Protein 6WM6 (pdb70)

Structure (mmCIF, N/CA/C/O backbone):
data_6WM6
#
_entry.id   6WM6
#
_cell.length_a   87.805
_cell.length_b   87.805
_cell.length_c   164.484
_cell.angle_alpha   90.000
_cell.angle_beta   90.000
_cell.angle_gamma   90.000
#
_symmetry.space_group_name_H-M   'P 43 21 2'
#
loop_
_entity.id
_entity.type
_entity.pdbx_description
1 polymer 'Extracellular solute-binding protein, family 5'
2 non-polymer 'SULFATE ION'
3 non-polymer 1,2-ETHANEDIOL
4 water water
#
loop_
_atom_site.group_PDB
_atom_site.id
_atom_site.type_symbol
_atom_site.label_atom_id
_atom_site.label_alt_id
_atom_site.label_comp_id
_atom_site.label_asym_id
_atom_site.label_entity_id
_atom_site.label_seq_id
_atom_site.pdbx_PDB_ins_code
_atom_site.Cartn_x
_atom_site.Cartn_y
_atom_site.Cartn_z
_atom_site.occupancy
_atom_site.B_iso_or_equiv
_atom_site.auth_seq_id
_atom_site.auth_comp_id
_atom_site.auth_asym_id
_atom_site.auth_atom_id
_atom_site.pdbx_PDB_model_num
ATOM 1 N N . VAL A 1 31 ? 30.01700 22.45800 84.71000 1.000 41.46813 31 VAL A N 1
ATOM 2 C CA . VAL A 1 31 ? 31.37400 22.91500 84.99600 1.000 36.62544 31 VAL A CA 1
ATOM 3 C C . VAL A 1 31 ? 32.21600 22.85200 83.72800 1.000 27.75333 31 VAL A C 1
ATOM 4 O O . VAL A 1 31 ? 32.34700 21.77400 83.12800 1.000 28.41920 31 VAL A O 1
ATOM 16 N N . THR A 1 32 ? 32.80900 23.97300 83.33500 1.000 26.50844 32 THR A N 1
ATOM 17 C CA . THR A 1 32 ? 33.56400 24.04000 82.09700 1.000 21.12885 32 THR A CA 1
ATOM 18 C C . THR A 1 32 ? 34.95800 24.59300 82.32900 1.000 22.78694 32 THR A C 1
ATOM 19 O O . THR A 1 32 ? 35.19100 25.40200 83.23400 1.000 23.55019 32 THR A O 1
ATOM 30 N N . GLY A 1 33 ? 35.88000 24.15700 81.49900 1.000 19.35758 33 GLY A N 1
ATOM 31 C CA . GLY A 1 33 ? 37.22800 24.65700 81.46700 1.000 18.09164 33 GLY A CA 1
ATOM 32 C C . GLY A 1 33 ? 37.46900 25.81900 80.55900 1.000 18.30483 33 GLY A C 1
ATOM 33 O O . GLY A 1 33 ? 38.58700 26.30000 80.46900 1.000 18.19955 33 GLY A O 1
ATOM 37 N N . GLU A 1 34 ? 36.43800 26.29200 79.84700 1.000 19.04965 34 GLU A N 1
ATOM 38 C CA . GLU A 1 34 ? 36.58000 27.43300 78.97600 1.000 20.15505 34 GLU A CA 1
ATOM 39 C C . GLU A 1 34 ? 36.34100 28.72300 79.73500 1.000 17.75739 34 GLU A C 1
ATOM 40 O O . GLU A 1 34 ? 35.47000 28.77400 80.61000 1.000 21.72892 34 GLU A O 1
ATOM 52 N N . LEU A 1 35 ? 37.17000 29.70600 79.48200 1.000 17.87056 35 LEU A N 1
ATOM 53 C CA . LEU A 1 35 ? 37.01300 31.07200 79.95800 1.000 16.48882 35 LEU A CA 1
ATOM 54 C C . LEU A 1 35 ? 36.44400 31.90400 78.82300 1.000 16.17826 35 LEU A C 1
ATOM 55 O O . LEU A 1 35 ? 36.43700 31.47300 77.67200 1.000 16.03087 35 LEU A O 1
ATOM 71 N N . ILE A 1 36 ? 36.01200 33.12700 79.13100 1.000 15.79400 36 ILE A N 1
ATOM 72 C CA . ILE A 1 36 ? 35.43600 33.96300 78.06900 1.000 15.68346 36 ILE A CA 1
ATOM 73 C C . ILE A 1 36 ? 36.43000 34.20100 76.95200 1.000 15.67293 36 ILE A C 1
ATOM 74 O O . ILE A 1 36 ? 36.04600 34.35300 75.79900 1.000 15.57292 36 ILE A O 1
ATOM 90 N N . THR A 1 37 ? 37.72100 34.18400 77.25800 1.000 15.21498 37 THR A N 1
ATOM 91 C CA . THR A 1 37 ? 38.76300 34.40600 76.27500 1.000 15.39658 37 THR A CA 1
ATOM 92 C C . THR A 1 37 ? 39.20600 33.13400 75.55700 1.000 15.33868 37 THR A C 1
ATOM 93 O O . THR A 1 37 ? 39.95800 33.24600 74.55900 1.000 16.21510 37 THR A O 1
ATOM 104 N N . THR A 1 38 ? 38.77100 31.94900 75.98700 1.000 14.94916 38 THR A N 1
ATOM 105 C CA . THR A 1 38 ? 39.20700 30.68900 75.39100 1.000 15.58871 38 THR A CA 1
ATOM 106 C C . THR A 1 38 ? 38.05300 29.81100 74.90400 1.000 16.75464 38 THR A C 1
ATOM 107 O O . THR A 1 38 ? 38.31400 28.68300 74.44400 1.000 18.45484 38 THR A O 1
ATOM 118 N N . VAL A 1 39 ? 36.80700 30.29400 74.94300 1.000 16.19931 39 VAL A N 1
ATOM 119 C CA . VAL A 1 39 ? 35.67300 29.50800 74.43800 1.000 17.60474 39 VAL A CA 1
ATOM 120 C C . VAL A 1 39 ? 35.98400 29.06800 73.00100 1.000 15.67820 39 VAL A C 1
ATOM 121 O O . VAL A 1 39 ? 36.48800 29.83800 72.18900 1.000 15.45448 39 VAL A O 1
ATOM 134 N N . ASN A 1 40 ? 35.67200 27.81900 72.69000 1.000 16.18352 40 ASN A N 1
ATOM 135 C CA . ASN A 1 40 ? 35.77000 27.30600 71.33100 1.000 16.83623 40 ASN A CA 1
ATOM 136 C C . ASN A 1 40 ? 37.17000 27.44000 70.74500 1.000 16.67305 40 ASN A C 1
ATOM 137 O O . ASN A 1 40 ? 37.35200 27.86300 69.60300 1.000 18.57065 40 ASN A O 1
ATOM 148 N N . SER A 1 41 ? 38.17200 27.02800 71.50000 1.000 17.96531 41 SER A N 1
ATOM 149 C CA . SER A 1 41 ? 39.53300 27.02800 71.01600 1.000 19.15230 41 SER A CA 1
ATOM 150 C C . SER A 1 41 ? 39.85700 25.70100 70.32600 1.000 20.13136 41 SER A C 1
ATOM 151 O O . SER A 1 41 ? 39.32200 24.65000 70.66500 1.000 23.04750 41 SER A O 1
ATOM 159 N N . GLY A 1 42 ? 40.75000 25.77700 69.34700 1.000 20.51035 42 GLY A N 1
ATOM 160 C CA . GLY A 1 42 ? 41.20900 24.57100 68.67100 1.000 22.70799 42 GLY A CA 1
ATOM 161 C C . GLY A 1 42 ? 42.23700 24.92600 67.62500 1.000 21.25255 42 GLY A C 1
ATOM 162 O O . GLY A 1 42 ? 42.56600 26.08500 67.39200 1.000 24.28975 42 GLY A O 1
ATOM 166 N N . THR A 1 43 ? 42.77600 23.88000 66.99200 1.000 23.03434 43 THR A N 1
ATOM 167 C CA . THR A 1 43 ? 43.71400 24.06500 65.88800 1.000 25.68466 43 THR A CA 1
ATOM 168 C C . THR A 1 43 ? 43.02600 23.59700 64.61400 1.000 23.60546 43 THR A C 1
ATOM 169 O O . THR A 1 43 ? 42.85700 22.38600 64.39900 1.000 25.63202 43 THR A O 1
ATOM 180 N N . PRO A 1 44 ? 42.58700 24.50300 63.75300 1.000 23.62389 44 PRO A N 1
ATOM 181 C CA . PRO A 1 44 ? 41.84800 24.08600 62.55800 1.000 21.96579 44 PRO A CA 1
ATOM 182 C C . PRO A 1 44 ? 42.77400 23.54500 61.47600 1.000 23.49229 44 PRO A C 1
ATOM 183 O O . PRO A 1 44 ? 43.99200 23.71900 61.52200 1.000 25.70571 44 PRO A O 1
ATOM 194 N N . GLY A 1 45 ? 42.15900 22.87900 60.51300 1.000 23.20805 45 GLY A N 1
ATOM 195 C CA . GLY A 1 45 ? 42.84400 22.50900 59.29200 1.000 23.43176 45 GLY A CA 1
ATOM 196 C C . GLY A 1 45 ? 43.03300 23.70200 58.39300 1.000 24.13974 45 GLY A C 1
ATOM 197 O O . GLY A 1 45 ? 42.58200 24.81300 58.67500 1.000 23.56862 45 GLY A O 1
ATOM 201 N N . LYS A 1 46 ? 43.69900 23.46200 57.26600 1.000 28.58764 46 LYS A N 1
ATOM 202 C CA . LYS A 1 46 ? 43.98400 24.50200 56.28800 1.000 26.46896 46 LYS A CA 1
ATOM 203 C C . LYS A 1 46 ? 43.00100 24.38100 55.13200 1.000 26.74268 46 LYS A C 1
ATOM 204 O O . LYS A 1 46 ? 42.83100 23.29100 54.56300 1.000 28.95874 46 LYS A O 1
ATOM 223 N N . GLY A 1 47 ? 42.35200 25.48700 54.79500 1.000 22.29215 47 GLY A N 1
ATOM 224 C CA . GLY A 1 47 ? 41.47600 25.57300 53.64800 1.000 22.63166 47 GLY A CA 1
ATOM 225 C C . GLY A 1 47 ? 40.01300 25.68900 54.04000 1.000 20.69459 47 GLY A C 1
ATOM 226 O O . GLY A 1 47 ? 39.64500 25.70700 55.21500 1.000 23.82128 47 GLY A O 1
ATOM 230 N N . GLY A 1 48 ? 39.18100 25.78200 53.02300 1.000 23.65547 48 GLY A N 1
ATOM 231 C CA . GLY A 1 48 ? 37.75900 25.90600 53.23200 1.000 22.51059 48 GLY A CA 1
ATOM 232 C C . GLY A 1 48 ? 37.28200 27.34100 53.24400 1.000 20.08925 48 GLY A C 1
ATOM 233 O O . GLY A 1 48 ? 38.02300 28.27900 52.95900 1.000 21.03936 48 GLY A O 1
ATOM 237 N N . GLU A 1 49 ? 36.00500 27.50800 53.56800 1.000 20.53667 49 GLU A N 1
ATOM 238 C CA . GLU A 1 49 ? 35.38300 28.82800 53.55600 1.000 21.00778 49 GLU A CA 1
ATOM 239 C C . GLU A 1 49 ? 34.41800 28.95600 54.71900 1.000 19.61814 49 GLU A C 1
ATOM 240 O O . GLU A 1 49 ? 33.83700 27.96400 55.17000 1.000 21.77893 49 GLU A O 1
ATOM 252 N N . VAL A 1 50 ? 34.25300 30.18000 55.20600 1.000 18.34430 50 VAL A N 1
ATOM 253 C CA . VAL A 1 50 ? 33.26400 30.53100 56.22200 1.000 18.61276 50 VAL A CA 1
ATOM 254 C C . VAL A 1 50 ? 32.51100 31.75700 55.72200 1.000 18.99438 50 VAL A C 1
ATOM 255 O O . VAL A 1 50 ? 33.12700 32.70600 55.21000 1.000 19.23389 50 VAL A O 1
ATOM 268 N N . THR A 1 51 ? 31.18900 31.74200 55.88300 1.000 18.74698 51 THR A N 1
ATOM 269 C CA . THR A 1 51 ? 30.33600 32.87300 55.54900 1.000 17.48104 51 THR A CA 1
ATOM 270 C C . THR A 1 51 ? 29.64500 33.38300 56.80300 1.000 17.42577 51 THR A C 1
ATOM 271 O O . THR A 1 51 ? 28.98500 32.61600 57.51000 1.000 18.62855 51 THR A O 1
ATOM 282 N N . PHE A 1 52 ? 29.78300 34.68100 57.05200 1.000 17.20206 52 PHE A N 1
ATOM 283 C CA . PHE A 1 52 ? 29.27400 35.37000 58.24300 1.000 16.99941 52 PHE A CA 1
ATOM 284 C C . PHE A 1 52 ? 28.23600 36.38400 57.78400 1.000 17.79950 52 PHE A C 1
ATOM 285 O O . PHE A 1 52 ? 28.52500 37.24400 56.94700 1.000 18.98386 52 PHE A O 1
ATOM 302 N N . ALA A 1 53 ? 27.03500 36.30100 58.33600 1.000 18.48643 53 ALA A N 1
ATOM 303 C CA . ALA A 1 53 ? 25.96700 37.20900 57.95100 1.000 18.74698 53 ALA A CA 1
ATOM 304 C C . ALA A 1 53 ? 26.13600 38.55800 58.63000 1.000 18.95754 53 ALA A C 1
ATOM 305 O O . ALA A 1 53 ? 26.43100 38.62300 59.82700 1.000 20.30243 53 ALA A O 1
ATOM 312 N N . VAL A 1 54 ? 25.92000 39.64200 57.86700 1.000 20.82618 54 VAL A N 1
ATOM 313 C CA . VAL A 1 54 ? 25.90400 40.99600 58.42600 1.000 22.35531 54 VAL A CA 1
ATOM 314 C C . VAL A 1 54 ? 24.61600 41.68400 58.01700 1.000 21.97895 54 VAL A C 1
ATOM 315 O O . VAL A 1 54 ? 24.02300 41.34600 56.99100 1.000 23.56335 54 VAL A O 1
ATOM 328 N N . THR A 1 55 ? 24.19100 42.65500 58.84000 1.000 24.67401 55 THR A N 1
ATOM 329 C CA . THR A 1 55 ? 22.84300 43.21000 58.77400 1.000 28.57448 55 THR A CA 1
ATOM 330 C C . THR A 1 55 ? 22.74500 44.52300 58.00000 1.000 35.98326 55 THR A C 1
ATOM 331 O O . THR A 1 55 ? 21.63200 45.02400 57.81600 1.000 33.96723 55 THR A O 1
ATOM 342 N N . ARG A 1 56 ? 23.86100 45.09400 57.55000 1.000 28.14285 56 ARG A N 1
ATOM 343 C CA . ARG A 1 56 ? 23.84100 46.32100 56.76800 1.000 25.78204 56 ARG A CA 1
ATOM 344 C C . ARG A 1 56 ? 24.63400 46.12500 55.47900 1.000 26.92954 56 ARG A C 1
ATOM 345 O O . ARG A 1 56 ? 25.60600 45.35600 55.44000 1.000 25.65571 56 ARG A O 1
ATOM 366 N N . ASP A 1 57 ? 24.23200 46.83700 54.42400 1.000 28.66396 57 ASP A N 1
ATOM 367 C CA . ASP A 1 57 ? 25.08000 46.95400 53.24900 1.000 25.35830 57 ASP A CA 1
ATOM 368 C C . ASP A 1 57 ? 26.30100 47.80900 53.59200 1.000 26.72162 57 ASP A C 1
ATOM 369 O O . ASP A 1 57 ? 26.31200 48.54000 54.58600 1.000 30.18783 57 ASP A O 1
ATOM 378 N N . ILE A 1 58 ? 27.35000 47.68300 52.78300 1.000 27.32696 58 ILE A N 1
ATOM 379 C CA . ILE A 1 58 ? 28.57300 48.45900 52.96700 1.000 24.49767 58 ILE A CA 1
ATOM 380 C C . ILE A 1 58 ? 28.57400 49.57900 51.92800 1.000 24.70033 58 ILE A C 1
ATOM 381 O O . ILE A 1 58 ? 28.76100 49.32900 50.73000 1.000 25.89784 58 ILE A O 1
ATOM 397 N N . THR A 1 59 ? 28.39200 50.81800 52.38000 1.000 25.98733 59 THR A N 1
ATOM 398 C CA . THR A 1 59 ? 28.53700 51.98900 51.52400 1.000 27.15589 59 THR A CA 1
ATOM 399 C C . THR A 1 59 ? 29.70000 52.87400 51.93400 1.000 25.72677 59 THR A C 1
ATOM 400 O O . THR A 1 59 ? 30.03100 53.81400 51.20700 1.000 29.40879 59 THR A O 1
ATOM 411 N N . ASN A 1 60 ? 30.33100 52.58200 53.06100 1.000 22.77642 60 ASN A N 1
ATOM 412 C CA . ASN A 1 60 ? 31.47500 53.32600 53.57600 1.000 23.99498 60 ASN A CA 1
ATOM 413 C C . ASN A 1 60 ? 32.38600 52.28900 54.21700 1.000 20.54720 60 ASN A C 1
ATOM 414 O O . ASN A 1 60 ? 31.93500 51.50100 55.04500 1.000 21.56574 60 ASN A O 1
ATOM 425 N N . TRP A 1 61 ? 33.65100 52.27400 53.80400 1.000 19.78132 61 TRP A N 1
ATOM 426 C CA . TRP A 1 61 ? 34.60700 51.26400 54.18900 1.000 18.39168 61 TRP A CA 1
ATOM 427 C C . TRP A 1 61 ? 35.55200 51.74900 55.27600 1.000 18.75751 61 TRP A C 1
ATOM 428 O O . TRP A 1 61 ? 36.47700 51.01600 55.63800 1.000 20.19716 61 TRP A O 1
ATOM 449 N N . ASN A 1 62 ? 35.31400 52.94200 55.81500 1.000 20.08136 62 ASN A N 1
ATOM 450 C CA . ASN A 1 62 ? 36.21000 53.59300 56.76500 1.000 16.90729 62 ASN A CA 1
ATOM 451 C C . ASN A 1 62 ? 35.49600 53.68100 58.10800 1.000 18.19429 62 ASN A C 1
ATOM 452 O O . ASN A 1 62 ? 34.72400 54.61200 58.36300 1.000 17.73371 62 ASN A O 1
ATOM 463 N N . VAL A 1 63 ? 35.77500 52.72000 58.98400 1.000 17.35734 63 VAL A N 1
ATOM 464 C CA . VAL A 1 63 ? 35.04700 52.62100 60.25100 1.000 17.42841 63 VAL A CA 1
ATOM 465 C C . VAL A 1 63 ? 35.27800 53.82900 61.13800 1.000 17.46788 63 VAL A C 1
ATOM 466 O O . VAL A 1 63 ? 34.48600 54.09000 62.05400 1.000 19.08387 63 VAL A O 1
ATOM 479 N N . THR A 1 64 ? 36.38100 54.55300 60.93700 1.000 17.13363 64 THR A N 1
ATOM 480 C CA . THR A 1 64 ? 36.70600 55.71600 61.74700 1.000 17.26260 64 THR A CA 1
ATOM 481 C C . THR A 1 64 ? 35.93800 56.95700 61.32400 1.000 17.52052 64 THR A C 1
ATOM 482 O O . THR A 1 64 ? 35.97300 57.97500 62.03400 1.000 18.77857 64 THR A O 1
ATOM 493 N N . SER A 1 65 ? 35.28400 56.93100 60.16800 1.000 17.78108 65 SER A N 1
ATOM 494 C CA . SER A 1 65 ? 34.53800 58.09300 59.69900 1.000 17.95742 65 SER A CA 1
ATOM 495 C C . SER A 1 65 ? 33.17400 58.15300 60.36200 1.000 18.78120 65 SER A C 1
ATOM 496 O O . SER A 1 65 ? 32.69100 57.16900 60.92700 1.000 19.22599 65 SER A O 1
ATOM 504 N N . ALA A 1 66 ? 32.54200 59.32500 60.27000 1.000 20.88145 66 ALA A N 1
ATOM 505 C CA . ALA A 1 66 ? 31.21900 59.48100 60.87000 1.000 22.41848 66 ALA A CA 1
ATOM 506 C C . ALA A 1 66 ? 30.22500 58.48800 60.28200 1.000 21.76840 66 ALA A C 1
ATOM 507 O O . ALA A 1 66 ? 29.45300 57.85900 61.01900 1.000 23.81601 66 ALA A O 1
ATOM 514 N N . LEU A 1 67 ? 30.24000 58.31400 58.95600 1.000 22.14739 67 LEU A N 1
ATOM 515 C CA . LEU A 1 67 ? 29.25500 57.45100 58.31400 1.000 23.16330 67 LEU A CA 1
ATOM 516 C C . LEU A 1 67 ? 29.64700 55.98500 58.33400 1.000 22.54744 67 LEU A C 1
ATOM 517 O O . LEU A 1 67 ? 28.77200 55.12200 58.22900 1.000 26.04523 67 LEU A O 1
ATOM 533 N N . GLY A 1 68 ? 30.93000 55.67300 58.48400 1.000 19.02070 68 GLY A N 1
ATOM 534 C CA . GLY A 1 68 ? 31.37800 54.29800 58.54700 1.000 18.68119 68 GLY A CA 1
ATOM 535 C C . GLY A 1 68 ? 31.37700 53.66900 59.91700 1.000 19.74710 68 GLY A C 1
ATOM 536 O O . GLY A 1 68 ? 31.61100 52.46900 60.03600 1.000 20.53667 68 GLY A O 1
ATOM 540 N N . ASN A 1 69 ? 31.08500 54.44300 60.96000 1.000 20.11820 69 ASN A N 1
ATOM 541 C CA . ASN A 1 69 ? 31.20700 53.96700 62.33600 1.000 20.46561 69 ASN A CA 1
ATOM 542 C C . ASN A 1 69 ? 29.98100 53.14900 62.71200 1.000 21.22886 69 ASN A C 1
ATOM 543 O O . ASN A 1 69 ? 28.99200 53.66300 63.23400 1.000 23.24752 69 ASN A O 1
ATOM 554 N N . ASN A 1 70 ? 30.04800 51.85000 62.46600 1.000 19.05755 70 ASN A N 1
ATOM 555 C CA . ASN A 1 70 ? 29.02900 50.92500 62.95000 1.000 18.51275 70 ASN A CA 1
ATOM 556 C C . ASN A 1 70 ? 29.65100 49.52900 63.01000 1.000 20.47351 70 ASN A C 1
ATOM 557 O O . ASN A 1 70 ? 30.73500 49.27500 62.46000 1.000 18.93911 70 ASN A O 1
ATOM 568 N N . ALA A 1 71 ? 28.95800 48.61800 63.69300 1.000 20.73406 71 ALA A N 1
ATOM 569 C CA . ALA A 1 71 ? 29.53200 47.30100 63.94300 1.000 19.32074 71 ALA A CA 1
ATOM 570 C C . ALA A 1 71 ? 29.70100 46.48000 62.66400 1.000 21.21570 71 ALA A C 1
ATOM 571 O O . ALA A 1 71 ? 30.57300 45.60300 62.61100 1.000 21.06042 71 ALA A O 1
ATOM 578 N N . VAL A 1 72 ? 28.90000 46.71700 61.63300 1.000 19.27600 72 VAL A N 1
ATOM 579 C CA . VAL A 1 72 ? 29.06100 45.98000 60.38500 1.000 19.88923 72 VAL A CA 1
ATOM 580 C C . VAL A 1 72 ? 30.36900 46.36100 59.69300 1.000 18.77067 72 VAL A C 1
ATOM 581 O O . VAL A 1 72 ? 31.16600 45.49500 59.29100 1.000 18.72330 72 VAL A O 1
ATOM 594 N N . VAL A 1 73 ? 30.60500 47.66500 59.51000 1.000 18.52854 73 VAL A N 1
ATOM 595 C CA . VAL A 1 73 ? 31.85000 48.09100 58.87700 1.000 19.02597 73 VAL A CA 1
ATOM 596 C C . VAL A 1 73 ? 33.03600 47.63500 59.71500 1.000 18.38905 73 VAL A C 1
ATOM 597 O O . VAL A 1 73 ? 34.08100 47.23600 59.18600 1.000 17.92847 73 VAL A O 1
ATOM 610 N N . ARG A 1 74 ? 32.91100 47.70800 61.03000 1.000 17.64159 74 ARG A N 1
ATOM 611 C CA . ARG A 1 74 ? 33.99700 47.28100 61.90400 1.000 17.03625 74 ARG A CA 1
ATOM 612 C C . ARG A 1 74 ? 34.27900 45.79900 61.70400 1.000 17.34945 74 ARG A C 1
ATOM 613 O O . ARG A 1 74 ? 35.43900 45.38900 61.56800 1.000 18.43905 74 ARG A O 1
ATOM 634 N N . THR A 1 75 ? 33.23100 44.97400 61.69000 1.000 17.41261 75 THR A N 1
ATOM 635 C CA . THR A 1 75 ? 33.39200 43.53100 61.51200 1.000 16.87571 75 THR A CA 1
ATOM 636 C C . THR A 1 75 ? 34.03500 43.19500 60.17200 1.000 17.95215 75 THR A C 1
ATOM 637 O O . THR A 1 75 ? 34.95600 42.37400 60.09900 1.000 18.11270 75 THR A O 1
ATOM 648 N N . VAL A 1 76 ? 33.56200 43.81500 59.09900 1.000 17.56263 76 VAL A N 1
ATOM 649 C CA . VAL A 1 76 ? 34.03000 43.46300 57.76000 1.000 17.97058 76 VAL A CA 1
ATOM 650 C C . VAL A 1 76 ? 35.45200 43.93300 57.50600 1.000 18.02321 76 VAL A C 1
ATOM 651 O O . VAL A 1 76 ? 36.17200 43.33800 56.70400 1.000 19.00228 76 VAL A O 1
ATOM 664 N N . THR A 1 77 ? 35.88900 45.01600 58.14100 1.000 16.64410 77 THR A N 1
ATOM 665 C CA . THR A 1 77 ? 37.22800 45.55600 57.89200 1.000 17.47578 77 THR A CA 1
ATOM 666 C C . THR A 1 77 ? 38.24500 45.17800 58.95900 1.000 17.11784 77 THR A C 1
ATOM 667 O O . THR A 1 77 ? 39.44700 45.34600 58.71300 1.000 17.44946 77 THR A O 1
ATOM 678 N N . LEU A 1 78 ? 37.82700 44.64100 60.10300 1.000 17.22312 78 LEU A N 1
ATOM 679 C CA . LEU A 1 78 ? 38.80400 44.11600 61.06200 1.000 16.49671 78 LEU A CA 1
ATOM 680 C C . LEU A 1 78 ? 39.80500 43.14700 60.44300 1.000 16.18615 78 LEU A C 1
ATOM 681 O O . LEU A 1 78 ? 40.98600 43.18100 60.85000 1.000 17.94426 78 LEU A O 1
ATOM 697 N N . PRO A 1 79 ? 39.43600 42.29600 59.48000 1.000 16.19142 79 PRO A N 1
ATOM 698 C CA . PRO A 1 79 ? 40.42500 41.37800 58.88300 1.000 17.02573 79 PRO A CA 1
ATOM 699 C C . PRO A 1 79 ? 41.46000 42.04100 58.00700 1.000 16.41249 79 PRO A C 1
ATOM 700 O O . PRO A 1 79 ? 42.43800 41.37100 57.66000 1.000 17.97321 79 PRO A O 1
ATOM 711 N N . ILE A 1 80 ? 41.28300 43.30900 57.63200 1.000 16.82833 80 ILE A N 1
ATOM 712 C CA . ILE A 1 80 ? 42.21700 43.98900 56.74800 1.000 16.14667 80 ILE A CA 1
ATOM 713 C C . ILE A 1 80 ? 42.93900 45.15900 57.40300 1.000 16.99414 80 ILE A C 1
ATOM 714 O O . ILE A 1 80 ? 43.96900 45.61400 56.87500 1.000 18.03637 80 ILE A O 1
ATOM 730 N N . VAL A 1 81 ? 42.46000 45.68700 58.51500 1.000 18.21534 81 VAL A N 1
ATOM 731 C CA . VAL A 1 81 ? 43.00200 46.90400 59.12100 1.000 18.96806 81 VAL A CA 1
ATOM 732 C C . VAL A 1 81 ? 43.84500 46.50700 60.33000 1.000 19.74447 81 VAL A C 1
ATOM 733 O O . VAL A 1 81 ? 43.33700 45.80500 61.21800 1.000 21.13148 81 VAL A O 1
ATOM 746 N N . PRO A 1 82 ? 45.10700 46.92700 60.41500 1.000 16.94677 82 PRO A N 1
ATOM 747 C CA . PRO A 1 82 ? 45.90500 46.60900 61.60700 1.000 18.30746 82 PRO A CA 1
ATOM 748 C C . PRO A 1 82 ? 45.59800 47.57400 62.74000 1.000 20.14452 82 PRO A C 1
ATOM 749 O O . PRO A 1 82 ? 45.23900 48.73400 62.51700 1.000 20.07083 82 PRO A O 1
ATOM 760 N N . SER A 1 83 ? 45.73100 47.06900 63.97100 1.000 18.26798 83 SER A N 1
ATOM 761 C CA . SER A 1 83 ? 45.36600 47.78800 65.18600 1.000 17.28628 83 SER A CA 1
ATOM 762 C C . SER A 1 83 ? 46.53800 47.75200 66.15700 1.000 17.13363 83 SER A C 1
ATOM 763 O O . SER A 1 83 ? 47.16500 46.70900 66.33800 1.000 17.78634 83 SER A O 1
ATOM 771 N N . ALA A 1 84 ? 46.80400 48.87000 66.85800 1.000 16.49145 84 ALA A N 1
ATOM 772 C CA . ALA A 1 84 ? 47.84600 48.85300 67.87900 1.000 16.20194 84 ALA A CA 1
ATOM 773 C C . ALA A 1 84 ? 47.46100 47.95600 69.05100 1.000 16.65200 84 ALA A C 1
ATOM 774 O O . ALA A 1 84 ? 48.28100 47.14400 69.50900 1.000 16.69147 84 ALA A O 1
ATOM 781 N N . PHE A 1 85 ? 46.23000 48.11000 69.56800 1.000 14.64649 85 PHE A N 1
ATOM 782 C CA . PHE A 1 85 ? 45.67100 47.27600 70.60900 1.000 15.19393 85 PHE A CA 1
ATOM 783 C C . PHE A 1 85 ? 44.30500 46.80700 70.15600 1.000 14.89915 85 PHE A C 1
ATOM 784 O O . PHE A 1 85 ? 43.66800 47.42800 69.30500 1.000 16.84939 85 PHE A O 1
ATOM 801 N N . MET A 1 86 ? 43.84100 45.69300 70.73300 1.000 15.71504 86 MET A N 1
ATOM 802 C CA . MET A 1 86 ? 42.54300 45.12000 70.39700 1.000 15.06233 86 MET A CA 1
ATOM 803 C C . MET A 1 86 ? 41.79700 44.73400 71.65600 1.000 15.55186 86 MET A C 1
ATOM 804 O O . MET A 1 86 ? 42.37300 44.17300 72.60000 1.000 16.27037 86 MET A O 1
ATOM 818 N N . VAL A 1 87 ? 40.50600 45.05000 71.67100 1.000 14.28066 87 VAL A N 1
ATOM 819 C CA . VAL A 1 87 ? 39.64800 44.69600 72.79900 1.000 15.75452 87 VAL A CA 1
ATOM 820 C C . VAL A 1 87 ? 39.34000 43.21000 72.77500 1.000 14.28856 87 VAL A C 1
ATOM 821 O O . VAL A 1 87 ? 38.94700 42.66700 71.72800 1.000 16.08351 87 VAL A O 1
ATOM 834 N N . GLN A 1 88 ? 39.52800 42.56300 73.90600 1.000 14.44910 88 GLN A N 1
ATOM 835 C CA . GLN A 1 88 ? 39.39700 41.12600 74.08500 1.000 14.38857 88 GLN A CA 1
ATOM 836 C C . GLN A 1 88 ? 38.08200 40.78800 74.77200 1.000 14.62544 88 GLN A C 1
ATOM 837 O O . GLN A 1 88 ? 37.40800 41.66200 75.33300 1.000 14.65965 88 GLN A O 1
ATOM 851 N N . PRO A 1 89 ? 37.71300 39.50600 74.81400 1.000 14.22539 89 PRO A N 1
ATOM 852 C CA . PRO A 1 89 ? 36.38800 39.16600 75.35800 1.000 13.59374 89 PRO A CA 1
ATOM 853 C C . PRO A 1 89 ? 36.21300 39.49700 76.81700 1.000 15.22288 89 PRO A C 1
ATOM 854 O O . PRO A 1 89 ? 35.05800 39.68800 77.24200 1.000 16.41776 89 PRO A O 1
ATOM 865 N N . ASP A 1 90 ? 37.29800 39.54600 77.59700 1.000 15.45712 90 ASP A N 1
ATOM 866 C CA . ASP A 1 90 ? 37.22400 39.95900 78.99800 1.000 15.74926 90 ASP A CA 1
ATOM 867 C C . ASP A 1 90 ? 37.25700 41.47600 79.16300 1.000 16.37302 90 ASP A C 1
ATOM 868 O O . ASP A 1 90 ? 37.35700 41.95400 80.29700 1.000 17.89162 90 ASP A O 1
ATOM 877 N N . PHE A 1 91 ? 37.13800 42.22900 78.07300 1.000 15.85980 91 PHE A N 1
ATOM 878 C CA . PHE A 1 91 ? 37.04800 43.69500 78.03900 1.000 16.13615 91 PHE A CA 1
ATOM 879 C C . PHE A 1 91 ? 38.38100 44.36600 78.35800 1.000 18.55749 91 PHE A C 1
ATOM 880 O O . PHE A 1 91 ? 38.41400 45.55800 78.68400 1.000 21.26044 91 PHE A O 1
ATOM 897 N N . THR A 1 92 ? 39.49000 43.65000 78.23500 1.000 16.35459 92 THR A N 1
ATOM 898 C CA . THR A 1 92 ? 40.82200 44.21900 78.35300 1.000 16.38091 92 THR A CA 1
ATOM 899 C C . THR A 1 92 ? 41.35400 44.56200 76.96600 1.000 16.67568 92 THR A C 1
ATOM 900 O O . THR A 1 92 ? 40.86100 44.08200 75.94100 1.000 17.13100 92 THR A O 1
ATOM 911 N N . LEU A 1 93 ? 42.36300 45.42200 76.94100 1.000 16.85728 93 LEU A N 1
ATOM 912 C CA . LEU A 1 93 ? 43.08700 45.75500 75.72400 1.000 16.95466 93 LEU A CA 1
ATOM 913 C C . LEU A 1 93 ? 44.36300 44.93900 75.65900 1.000 19.61551 93 LEU A C 1
ATOM 914 O O . LEU A 1 93 ? 45.13200 44.90100 76.62600 1.000 23.32385 93 LEU A O 1
ATOM 930 N N . LYS A 1 94 ? 44.58200 44.27400 74.54100 1.000 16.02297 94 LYS A N 1
ATOM 931 C CA . LYS A 1 94 ? 45.78100 43.46700 74.31400 1.000 16.44144 94 LYS A CA 1
ATOM 932 C C . LYS A 1 94 ? 46.58800 44.09800 73.19500 1.000 15.89138 94 LYS A C 1
ATOM 933 O O . LYS A 1 94 ? 46.08000 44.30300 72.07800 1.000 16.76517 94 LYS A O 1
ATOM 952 N N . MET A 1 95 ? 47.85200 44.38100 73.46700 1.000 16.04929 95 MET A N 1
ATOM 953 C CA . MET A 1 95 ? 48.73300 44.89800 72.43200 1.000 15.72031 95 MET A CA 1
ATOM 954 C C . MET A 1 95 ? 48.86500 43.87400 71.31600 1.000 15.62556 95 MET A C 1
ATOM 955 O O . MET A 1 95 ? 49.02900 42.67500 71.57100 1.000 16.37302 95 MET A O 1
ATOM 969 N N . ASN A 1 96 ? 48.82200 44.35500 70.07900 1.000 15.60713 96 ASN A N 1
ATOM 970 C CA . ASN A 1 96 ? 48.93900 43.52000 68.88900 1.000 15.93086 96 ASN A CA 1
ATOM 971 C C . ASN A 1 96 ? 50.40600 43.21400 68.64700 1.000 15.82032 96 ASN A C 1
ATOM 972 O O . ASN A 1 96 ? 51.14800 44.04300 68.10500 1.000 16.76780 96 ASN A O 1
ATOM 983 N N . THR A 1 97 ? 50.83600 42.01100 69.01100 1.000 16.67305 97 THR A N 1
ATOM 984 C CA . THR A 1 97 ? 52.22800 41.60600 68.85900 1.000 16.84412 97 THR A CA 1
ATOM 985 C C . THR A 1 97 ? 52.57200 41.16900 67.44800 1.000 18.54696 97 THR A C 1
ATOM 986 O O . THR A 1 97 ? 53.74500 40.90200 67.17000 1.000 19.42601 97 THR A O 1
ATOM 997 N N . ASP A 1 98 ? 51.58600 41.04500 66.56700 1.000 16.44671 98 ASP A N 1
ATOM 998 C CA . ASP A 1 98 ? 51.89800 40.86900 65.14500 1.000 16.76780 98 ASP A CA 1
ATOM 999 C C . ASP A 1 98 ? 52.40500 42.17100 64.54100 1.000 17.33103 98 ASP A C 1
ATOM 1000 O O . ASP A 1 98 ? 53.33800 42.16800 63.73000 1.000 18.54696 98 ASP A O 1
ATOM 1009 N N . LEU A 1 99 ? 51.82300 43.29300 64.94900 1.000 16.57567 99 LEU A N 1
ATOM 1010 C CA . LEU A 1 99 ? 52.20400 44.60800 64.47000 1.000 16.64673 99 LEU A CA 1
ATOM 1011 C C . LEU A 1 99 ? 53.34900 45.21700 65.26000 1.000 17.41788 99 LEU A C 1
ATOM 1012 O O . LEU A 1 99 ? 54.25700 45.82600 64.67000 1.000 17.82319 99 LEU A O 1
ATOM 1028 N N . LEU A 1 100 ? 53.33300 45.07200 66.57600 1.000 16.67305 100 LEU A N 1
ATOM 1029 C CA . LEU A 1 100 ? 54.21500 45.81500 67.45700 1.000 17.17574 100 LEU A CA 1
ATOM 1030 C C . LEU A 1 100 ? 55.15000 44.91200 68.23600 1.000 17.18364 100 LEU A C 1
ATOM 1031 O O . LEU A 1 100 ? 54.74100 43.87400 68.78500 1.000 18.24956 100 LEU A O 1
ATOM 1047 N N . GLU A 1 101 ? 56.41500 45.32600 68.32300 1.000 16.64936 101 GLU A N 1
ATOM 1048 C CA A GLU A 1 101 ? 57.31200 44.75700 69.32400 0.550 16.62568 101 GLU A CA 1
ATOM 1049 C CA B GLU A 1 101 ? 57.31200 44.75600 69.32400 0.450 16.68358 101 GLU A CA 1
ATOM 1050 C C . GLU A 1 101 ? 56.95100 45.25700 70.71700 1.000 17.11258 101 GLU A C 1
ATOM 1051 O O . GLU A 1 101 ? 56.94800 44.48300 71.68600 1.000 19.03649 101 GLU A O 1
ATOM 1072 N N . SER A 1 102 ? 56.63100 46.54400 70.84100 1.000 16.93098 102 SER A N 1
ATOM 1073 C CA . SER A 1 102 ? 56.34000 47.14000 72.13000 1.000 16.85728 102 SER A CA 1
ATOM 1074 C C . SER A 1 102 ? 55.58500 48.44600 71.95500 1.000 17.82845 102 SER A C 1
ATOM 1075 O O . SER A 1 102 ? 55.61400 49.08700 70.89700 1.000 17.48104 102 SER A O 1
ATOM 1083 N N . ALA A 1 103 ? 54.90900 48.83200 73.02900 1.000 16.73095 103 ALA A N 1
ATOM 1084 C CA . ALA A 1 103 ? 54.26000 50.12900 73.16200 1.000 18.59170 103 ALA A CA 1
ATOM 1085 C C . ALA A 1 103 ? 54.40900 50.47900 74.63300 1.000 20.12083 103 ALA A C 1
ATOM 1086 O O . ALA A 1 103 ? 54.02800 49.67600 75.50100 1.000 22.16055 103 ALA A O 1
ATOM 1093 N N . GLU A 1 104 ? 55.00900 51.61700 74.93200 1.000 18.35746 104 GLU A N 1
ATOM 1094 C CA . GLU A 1 104 ? 55.42200 51.92800 76.29700 1.000 19.63393 104 GLU A CA 1
ATOM 1095 C C . GLU A 1 104 ? 55.18600 53.40100 76.59400 1.000 19.94713 104 GLU A C 1
ATOM 1096 O O . GLU A 1 104 ? 55.52000 54.27200 75.77500 1.000 19.26284 104 GLU A O 1
ATOM 1108 N N . LEU A 1 105 ? 54.60500 53.66500 77.75800 1.000 18.28903 105 LEU A N 1
ATOM 1109 C CA . LEU A 1 105 ? 54.52800 55.00900 78.33100 1.000 18.97859 105 LEU A CA 1
ATOM 1110 C C . LEU A 1 105 ? 55.88800 55.29500 78.94400 1.000 18.75751 105 LEU A C 1
ATOM 1111 O O . LEU A 1 105 ? 56.21500 54.81900 80.03500 1.000 20.48930 105 LEU A O 1
ATOM 1127 N N . THR A 1 106 ? 56.71900 56.03400 78.22100 1.000 19.19967 106 THR A N 1
ATOM 1128 C CA . THR A 1 106 ? 58.11300 56.19200 78.62800 1.000 19.61025 106 THR A CA 1
ATOM 1129 C C . THR A 1 106 ? 58.34700 57.38700 79.54100 1.000 19.84712 106 THR A C 1
ATOM 1130 O O . THR A 1 106 ? 59.38900 57.44400 80.21500 1.000 22.63692 106 THR A O 1
ATOM 1141 N N . SER A 1 107 ? 57.42800 58.35300 79.58100 1.000 20.44719 107 SER A N 1
ATOM 1142 C CA . SER A 1 107 ? 57.57700 59.49800 80.46600 1.000 21.62628 107 SER A CA 1
ATOM 1143 C C . SER A 1 107 ? 56.20100 60.09600 80.71000 1.000 24.83456 107 SER A C 1
ATOM 1144 O O . SER A 1 107 ? 55.26500 59.89200 79.93400 1.000 23.13172 107 SER A O 1
ATOM 1152 N N . THR A 1 108 ? 56.09900 60.85500 81.81300 1.000 30.62999 108 THR A N 1
ATOM 1153 C CA . THR A 1 108 ? 54.89000 61.60800 82.13000 1.000 29.82989 108 THR A CA 1
ATOM 1154 C C . THR A 1 108 ? 55.14400 63.10700 82.26900 1.000 32.34072 108 THR A C 1
ATOM 1155 O O . THR A 1 108 ? 54.23500 63.84200 82.67400 1.000 43.72366 108 THR A O 1
ATOM 1166 N N . ASP A 1 109 ? 56.33500 63.58400 81.95900 1.000 32.65128 109 ASP A N 1
ATOM 1167 C CA . ASP A 1 109 ? 56.64800 65.01100 82.05200 1.000 45.69758 109 ASP A CA 1
ATOM 1168 C C . ASP A 1 109 ? 57.42300 65.43400 80.82100 1.000 48.85323 109 ASP A C 1
ATOM 1169 O O . ASP A 1 109 ? 58.64200 65.64400 80.87700 1.000 49.64543 109 ASP A O 1
ATOM 1173 N N . PRO A 1 110 ? 56.74400 65.58100 79.66900 1.000 33.18029 110 PRO A N 1
ATOM 1174 C CA . PRO A 1 110 ? 55.33000 65.36300 79.33900 1.000 29.35878 110 PRO A CA 1
ATOM 1175 C C . PRO A 1 110 ? 55.01500 63.90900 79.01300 1.000 22.45006 110 PRO A C 1
ATOM 1176 O O . PRO A 1 110 ? 55.93600 63.10500 78.79000 1.000 24.78192 110 PRO A O 1
ATOM 1187 N N . GLN A 1 111 ? 53.73100 63.57300 78.98800 1.000 21.62891 111 GLN A N 1
ATOM 1188 C CA . GLN A 1 111 ? 53.34200 62.21400 78.65300 1.000 21.14990 111 GLN A CA 1
ATOM 1189 C C . GLN A 1 111 ? 53.86000 61.84000 77.26400 1.000 20.39455 111 GLN A C 1
ATOM 1190 O O . GLN A 1 111 ? 53.63200 62.55300 76.27800 1.000 19.99713 111 GLN A O 1
ATOM 1204 N N . THR A 1 112 ? 54.56900 60.71900 77.18900 1.000 18.48116 112 THR A N 1
ATOM 1205 C CA . THR A 1 112 ? 55.23500 60.27300 75.97600 1.000 18.43116 112 THR A CA 1
ATOM 1206 C C . THR A 1 112 ? 54.99600 58.78300 75.83600 1.000 18.94438 112 THR A C 1
ATOM 1207 O O . THR A 1 112 ? 55.16300 58.03500 76.80900 1.000 20.09451 112 THR A O 1
ATOM 1218 N N . VAL A 1 113 ? 54.59100 58.36500 74.64600 1.000 18.35220 113 VAL A N 1
ATOM 1219 C CA . VAL A 1 113 ? 54.39000 56.96100 74.31400 1.000 18.17850 113 VAL A CA 1
ATOM 1220 C C . VAL A 1 113 ? 55.28200 56.62900 73.12800 1.000 18.81278 113 VAL A C 1
ATOM 1221 O O . VAL A 1 113 ? 55.31400 57.37900 72.14300 1.000 19.36285 113 VAL A O 1
ATOM 1234 N N . VAL A 1 114 ? 56.00600 55.51400 73.21700 1.000 17.86793 114 VAL A N 1
ATOM 1235 C CA . VAL A 1 114 ? 56.86600 55.03200 72.13600 1.000 17.98637 114 VAL A CA 1
ATOM 1236 C C . VAL A 1 114 ? 56.32600 53.70400 71.64000 1.000 18.11533 114 VAL A C 1
ATOM 1237 O O . VAL A 1 114 ? 56.09800 52.77700 72.44000 1.000 18.53906 114 VAL A O 1
ATOM 1250 N N . TYR A 1 115 ? 56.11400 53.61500 70.33100 1.000 18.52591 115 TYR A N 1
ATOM 1251 C CA . TYR A 1 115 ? 55.70800 52.39200 69.65400 1.000 18.12059 115 TYR A CA 1
ATOM 1252 C C . TYR A 1 115 ? 56.90500 51.87800 68.86600 1.000 19.12071 115 TYR A C 1
ATOM 1253 O O . TYR A 1 115 ? 57.53600 52.63700 68.12000 1.000 18.26008 115 TYR A O 1
ATOM 1271 N N . ARG A 1 116 ? 57.22300 50.60500 69.00500 1.000 17.27312 116 ARG A N 1
ATOM 1272 C CA A ARG A 1 116 ? 58.23300 49.94800 68.17900 0.530 18.14954 116 ARG A CA 1
ATOM 1273 C CA B ARG A 1 116 ? 58.23200 49.94400 68.17900 0.470 18.31799 116 ARG A CA 1
ATOM 1274 C C . ARG A 1 116 ? 57.49400 48.93500 67.31400 1.000 17.57316 116 ARG A C 1
ATOM 1275 O O . ARG A 1 116 ? 56.94500 47.94900 67.83000 1.000 18.52854 116 ARG A O 1
ATOM 1315 N N . ILE A 1 117 ? 57.42300 49.22200 66.01200 1.000 17.68107 117 ILE A N 1
ATOM 1316 C CA . ILE A 1 117 ? 56.72700 48.39300 65.04000 1.000 17.60737 117 ILE A CA 1
ATOM 1317 C C . ILE A 1 117 ? 57.63600 47.24800 64.63900 1.000 18.27061 117 ILE A C 1
ATOM 1318 O O . ILE A 1 117 ? 58.84100 47.44000 64.40900 1.000 18.86279 117 ILE A O 1
ATOM 1334 N N . ARG A 1 118 ? 57.07000 46.03500 64.51900 1.000 17.97584 118 ARG A N 1
ATOM 1335 C CA . ARG A 1 118 ? 57.87900 44.91000 64.05200 1.000 17.94689 118 ARG A CA 1
ATOM 1336 C C . ARG A 1 118 ? 58.44500 45.18400 62.66800 1.000 18.95754 118 ARG A C 1
ATOM 1337 O O . ARG A 1 118 ? 57.75500 45.69800 61.78500 1.000 19.07071 118 ARG A O 1
ATOM 1358 N N . GLU A 1 119 ? 59.69900 44.78300 62.46700 1.000 20.20505 119 GLU A N 1
ATOM 1359 C CA A GLU A 1 119 ? 60.32900 44.97200 61.16700 0.560 20.99989 119 GLU A CA 1
ATOM 1360 C CA B GLU A 1 119 ? 60.33400 44.96400 61.16600 0.440 21.96316 119 GLU A CA 1
ATOM 1361 C C . GLU A 1 119 ? 59.52400 44.30200 60.06400 1.000 23.67915 119 GLU A C 1
ATOM 1362 O O . GLU A 1 119 ? 59.36100 44.87500 58.98000 1.000 26.51371 119 GLU A O 1
ATOM 1383 N N . ASP A 1 120 ? 58.97300 43.11700 60.33300 1.000 20.98673 120 ASP A N 1
ATOM 1384 C CA . ASP A 1 120 ? 58.25800 42.34900 59.31600 1.000 22.35005 120 ASP A CA 1
ATOM 1385 C C . ASP A 1 120 ? 56.82000 42.79600 59.08600 1.000 19.23652 120 ASP A C 1
ATOM 1386 O O . ASP A 1 120 ? 56.16000 42.25800 58.18800 1.000 21.36046 120 ASP A O 1
ATOM 1395 N N . ALA A 1 121 ? 56.31000 43.77600 59.81900 1.000 18.48906 121 ALA A N 1
ATOM 1396 C CA . ALA A 1 121 ? 54.96300 44.27400 59.55500 1.000 17.28628 121 ALA A CA 1
ATOM 1397 C C . ALA A 1 121 ? 54.96000 45.07900 58.24900 1.000 18.51801 121 ALA A C 1
ATOM 1398 O O . ALA A 1 121 ? 55.65900 46.09600 58.11800 1.000 18.83121 121 ALA A O 1
ATOM 1405 N N . VAL A 1 122 ? 54.17300 44.60300 57.28900 1.000 18.14954 122 VAL A N 1
ATOM 1406 C CA . VAL A 1 122 ? 54.09400 45.17100 55.95400 1.000 16.95993 122 VAL A CA 1
ATOM 1407 C C . VAL A 1 122 ? 52.64500 45.21900 55.49400 1.000 17.61790 122 VAL A C 1
ATOM 1408 O O . VAL A 1 122 ? 51.80100 44.42700 55.93300 1.000 17.70212 122 VAL A O 1
ATOM 1421 N N . TRP A 1 123 ? 52.36500 46.15400 54.58200 1.000 17.43104 123 TRP A N 1
ATOM 1422 C CA . TRP A 1 123 ? 51.10700 46.15600 53.83900 1.000 17.97321 123 TRP A CA 1
ATOM 1423 C C . TRP A 1 123 ? 51.15300 45.07000 52.77300 1.000 18.67592 123 TRP A C 1
ATOM 1424 O O . TRP A 1 123 ? 52.20700 44.50400 52.46600 1.000 18.23113 123 TRP A O 1
ATOM 1445 N N . SER A 1 124 ? 49.99500 44.80000 52.16200 1.000 18.40484 124 SER A N 1
ATOM 1446 C CA . SER A 1 124 ? 49.86000 43.68400 51.22900 1.000 18.64697 124 SER A CA 1
ATOM 1447 C C . SER A 1 124 ? 50.64400 43.87200 49.94900 1.000 21.79472 124 SER A C 1
ATOM 1448 O O . SER A 1 124 ? 50.79800 42.90200 49.20000 1.000 22.34742 124 SER A O 1
ATOM 1456 N N . ASP A 1 125 ? 51.11400 45.07100 49.67100 1.000 18.99175 125 ASP A N 1
ATOM 1457 C CA . ASP A 1 125 ? 51.97900 45.33100 48.51900 1.000 20.71038 125 ASP A CA 1
ATOM 1458 C C . ASP A 1 125 ? 53.46200 45.28000 48.88900 1.000 21.29992 125 ASP A C 1
ATOM 1459 O O . ASP A 1 125 ? 54.31600 45.60300 48.04300 1.000 23.49229 125 ASP A O 1
ATOM 1468 N N . GLY A 1 126 ? 53.78600 44.85100 50.11000 1.000 20.16031 126 GLY A N 1
ATOM 1469 C CA . GLY A 1 126 ? 55.15100 44.73900 50.56700 1.000 20.59457 126 GLY A CA 1
ATOM 1470 C C . GLY A 1 126 ? 55.73600 45.99100 51.18100 1.000 21.17622 126 GLY A C 1
ATOM 1471 O O . GLY A 1 126 ? 56.85200 45.93900 51.72200 1.000 22.08159 126 GLY A O 1
ATOM 1475 N N . VAL A 1 127 ? 55.04200 47.11100 51.10400 1.000 19.32600 127 VAL A N 1
ATOM 1476 C CA . VAL A 1 127 ? 55.54500 48.34900 51.69900 1.000 21.21307 127 VAL A CA 1
ATOM 1477 C C . VAL A 1 127 ? 55.47300 48.22700 53.22000 1.000 18.28640 127 VAL A C 1
ATOM 1478 O O . VAL A 1 127 ? 54.40500 47.89200 53.76700 1.000 18.65750 127 VAL A O 1
ATOM 1491 N N . PRO A 1 128 ? 56.56700 48.44700 53.94900 1.000 18.71540 128 PRO A N 1
ATOM 1492 C CA . PRO A 1 128 ? 56.51100 48.30100 55.41200 1.000 17.99426 128 PRO A CA 1
ATOM 1493 C C . PRO A 1 128 ? 55.45300 49.19900 56.03600 1.000 19.57340 128 PRO A C 1
ATOM 1494 O O . PRO A 1 128 ? 55.18600 50.31400 55.56800 1.000 19.69973 128 PRO A O 1
ATOM 1505 N N . ILE A 1 129 ? 54.85500 48.70400 57.12500 1.000 17.44156 129 ILE A N 1
ATOM 1506 C CA . ILE A 1 129 ? 54.04100 49.55600 57.99400 1.000 18.76278 129 ILE A CA 1
ATOM 1507 C C . ILE A 1 129 ? 55.00400 50.37500 58.84600 1.000 17.82056 129 ILE A C 1
ATOM 1508 O O . ILE A 1 129 ? 55.92600 49.81900 59.46900 1.000 19.18388 129 ILE A O 1
ATOM 1524 N N . THR A 1 130 ? 54.80400 51.69700 58.87600 1.000 18.82594 130 THR A N 1
ATOM 1525 C CA . THR A 1 130 ? 55.77600 52.58000 59.49500 1.000 19.13650 130 THR A CA 1
ATOM 1526 C C . THR A 1 130 ? 55.06800 53.72900 60.21700 1.000 19.58130 130 THR A C 1
ATOM 1527 O O . THR A 1 130 ? 53.84400 53.85200 60.21200 1.000 18.61013 130 THR A O 1
ATOM 1538 N N . GLY A 1 131 ? 55.87500 54.61300 60.80000 1.000 20.34718 131 GLY A N 1
ATOM 1539 C CA . GLY A 1 131 ? 55.36100 55.84600 61.35900 1.000 21.01831 131 GLY A CA 1
ATOM 1540 C C . GLY A 1 131 ? 54.57800 56.70200 60.38100 1.000 19.68920 131 GLY A C 1
ATOM 1541 O O . GLY A 1 131 ? 53.73200 57.48900 60.81700 1.000 20.73406 131 GLY A O 1
ATOM 1545 N N . ASP A 1 132 ? 54.81100 56.55200 59.07100 1.000 19.85238 132 ASP A N 1
ATOM 1546 C CA . ASP A 1 132 ? 53.99400 57.28500 58.10600 1.000 20.22085 132 ASP A CA 1
ATOM 1547 C C . ASP A 1 132 ? 52.51500 56.97500 58.32400 1.000 19.93923 132 ASP A C 1
ATOM 1548 O O . ASP A 1 132 ? 51.63900 57.83800 58.18800 1.000 20.49983 132 ASP A O 1
ATOM 1557 N N . ASP A 1 133 ? 52.21500 55.72200 58.65300 1.000 19.09703 133 ASP A N 1
ATOM 1558 C CA . ASP A 1 133 ? 50.83700 55.31300 58.85000 1.000 18.47853 133 ASP A CA 1
ATOM 1559 C C . ASP A 1 133 ? 50.27500 55.84800 60.16600 1.000 19.62867 133 ASP A C 1
ATOM 1560 O O . ASP A 1 133 ? 49.11100 56.26500 60.21900 1.000 19.16809 133 ASP A O 1
ATOM 1569 N N . PHE A 1 134 ? 51.08000 55.85200 61.23500 1.000 18.05216 134 PHE A N 1
ATOM 1570 C CA . PHE A 1 134 ? 50.64200 56.47700 62.48000 1.000 20.12083 134 PHE A CA 1
ATOM 1571 C C . PHE A 1 134 ? 50.39100 57.96700 62.26000 1.000 18.69171 134 PHE A C 1
ATOM 1572 O O . PHE A 1 134 ? 49.37900 58.50000 62.71500 1.000 18.07585 134 PHE A O 1
ATOM 1589 N N . ILE A 1 135 ? 51.30400 58.65300 61.56700 1.000 18.01532 135 ILE A N 1
ATOM 1590 C CA . ILE A 1 135 ? 51.18600 60.09400 61.37600 1.000 18.66540 135 ILE A CA 1
ATOM 1591 C C . ILE A 1 135 ? 49.96400 60.43500 60.53700 1.000 17.85477 135 ILE A C 1
ATOM 1592 O O . ILE A 1 135 ? 49.21600 61.37000 60.86900 1.000 20.32875 135 ILE A O 1
ATOM 1608 N N . TYR A 1 136 ? 49.72300 59.68900 59.45200 1.000 19.05228 136 TYR A N 1
ATOM 1609 C CA . TYR A 1 136 ? 48.53000 59.94300 58.64900 1.000 19.37074 136 TYR A CA 1
ATOM 1610 C C . TYR A 1 136 ? 47.27200 59.81500 59.49900 1.000 19.85764 136 TYR A C 1
ATOM 1611 O O . TYR A 1 136 ? 46.40800 60.70300 59.49700 1.000 19.94450 136 TYR A O 1
ATOM 1629 N N . PHE A 1 137 ? 47.14500 58.72200 60.24500 1.000 19.25231 137 PHE A N 1
ATOM 1630 C CA . PHE A 1 137 ? 45.91900 58.54100 61.00800 1.000 17.29681 137 PHE A CA 1
ATOM 1631 C C . PHE A 1 137 ? 45.73700 59.63900 62.04400 1.000 17.86267 137 PHE A C 1
ATOM 1632 O O . PHE A 1 137 ? 44.64100 60.20200 62.18900 1.000 18.87332 137 PHE A O 1
ATOM 1649 N N . TRP A 1 138 ? 46.80200 59.94300 62.79600 1.000 18.02848 138 TRP A N 1
ATOM 1650 C CA . TRP A 1 138 ? 46.74300 61.03700 63.76500 1.000 17.92583 138 TRP A CA 1
ATOM 1651 C C . TRP A 1 138 ? 46.30000 62.34800 63.12700 1.000 19.73658 138 TRP A C 1
ATOM 1652 O O . TRP A 1 138 ? 45.43700 63.04900 63.67400 1.000 20.21558 138 TRP A O 1
ATOM 1673 N N . LYS A 1 139 ? 46.84200 62.67200 61.95100 1.000 18.95490 139 LYS A N 1
ATOM 1674 C CA . LYS A 1 139 ? 46.45100 63.91500 61.28500 1.000 21.42362 139 LYS A CA 1
ATOM 1675 C C . LYS A 1 139 ? 44.97800 63.91000 60.89400 1.000 21.65260 139 LYS A C 1
ATOM 1676 O O . LYS A 1 139 ? 44.32600 64.95400 60.96000 1.000 23.59230 139 LYS A O 1
ATOM 1695 N N . THR A 1 140 ? 44.41900 62.75300 60.52400 1.000 19.37864 140 THR A N 1
ATOM 1696 C CA . THR A 1 140 ? 42.99300 62.72500 60.21000 1.000 19.42075 140 THR A CA 1
ATOM 1697 C C . THR A 1 140 ? 42.13100 62.86800 61.45900 1.000 20.78670 140 THR A C 1
ATOM 1698 O O . THR A 1 140 ? 40.97900 63.29900 61.36100 1.000 22.01053 140 THR A O 1
ATOM 1709 N N . GLN A 1 141 ? 42.64600 62.47400 62.63100 1.000 19.09703 141 GLN A N 1
ATOM 1710 C CA . GLN A 1 141 ? 41.83900 62.38300 63.84200 1.000 20.02609 141 GLN A CA 1
ATOM 1711 C C . GLN A 1 141 ? 42.05300 63.52100 64.82700 1.000 21.21044 141 GLN A C 1
ATOM 1712 O O . GLN A 1 141 ? 41.29600 63.59900 65.80300 1.000 22.52112 141 GLN A O 1
ATOM 1726 N N . ASN A 1 142 ? 43.05800 64.36100 64.63600 1.000 20.41297 142 ASN A N 1
ATOM 1727 C CA . ASN A 1 142 ? 43.47800 65.28500 65.70200 1.000 21.77103 142 ASN A CA 1
ATOM 1728 C C . ASN A 1 142 ? 42.76900 66.63300 65.68200 1.000 25.31356 142 ASN A C 1
ATOM 1729 O O . ASN A 1 142 ? 43.10100 67.48600 66.51100 1.000 25.58728 142 ASN A O 1
ATOM 1740 N N . ARG A 1 143 ? 41.82400 66.84700 64.76200 1.000 25.27935 143 ARG A N 1
ATOM 1741 C CA . ARG A 1 143 ? 40.99600 68.04800 64.68900 1.000 27.74806 143 ARG A CA 1
ATOM 1742 C C . ARG A 1 143 ? 41.74200 69.26900 64.16500 1.000 31.95909 143 ARG A C 1
ATOM 1743 O O . ARG A 1 143 ? 41.12500 70.31900 63.94300 1.000 39.15733 143 ARG A O 1
ATOM 1764 N N . ARG A 1 144 ? 43.05400 69.16500 63.96000 1.000 26.53213 144 ARG A N 1
ATOM 1765 C CA . ARG A 1 144 ? 43.85900 70.32400 63.57600 1.000 30.59577 144 ARG A CA 1
ATOM 1766 C C . ARG A 1 144 ? 44.40700 70.23300 62.16100 1.000 30.80106 144 ARG A C 1
ATOM 1767 O O . ARG A 1 144 ? 44.20900 71.15700 61.36400 1.000 34.09093 144 ARG A O 1
ATOM 1788 N N . ASP A 1 145 ? 45.08600 69.14100 61.81500 1.000 28.93768 145 ASP A N 1
ATOM 1789 C CA . ASP A 1 145 ? 45.75100 69.04700 60.52000 1.000 31.67222 145 ASP A CA 1
ATOM 1790 C C . ASP A 1 145 ? 44.80200 68.76000 59.36000 1.000 39.88110 145 ASP A C 1
ATOM 1791 O O . ASP A 1 145 ? 45.18800 68.97800 58.20600 1.000 50.04021 145 ASP A O 1
ATOM 1800 N N . CYS A 1 146 ? 43.58200 68.30100 59.62400 1.000 31.64327 146 CYS A N 1
ATOM 1801 C CA . CYS A 1 146 ? 42.60000 67.99900 58.57600 1.000 42.35508 146 CYS A CA 1
ATOM 1802 C C . CYS A 1 146 ? 41.21400 68.36100 59.08700 1.000 29.95359 146 CYS A C 1
ATOM 1803 O O . CYS A 1 146 ? 40.38800 67.48600 59.36700 1.000 31.44851 146 CYS A O 1
ATOM 1810 N N . PRO A 1 147 ? 40.91100 69.65500 59.20200 1.000 30.97477 147 PRO A N 1
ATOM 1811 C CA . PRO A 1 147 ? 39.59800 70.04100 59.75100 1.000 35.10684 147 PRO A CA 1
ATOM 1812 C C . PRO A 1 147 ? 38.42500 69.55800 58.91200 1.000 35.59637 147 PRO A C 1
ATOM 1813 O O . PRO A 1 147 ? 37.29700 69.51300 59.41500 1.000 38.22300 147 PRO A O 1
ATOM 1824 N N . GLU A 1 148 ? 38.65500 69.19400 57.64900 1.000 29.10612 148 GLU A N 1
ATOM 1825 C CA . GLU A 1 148 ? 37.59400 68.72800 56.77400 1.000 31.03004 148 GLU A CA 1
ATOM 1826 C C . GLU A 1 148 ? 37.39200 67.21400 56.82400 1.000 28.49815 148 GLU A C 1
ATOM 1827 O O . GLU A 1 148 ? 36.44400 66.71000 56.20800 1.000 27.01903 148 GLU A O 1
ATOM 1839 N N . CYS A 1 149 ? 38.23500 66.48000 57.54300 1.000 25.97943 149 CYS A N 1
ATOM 1840 C CA . CYS A 1 149 ? 38.03500 65.04400 57.67800 1.000 25.05827 149 CYS A CA 1
ATOM 1841 C C . CYS A 1 149 ? 36.77000 64.78900 58.48800 1.000 24.69770 149 CYS A C 1
ATOM 1842 O O . CYS A 1 149 ? 36.62400 65.30700 59.60300 1.000 27.37960 149 CYS A O 1
ATOM 1849 N N . LEU A 1 150 ? 35.86700 63.97100 57.94500 1.000 24.54505 150 LEU A N 1
ATOM 1850 C CA . LEU A 1 150 ? 34.55800 63.74600 58.54800 1.000 25.33725 150 LEU A CA 1
ATOM 1851 C C . LEU A 1 150 ? 34.64900 62.53400 59.46300 1.000 23.04750 150 LEU A C 1
ATOM 1852 O O . LEU A 1 150 ? 34.21600 61.43100 59.13800 1.000 22.50796 150 LEU A O 1
ATOM 1868 N N . ILE A 1 151 ? 35.21500 62.76400 60.65700 1.000 23.44492 151 ILE A N 1
ATOM 1869 C CA . ILE A 1 151 ? 35.53100 61.68400 61.58400 1.000 22.33426 151 ILE A CA 1
ATOM 1870 C C . ILE A 1 151 ? 34.36100 61.42600 62.51900 1.000 22.03159 151 ILE A C 1
ATOM 1871 O O . ILE A 1 151 ? 33.49500 62.28900 62.73500 1.000 25.62939 151 ILE A O 1
ATOM 1887 N N . ASN A 1 152 ? 34.36500 60.24700 63.12800 1.000 22.14213 152 ASN A N 1
ATOM 1888 C CA . ASN A 1 152 ? 33.41300 59.95500 64.19300 1.000 25.03721 152 ASN A CA 1
ATOM 1889 C C . ASN A 1 152 ? 33.76100 60.71900 65.47200 1.000 22.72904 152 ASN A C 1
ATOM 1890 O O . ASN A 1 152 ? 32.94400 61.48400 65.99600 1.000 24.76613 152 ASN A O 1
ATOM 1901 N N . ALA A 1 153 ? 34.96200 60.48600 66.02000 1.000 21.98421 153 ALA A N 1
ATOM 1902 C CA . ALA A 1 153 ? 35.39700 61.22900 67.20000 1.000 20.81829 153 ALA A CA 1
ATOM 1903 C C . ALA A 1 153 ? 36.90600 61.09500 67.33800 1.000 19.16546 153 ALA A C 1
ATOM 1904 O O . ALA A 1 153 ? 37.48500 60.11600 66.87900 1.000 19.63920 153 ALA A O 1
ATOM 1911 N N . SER A 1 154 ? 37.51600 62.06300 68.01600 1.000 19.67078 154 SER A N 1
ATOM 1912 C CA . SER A 1 154 ? 38.97300 62.08300 68.13800 1.000 20.55246 154 SER A CA 1
ATOM 1913 C C . SER A 1 154 ? 39.46400 61.04700 69.14000 1.000 19.74184 154 SER A C 1
ATOM 1914 O O . SER A 1 154 ? 40.52900 60.44400 68.94500 1.000 19.22336 154 SER A O 1
ATOM 1922 N N A TYR A 1 155 ? 38.69800 60.76000 70.19200 0.470 21.63680 155 TYR A N 1
ATOM 1923 N N B TYR A 1 155 ? 38.72600 60.90000 70.24800 0.530 20.54457 155 TYR A N 1
ATOM 1924 C CA A TYR A 1 155 ? 39.06100 59.72200 71.16600 0.470 17.33629 155 TYR A CA 1
ATOM 1925 C CA B TYR A 1 155 ? 38.99900 59.90300 71.28300 0.530 22.22372 155 TYR A CA 1
ATOM 1926 C C A TYR A 1 155 ? 40.41900 59.99100 71.83600 0.470 19.78132 155 TYR A C 1
ATOM 1927 C C B TYR A 1 155 ? 40.42300 60.01600 71.79500 0.530 19.21809 155 TYR A C 1
ATOM 1928 O O A TYR A 1 155 ? 41.04200 59.06000 72.35900 0.470 19.98924 155 TYR A O 1
ATOM 1929 O O B TYR A 1 155 ? 41.07000 59.02300 72.14500 0.530 21.85262 155 TYR A O 1
ATOM 1964 N N . GLY A 1 156 ? 40.90400 61.24100 71.85600 1.000 19.87344 156 GLY A N 1
ATOM 1965 C CA . GLY A 1 156 ? 42.18100 61.54600 72.44100 1.000 19.19704 156 GLY A CA 1
ATOM 1966 C C . GLY A 1 156 ? 43.30500 61.76400 71.46200 1.000 18.70487 156 GLY A C 1
ATOM 1967 O O . GLY A 1 156 ? 44.37800 62.17400 71.88900 1.000 19.47339 156 GLY A O 1
ATOM 1971 N N . HIS A 1 157 ? 43.11500 61.48700 70.16200 1.000 18.74435 157 HIS A N 1
ATOM 1972 C CA . HIS A 1 157 ? 44.20000 61.72900 69.22100 1.000 17.61001 157 HIS A CA 1
ATOM 1973 C C . HIS A 1 157 ? 44.59500 63.20100 69.22800 1.000 19.82869 157 HIS A C 1
ATOM 1974 O O . HIS A 1 157 ? 45.76300 63.53700 68.99700 1.000 20.09978 157 HIS A O 1
ATOM 1988 N N . ASP A 1 158 ? 43.64300 64.09400 69.52100 1.000 18.65750 158 ASP A N 1
ATOM 1989 C CA . ASP A 1 158 ? 43.95100 65.51500 69.60100 1.000 21.03936 158 ASP A CA 1
ATOM 1990 C C . ASP A 1 158 ? 44.85500 65.86400 70.78500 1.000 21.49205 158 ASP A C 1
ATOM 1991 O O . ASP A 1 158 ? 45.43400 66.96500 70.79700 1.000 22.34742 158 ASP A O 1
ATOM 2000 N N . PHE A 1 159 ? 44.98300 64.98900 71.77700 1.000 19.96292 159 PHE A N 1
ATOM 2001 C CA A PHE A 1 159 ? 45.88500 65.22300 72.90100 0.570 19.63130 159 PHE A CA 1
ATOM 2002 C CA B PHE A 1 159 ? 45.88600 65.23100 72.89600 0.430 20.76302 159 PHE A CA 1
ATOM 2003 C C . PHE A 1 159 ? 47.34100 64.95900 72.52900 1.000 21.06568 159 PHE A C 1
ATOM 2004 O O . PHE A 1 159 ? 48.23700 65.34600 73.28100 1.000 20.86829 159 PHE A O 1
ATOM 2036 N N . ILE A 1 160 ? 47.59500 64.28000 71.41100 1.000 19.35232 160 ILE A N 1
ATOM 2037 C CA . ILE A 1 160 ? 48.95600 64.12500 70.90200 1.000 20.38402 160 ILE A CA 1
ATOM 2038 C C . ILE A 1 160 ? 49.31900 65.40500 70.15400 1.000 20.52088 160 ILE A C 1
ATOM 2039 O O . ILE A 1 160 ? 48.65600 65.79000 69.18100 1.000 21.53416 160 ILE A O 1
ATOM 2055 N N . GLU A 1 161 ? 50.35500 66.08300 70.62100 1.000 19.46812 161 GLU A N 1
ATOM 2056 C CA A GLU A 1 161 ? 50.79500 67.34700 70.03900 0.470 21.49731 161 GLU A CA 1
ATOM 2057 C CA B GLU A 1 161 ? 50.79700 67.34500 70.04000 0.530 21.14464 161 GLU A CA 1
ATOM 2058 C C . GLU A 1 161 ? 51.90200 67.17500 69.01200 1.000 24.02920 161 GLU A C 1
ATOM 2059 O O . GLU A 1 161 ? 51.93500 67.92600 68.01900 1.000 24.06078 161 GLU A O 1
ATOM 2081 N N . THR A 1 162 ? 52.78800 66.21000 69.20500 1.000 21.89999 162 THR A N 1
ATOM 2082 C CA A THR A 1 162 ? 53.84100 65.89100 68.25400 0.480 23.36070 162 THR A CA 1
ATOM 2083 C CA B THR A 1 162 ? 53.83400 65.89000 68.23800 0.520 23.03697 162 THR A CA 1
ATOM 2084 C C . THR A 1 162 ? 53.91100 64.37900 68.08200 1.000 21.48415 162 THR A C 1
ATOM 2085 O O . THR A 1 162 ? 53.75100 63.62500 69.04500 1.000 21.13674 162 THR A O 1
ATOM 2104 N N . LEU A 1 163 ? 54.14700 63.93800 66.85700 1.000 21.26044 163 LEU A N 1
ATOM 2105 C CA . LEU A 1 163 ? 54.21300 62.52100 66.53200 1.000 19.54708 163 LEU A CA 1
ATOM 2106 C C . LEU A 1 163 ? 55.33700 62.36200 65.52700 1.000 20.83934 163 LEU A C 1
ATOM 2107 O O . LEU A 1 163 ? 55.21900 62.82900 64.38500 1.000 23.65547 163 LEU A O 1
ATOM 2123 N N . GLU A 1 164 ? 56.42400 61.72600 65.93700 1.000 21.42889 164 GLU A N 1
ATOM 2124 C CA . GLU A 1 164 ? 57.64500 61.67300 65.14000 1.000 21.16570 164 GLU A CA 1
ATOM 2125 C C . GLU A 1 164 ? 58.10000 60.23200 65.00100 1.000 22.84484 164 GLU A C 1
ATOM 2126 O O . GLU A 1 164 ? 57.71100 59.35900 65.78200 1.000 23.12909 164 GLU A O 1
ATOM 2138 N N . GLN A 1 165 ? 58.90000 59.96800 63.97900 1.000 22.06054 165 GLN A N 1
ATOM 2139 C CA . GLN A 1 165 ? 59.44900 58.64500 63.73400 1.000 21.09463 165 GLN A CA 1
ATOM 2140 C C . GLN A 1 165 ? 60.94200 58.73900 63.48800 1.000 22.67114 165 GLN A C 1
ATOM 2141 O O . GLN A 1 165 ? 61.46900 59.78400 63.08200 1.000 25.02668 165 GLN A O 1
ATOM 2155 N N . ASP A 1 166 ? 61.63100 57.63700 63.76100 1.000 22.80537 166 ASP A N 1
ATOM 2156 C CA . ASP A 1 166 ? 63.06700 57.54700 63.54000 1.000 24.66875 166 ASP A CA 1
ATOM 2157 C C . ASP A 1 166 ? 63.35400 57.29900 62.06000 1.000 23.94498 166 ASP A C 1
ATOM 2158 O O . ASP A 1 166 ? 62.44800 57.18000 61.23600 1.000 23.73179 166 ASP A O 1
ATOM 2167 N N . GLU A 1 167 ? 64.64400 57.17100 61.72100 1.000 25.88731 167 GLU A N 1
ATOM 2168 C CA . GLU A 1 167 ? 65.01800 57.01600 60.32400 1.000 28.09547 167 GLU A CA 1
ATOM 2169 C C . GLU A 1 167 ? 64.56700 55.68700 59.73800 1.000 26.02417 167 GLU A C 1
ATOM 2170 O O . GLU A 1 167 ? 64.33900 55.59300 58.52500 1.000 31.09583 167 GLU A O 1
ATOM 2182 N N . THR A 1 168 ? 64.42600 54.64800 60.56500 1.000 23.27648 168 THR A N 1
ATOM 2183 C CA . THR A 1 168 ? 63.97500 53.36300 60.03800 1.000 23.40544 168 THR A CA 1
ATOM 2184 C C . THR A 1 168 ? 62.48000 53.34300 59.77400 1.000 24.53978 168 THR A C 1
ATOM 2185 O O . THR A 1 168 ? 62.00400 52.44900 59.07000 1.000 23.71600 168 THR A O 1
ATOM 2196 N N . GLY A 1 169 ? 61.73100 54.28700 60.35400 1.000 22.07370 169 GLY A N 1
ATOM 2197 C CA . GLY A 1 169 ? 60.29000 54.27600 60.27700 1.000 21.04463 169 GLY A CA 1
ATOM 2198 C C . GLY A 1 169 ? 59.61500 53.36400 61.27500 1.000 20.32612 169 GLY A C 1
ATOM 2199 O O . GLY A 1 169 ? 58.37700 53.33800 61.32100 1.000 22.02896 169 GLY A O 1
ATOM 2203 N N . LYS A 1 170 ? 60.37600 52.62100 62.07500 1.000 18.42326 170 LYS A N 1
ATOM 2204 C CA . LYS A 1 170 ? 59.77500 51.61600 62.95200 1.000 20.19979 170 LYS A CA 1
ATOM 2205 C C . LYS A 1 170 ? 59.66900 52.04000 64.40600 1.000 18.42853 170 LYS A C 1
ATOM 2206 O O . LYS A 1 170 ? 59.06700 51.30100 65.18900 1.000 21.66049 170 LYS A O 1
ATOM 2225 N N . VAL A 1 171 ? 60.17600 53.20900 64.78700 1.000 18.61802 171 VAL A N 1
ATOM 2226 C CA . VAL A 1 171 ? 60.05700 53.72100 66.14600 1.000 20.17874 171 VAL A CA 1
ATOM 2227 C C . VAL A 1 171 ? 59.28700 55.03300 66.08800 1.000 20.05504 171 VAL A C 1
ATOM 2228 O O . VAL A 1 171 ? 59.75000 56.00700 65.47400 1.000 21.36309 171 VAL A O 1
ATOM 2241 N N . VAL A 1 172 ? 58.11800 55.06700 66.71900 1.000 18.81015 172 VAL A N 1
ATOM 2242 C CA . VAL A 1 172 ? 57.18500 56.18900 66.65700 1.000 19.67078 172 VAL A CA 1
ATOM 2243 C C . VAL A 1 172 ? 57.03400 56.74700 68.06100 1.000 19.09703 172 VAL A C 1
ATOM 2244 O O . VAL A 1 172 ? 56.71200 56.00600 68.99300 1.000 19.48392 172 VAL A O 1
ATOM 2257 N N . THR A 1 173 ? 57.25000 58.05000 68.21500 1.000 19.46286 173 THR A N 1
ATOM 2258 C CA . THR A 1 173 ? 57.17700 58.72000 69.51100 1.000 19.20230 173 THR A CA 1
ATOM 2259 C C . THR A 1 173 ? 56.05100 59.74400 69.50400 1.000 19.44444 173 THR A C 1
ATOM 2260 O O . THR A 1 173 ? 56.07500 60.69500 68.70900 1.000 19.70763 173 THR A O 1
ATOM 2271 N N . ALA A 1 174 ? 55.06800 59.53600 70.38500 1.000 19.18914 174 ALA A N 1
ATOM 2272 C CA . ALA A 1 174 ? 53.93500 60.43900 70.56700 1.000 19.28915 174 ALA A CA 1
ATOM 2273 C C . ALA A 1 174 ? 54.14400 61.25500 71.83400 1.000 20.08662 174 ALA A C 1
ATOM 2274 O O . ALA A 1 174 ? 54.30500 60.68400 72.92000 1.000 20.47351 174 ALA A O 1
ATOM 2281 N N . THR A 1 175 ? 54.13500 62.57100 71.70000 1.000 19.55498 175 THR A N 1
ATOM 2282 C CA . THR A 1 175 ? 54.23600 63.47400 72.84300 1.000 20.94462 175 THR A CA 1
ATOM 2283 C C . THR A 1 175 ? 52.89800 64.18900 73.03200 1.000 19.91818 175 THR A C 1
ATOM 2284 O O . THR A 1 175 ? 52.37500 64.77600 72.07900 1.000 21.62365 175 THR A O 1
ATOM 2295 N N . PHE A 1 176 ? 52.35300 64.11900 74.24400 1.000 19.33916 176 PHE A N 1
ATOM 2296 C CA . PHE A 1 176 ? 51.03600 64.64500 74.56500 1.000 19.84185 176 PHE A CA 1
ATOM 2297 C C . PHE A 1 176 ? 51.12900 66.04200 75.16600 1.000 22.61324 176 PHE A C 1
ATOM 2298 O O . PHE A 1 176 ? 52.05800 66.35900 75.91200 1.000 25.04511 176 PHE A O 1
ATOM 2315 N N . SER A 1 177 ? 50.14000 66.87100 74.85300 1.000 20.92356 177 SER A N 1
ATOM 2316 C CA . SER A 1 177 ? 50.08000 68.21200 75.44400 1.000 22.06580 177 SER A CA 1
ATOM 2317 C C . SER A 1 177 ? 49.54800 68.21800 76.87000 1.000 22.47901 177 SER A C 1
ATOM 2318 O O . SER A 1 177 ? 49.76200 69.20600 77.60100 1.000 24.72928 177 SER A O 1
ATOM 2326 N N . GLU A 1 178 ? 48.85100 67.16900 77.27500 1.000 21.89736 178 GLU A N 1
ATOM 2327 C CA . GLU A 1 178 ? 48.35600 67.01900 78.63500 1.000 22.51323 178 GLU A CA 1
ATOM 2328 C C . GLU A 1 178 ? 48.10200 65.54300 78.88600 1.000 21.30782 178 GLU A C 1
ATOM 2329 O O . GLU A 1 178 ? 48.02200 64.76300 77.93200 1.000 22.21845 178 GLU A O 1
ATOM 2341 N N . PRO A 1 179 ? 47.97800 65.13800 80.14900 1.000 21.53153 179 PRO A N 1
ATOM 2342 C CA . PRO A 1 179 ? 47.83200 63.70600 80.44900 1.000 19.30495 179 PRO A CA 1
ATOM 2343 C C . PRO A 1 179 ? 46.56100 63.12800 79.84100 1.000 22.01580 179 PRO A C 1
ATOM 2344 O O . PRO A 1 179 ? 45.51900 63.77700 79.77100 1.000 22.48954 179 PRO A O 1
ATOM 2355 N N . PHE A 1 180 ? 46.64100 61.86300 79.44000 1.000 19.41285 180 PHE A N 1
ATOM 2356 C CA . PHE A 1 180 ? 45.48400 61.18200 78.85300 1.000 18.89437 180 PHE A CA 1
ATOM 2357 C C . PHE A 1 180 ? 45.54600 59.70100 79.18500 1.000 18.78120 180 PHE A C 1
ATOM 2358 O O . PHE A 1 180 ? 46.44900 58.97300 78.74000 1.000 19.00754 180 PHE A O 1
ATOM 2375 N N . LEU A 1 181 ? 44.55000 59.24600 79.93400 1.000 17.92057 181 LEU A N 1
ATOM 2376 C CA . LEU A 1 181 ? 44.46100 57.85500 80.36300 1.000 17.94426 181 LEU A CA 1
ATOM 2377 C C . LEU A 1 181 ? 44.37300 56.88300 79.20000 1.000 17.38103 181 LEU A C 1
ATOM 2378 O O . LEU A 1 181 ? 45.03600 55.83900 79.19800 1.000 18.48116 181 LEU A O 1
ATOM 2394 N N . GLY A 1 182 ? 43.55400 57.19500 78.20100 1.000 16.63621 182 GLY A N 1
ATOM 2395 C CA . GLY A 1 182 ? 43.14300 56.20200 77.22400 1.000 18.95754 182 GLY A CA 1
ATOM 2396 C C . GLY A 1 182 ? 44.06200 56.04900 76.02900 1.000 16.64936 182 GLY A C 1
ATOM 2397 O O . GLY A 1 182 ? 43.60800 55.76500 74.90700 1.000 17.52579 182 GLY A O 1
ATOM 2401 N N . TRP A 1 183 ? 45.37100 56.18600 76.22400 1.000 16.95466 183 TRP A N 1
ATOM 2402 C CA . TRP A 1 183 ? 46.27800 56.15600 75.08400 1.000 17.16258 183 TRP A CA 1
ATOM 2403 C C . TRP A 1 183 ? 46.31100 54.80000 74.38600 1.000 16.75201 183 TRP A C 1
ATOM 2404 O O . TRP A 1 183 ? 46.57900 54.74600 73.17900 1.000 17.20733 183 TRP A O 1
ATOM 2425 N N . GLN A 1 184 ? 46.03800 53.69500 75.09500 1.000 16.24668 184 GLN A N 1
ATOM 2426 C CA . GLN A 1 184 ? 45.99400 52.39700 74.43400 1.000 16.55988 184 GLN A CA 1
ATOM 2427 C C . GLN A 1 184 ? 44.79900 52.24300 73.49900 1.000 15.83085 184 GLN A C 1
ATOM 2428 O O . GLN A 1 184 ? 44.76200 51.28600 72.71600 1.000 17.16258 184 GLN A O 1
ATOM 2442 N N . GLY A 1 185 ? 43.84800 53.15700 73.54700 1.000 15.62029 185 GLY A N 1
ATOM 2443 C CA . GLY A 1 185 ? 42.75100 53.20600 72.58900 1.000 17.28365 185 GLY A CA 1
ATOM 2444 C C . GLY A 1 185 ? 43.07500 53.89800 71.29500 1.000 16.94940 185 GLY A C 1
ATOM 2445 O O . GLY A 1 185 ? 42.25100 53.86400 70.36800 1.000 17.91267 185 GLY A O 1
ATOM 2449 N N . LEU A 1 186 ? 44.25000 54.51700 71.19800 1.000 16.04140 186 LEU A N 1
ATOM 2450 C CA . LEU A 1 186 ? 44.65100 55.27200 70.01500 1.000 17.26786 186 LEU A CA 1
ATOM 2451 C C . LEU A 1 186 ? 45.29800 54.37100 68.96700 1.000 16.97309 186 LEU A C 1
ATOM 2452 O O . LEU A 1 186 ? 45.82900 53.31200 69.26900 1.000 16.79938 186 LEU A O 1
ATOM 2468 N N . PHE A 1 187 ? 45.21300 54.78000 67.70200 1.000 16.29406 187 PHE A N 1
ATOM 2469 C CA . PHE A 1 187 ? 45.78300 53.99500 66.61200 1.000 15.46238 187 PHE A CA 1
ATOM 2470 C C . PHE A 1 187 ? 45.19700 52.58400 66.56500 1.000 17.10731 187 PHE A C 1
ATOM 2471 O O . PHE A 1 187 ? 45.89100 51.61700 66.24000 1.000 16.80465 187 PHE A O 1
ATOM 2488 N N . MET A 1 188 ? 43.90000 52.45100 66.85600 1.000 16.35459 188 MET A N 1
ATOM 2489 C CA . MET A 1 188 ? 43.25500 51.15000 66.79900 1.000 17.06784 188 MET A CA 1
ATOM 2490 C C . MET A 1 188 ? 42.92400 50.74900 65.37200 1.000 17.27839 188 MET A C 1
ATOM 2491 O O . MET A 1 188 ? 42.59300 49.57800 65.12600 1.000 17.62580 188 MET A O 1
ATOM 2505 N N . PHE A 1 189 ? 42.96000 51.69200 64.43400 1.000 16.70200 189 PHE A N 1
ATOM 2506 C CA . PHE A 1 189 ? 42.66300 51.42200 63.03700 1.000 16.93887 189 PHE A CA 1
ATOM 2507 C C . PHE A 1 189 ? 43.66000 52.21200 62.21000 1.000 20.56562 189 PHE A C 1
ATOM 2508 O O . PHE A 1 189 ? 43.61000 53.44800 62.19900 1.000 25.49253 189 PHE A O 1
ATOM 2525 N N . LEU A 1 190 ? 44.57800 51.52800 61.54000 1.000 17.23101 190 LEU A N 1
ATOM 2526 C CA . LEU A 1 190 ? 45.59100 52.16300 60.71200 1.000 17.48894 190 LEU A CA 1
ATOM 2527 C C . LEU A 1 190 ? 45.30800 51.90600 59.23600 1.000 17.04152 190 LEU A C 1
ATOM 2528 O O . LEU A 1 190 ? 44.88100 50.81400 58.85700 1.000 18.31799 190 LEU A O 1
ATOM 2544 N N . TYR A 1 191 ? 45.57400 52.91800 58.40700 1.000 17.85740 191 TYR A N 1
ATOM 2545 C CA . TYR A 1 191 ? 45.31900 52.91500 56.97500 1.000 17.71265 191 TYR A CA 1
ATOM 2546 C C . TYR A 1 191 ? 46.61700 53.17100 56.22300 1.000 18.48116 191 TYR A C 1
ATOM 2547 O O . TYR A 1 191 ? 47.54100 53.81300 56.74100 1.000 18.55222 191 TYR A O 1
ATOM 2565 N N . PRO A 1 192 ? 46.73100 52.68200 54.97800 1.000 17.52842 192 PRO A N 1
ATOM 2566 C CA . PRO A 1 192 ? 48.01600 52.79500 54.26600 1.000 18.88121 192 PRO A CA 1
ATOM 2567 C C . PRO A 1 192 ? 48.28300 54.20000 53.73000 1.000 20.03661 192 PRO A C 1
ATOM 2568 O O . PRO A 1 192 ? 47.75200 54.61000 52.67700 1.000 20.04451 192 PRO A O 1
ATOM 2579 N N . ALA A 1 193 ? 49.16100 54.92100 54.42700 1.000 18.34694 193 ALA A N 1
ATOM 2580 C CA . ALA A 1 193 ? 49.45200 56.30800 54.07400 1.000 20.28401 193 ALA A CA 1
ATOM 2581 C C . ALA A 1 193 ? 50.02600 56.42300 52.67500 1.000 20.96041 193 ALA A C 1
ATOM 2582 O O . ALA A 1 193 ? 49.71900 57.37400 51.95600 1.000 22.03948 193 ALA A O 1
ATOM 2589 N N . HIS A 1 194 ? 50.86000 55.46300 52.25800 1.000 19.90502 194 HIS A N 1
ATOM 2590 C CA . HIS A 1 194 ? 51.48600 55.55700 50.94600 1.000 21.87894 194 HIS A CA 1
ATOM 2591 C C . HIS A 1 194 ? 50.48100 55.40900 49.82500 1.000 21.48152 194 HIS A C 1
ATOM 2592 O O . HIS A 1 194 ? 50.74700 55.88400 48.71000 1.000 24.71086 194 HIS A O 1
ATOM 2606 N N . LEU A 1 195 ? 49.35200 54.75800 50.06000 1.000 20.72091 195 LEU A N 1
ATOM 2607 C CA . LEU A 1 195 ? 48.28300 54.69900 49.07700 1.000 21.46310 195 LEU A CA 1
ATOM 2608 C C . LEU A 1 195 ? 47.37700 55.91800 49.17600 1.000 22.82642 195 LEU A C 1
ATOM 2609 O O . LEU A 1 195 ? 47.01500 56.50500 48.14800 1.000 24.36082 195 LEU A O 1
ATOM 2625 N N . ALA A 1 196 ? 47.02100 56.34400 50.38800 1.000 23.44492 196 ALA A N 1
ATOM 2626 C CA . ALA A 1 196 ? 46.17300 57.52000 50.52600 1.000 25.34778 196 ALA A CA 1
ATOM 2627 C C . ALA A 1 196 ? 46.79300 58.73300 49.84600 1.000 26.70847 196 ALA A C 1
ATOM 2628 O O . ALA A 1 196 ? 46.08300 59.55800 49.25700 1.000 26.75058 196 ALA A O 1
ATOM 2635 N N . GLU A 1 197 ? 48.11900 58.86100 49.90900 1.000 24.87667 197 GLU A N 1
ATOM 2636 C CA . GLU A 1 197 ? 48.75200 60.06300 49.36100 1.000 27.58489 197 GLU A CA 1
ATOM 2637 C C . GLU A 1 197 ? 48.65300 60.14000 47.84900 1.000 30.39312 197 GLU A C 1
ATOM 2638 O O . GLU A 1 197 ? 48.90000 61.22500 47.29000 1.000 31.96173 197 GLU A O 1
ATOM 2650 N N . LYS A 1 198 ? 48.31000 59.04300 47.16900 1.000 26.91375 198 LYS A N 1
ATOM 2651 C CA . LYS A 1 198 ? 48.11100 59.06300 45.72600 1.000 27.94546 198 LYS A CA 1
ATOM 2652 C C . LYS A 1 198 ? 46.72900 59.56300 45.33600 1.000 35.76481 198 LYS A C 1
ATOM 2653 O O . LYS A 1 198 ? 46.44200 59.66600 44.13600 1.000 35.56216 198 LYS A O 1
ATOM 2672 N N . HIS A 1 199 ? 45.87900 59.88500 46.30300 1.000 28.36656 199 HIS A N 1
ATOM 2673 C CA . HIS A 1 199 ? 44.47400 60.16300 46.05500 1.000 28.84556 199 HIS A CA 1
ATOM 2674 C C . HIS A 1 199 ? 44.05800 61.48700 46.66700 1.000 33.38032 199 HIS A C 1
ATOM 2675 O O . HIS A 1 199 ? 42.98500 61.60300 47.27600 1.000 34.01724 199 HIS A O 1
ATOM 2689 N N . GLY A 1 200 ? 44.89700 62.50000 46.51400 1.000 32.43020 200 GLY A N 1
ATOM 2690 C CA . GLY A 1 200 ? 44.57400 63.84900 46.91800 1.000 31.96173 200 GLY A CA 1
ATOM 2691 C C . GLY A 1 200 ? 45.21200 64.23100 48.23800 1.000 27.92966 200 GLY A C 1
ATOM 2692 O O . GLY A 1 200 ? 46.06900 63.53200 48.79100 1.000 33.45401 200 GLY A O 1
ATOM 2696 N N . ASP A 1 201 ? 44.76400 65.37200 48.75300 1.000 30.94055 201 ASP A N 1
ATOM 2697 C CA . ASP A 1 201 ? 45.20200 65.80700 50.06900 1.000 30.99319 201 ASP A CA 1
ATOM 2698 C C . ASP A 1 201 ? 44.53300 64.93900 51.13700 1.000 28.98242 201 ASP A C 1
ATOM 2699 O O . ASP A 1 201 ? 43.72700 64.05200 50.84100 1.000 28.26128 201 ASP A O 1
ATOM 2708 N N . ILE A 1 202 ? 44.86800 65.20100 52.39800 1.000 29.60881 202 ILE A N 1
ATOM 2709 C CA . ILE A 1 202 ? 44.47600 64.27900 53.46600 1.000 26.55318 202 ILE A CA 1
ATOM 2710 C C . ILE A 1 202 ? 42.96100 64.16600 53.55500 1.000 26.76637 202 ILE A C 1
ATOM 2711 O O . ILE A 1 202 ? 42.42100 63.06800 53.69600 1.000 26.18735 202 ILE A O 1
ATOM 2727 N N . ALA A 1 203 ? 42.24400 65.28000 53.45900 1.000 28.72186 203 ALA A N 1
ATOM 2728 C CA . ALA A 1 203 ? 40.78900 65.20300 53.57200 1.000 27.62700 203 ALA A CA 1
ATOM 2729 C C . ALA A 1 203 ? 40.19300 64.41400 52.42200 1.000 24.25554 203 ALA A C 1
ATOM 2730 O O . ALA A 1 203 ? 39.29900 63.58300 52.61900 1.000 25.81099 203 ALA A O 1
ATOM 2737 N N . GLU A 1 204 ? 40.66700 64.67000 51.20300 1.000 25.12143 204 GLU A N 1
ATOM 2738 C CA . GLU A 1 204 ? 40.17100 63.94200 50.04300 1.000 26.35842 204 GLU A CA 1
ATOM 2739 C C . GLU A 1 204 ? 40.41600 62.44600 50.19100 1.000 23.55546 204 GLU A C 1
ATOM 2740 O O . GLU A 1 204 ? 39.52500 61.63000 49.93700 1.000 25.17933 204 GLU A O 1
ATOM 2752 N N . SER A 1 205 ? 41.62400 62.06300 50.60600 1.000 22.86327 205 SER A N 1
ATOM 2753 C CA . SER A 1 205 ? 41.95000 60.64500 50.69000 1.000 20.96304 205 SER A CA 1
ATOM 2754 C C . SER A 1 205 ? 41.17900 59.95000 51.80500 1.000 20.90777 205 SER A C 1
ATOM 2755 O O . SER A 1 205 ? 40.79100 58.78700 51.64800 1.000 21.42362 205 SER A O 1
ATOM 2763 N N . TYR A 1 206 ? 40.93500 60.64200 52.91500 1.000 19.86817 206 TYR A N 1
ATOM 2764 C CA . TYR A 1 206 ? 40.19300 60.06500 54.02700 1.000 21.05516 206 TYR A CA 1
ATOM 2765 C C . TYR A 1 206 ? 38.70200 59.99900 53.72800 1.000 21.23939 206 TYR A C 1
ATOM 2766 O O . TYR A 1 206 ? 38.04700 58.95600 53.96000 1.000 20.35770 206 TYR A O 1
ATOM 2784 N N . ASN A 1 207 ? 38.14400 61.09900 53.22400 1.000 22.78431 207 ASN A N 1
ATOM 2785 C CA . ASN A 1 207 ? 36.71200 61.18500 52.99200 1.000 21.50258 207 ASN A CA 1
ATOM 2786 C C . ASN A 1 207 ? 36.27000 60.45000 51.72900 1.000 25.00037 207 ASN A C 1
ATOM 2787 O O . ASN A 1 207 ? 35.11000 60.03100 51.65000 1.000 26.75058 207 ASN A O 1
ATOM 2798 N N . ASN A 1 208 ? 37.14700 60.29600 50.73600 1.000 24.37134 208 ASN A N 1
ATOM 2799 C CA A ASN A 1 208 ? 36.78100 59.68800 49.46100 0.550 23.16067 208 ASN A CA 1
ATOM 2800 C CA B ASN A 1 208 ? 36.78600 59.69200 49.45600 0.450 24.24764 208 ASN A CA 1
ATOM 2801 C C . ASN A 1 2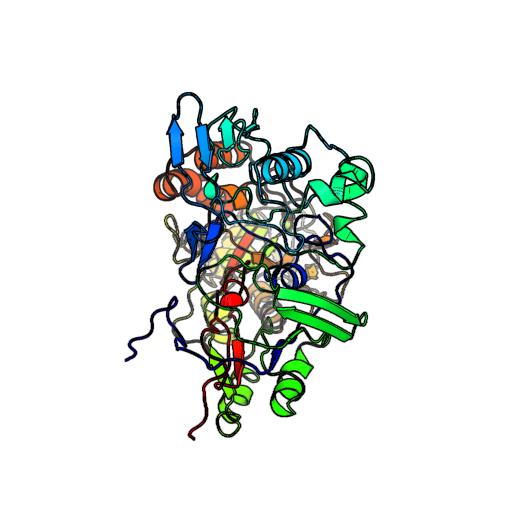08 ? 37.48000 58.34700 49.26600 1.000 26.21630 208 ASN A C 1
ATOM 2802 O O . ASN A 1 208 ? 36.84200 57.30700 49.41000 1.000 27.04008 208 ASN A O 1
ATOM 2821 N N . PHE A 1 209 ? 38.78100 58.33400 48.97700 1.000 22.41848 209 PHE A N 1
ATOM 2822 C CA . PHE A 1 209 ? 39.48500 57.07500 48.72000 1.000 22.47112 209 PHE A CA 1
ATOM 2823 C C . PHE A 1 209 ? 39.23200 56.01800 49.79200 1.000 21.02094 209 PHE A C 1
ATOM 2824 O O . PHE A 1 209 ? 38.81700 54.89800 49.47700 1.000 22.81326 209 PHE A O 1
ATOM 2841 N N . LEU A 1 210 ? 39.47000 56.33600 51.06800 1.000 21.10779 210 LEU A N 1
ATOM 2842 C CA . LEU A 1 210 ? 39.37500 55.32000 52.10300 1.000 21.42099 210 LEU A CA 1
ATOM 2843 C C . LEU A 1 210 ? 37.93300 55.00100 52.47000 1.000 20.23137 210 LEU A C 1
ATOM 2844 O O . LEU A 1 210 ? 37.67400 53.91900 53.00600 1.000 22.46848 210 LEU A O 1
ATOM 2860 N N . SER A 1 211 ? 36.99400 55.90000 52.19700 1.000 20.56299 211 SER A N 1
ATOM 2861 C CA . SER A 1 211 ? 35.59700 55.70900 52.55600 1.000 20.20769 211 SER A CA 1
ATOM 2862 C C . SER A 1 211 ? 34.79400 55.07100 51.43600 1.000 20.87092 211 SER A C 1
ATOM 2863 O O . SER A 1 211 ? 34.04800 54.12200 51.66600 1.000 21.95263 211 SER A O 1
ATOM 2871 N N . ASN A 1 212 ? 34.92200 55.58200 50.21200 1.000 22.31583 212 ASN A N 1
ATOM 2872 C CA . ASN A 1 212 ? 34.03600 55.17200 49.13300 1.000 21.25781 212 ASN A CA 1
ATOM 2873 C C . ASN A 1 212 ? 34.53500 53.98300 48.34000 1.000 23.84233 212 ASN A C 1
ATOM 2874 O O . ASN A 1 212 ? 33.71400 53.27600 47.75000 1.000 28.82451 212 ASN A O 1
ATOM 2885 N N . GLU A 1 213 ? 35.83600 53.76000 48.27000 1.000 22.82379 213 GLU A N 1
ATOM 2886 C CA . GLU A 1 213 ? 36.37700 52.69700 47.44300 1.000 23.53177 213 GLU A CA 1
ATOM 2887 C C . GLU A 1 213 ? 36.43100 51.38000 48.19700 1.000 22.57113 213 GLU A C 1
ATOM 2888 O O . GLU A 1 213 ? 36.75000 51.34700 49.38600 1.000 22.75536 213 GLU A O 1
ATOM 2900 N N . VAL A 1 214 ? 36.12700 50.29700 47.50200 1.000 23.52914 214 VAL A N 1
ATOM 2901 C CA . VAL A 1 214 ? 36.36900 48.96400 48.07500 1.000 23.68179 214 VAL A CA 1
ATOM 2902 C C . VAL A 1 214 ? 37.86900 48.81600 48.26900 1.000 21.06042 214 VAL A C 1
ATOM 2903 O O . VAL A 1 214 ? 38.64500 49.05100 47.31600 1.000 23.55019 214 VAL A O 1
ATOM 2916 N N . PRO A 1 215 ? 38.34500 48.46300 49.45400 1.000 20.59457 215 PRO A N 1
ATOM 2917 C CA . PRO A 1 215 ? 39.80000 48.48300 49.67000 1.000 20.55510 215 PRO A CA 1
ATOM 2918 C C . PRO A 1 215 ? 40.47200 47.35400 48.90500 1.000 19.77079 215 PRO A C 1
ATOM 2919 O O . PRO A 1 215 ? 40.06000 46.19600 49.01200 1.000 24.11342 215 PRO A O 1
ATOM 2930 N N . ALA A 1 216 ? 41.52400 47.69800 48.16200 1.000 20.64721 216 ALA A N 1
ATOM 2931 C CA . ALA A 1 216 ? 42.35400 46.72400 47.46700 1.000 23.97130 216 ALA A CA 1
ATOM 2932 C C . ALA A 1 216 ? 43.54600 46.27800 48.30500 1.000 28.26392 216 ALA A C 1
ATOM 2933 O O . ALA A 1 216 ? 44.18800 45.27700 47.97600 1.000 34.74364 216 ALA A O 1
ATOM 2940 N N . TRP A 1 217 ? 43.80900 46.96600 49.40300 1.000 19.47865 217 TRP A N 1
ATOM 2941 C CA . TRP A 1 217 ? 44.96800 46.76900 50.26000 1.000 18.94964 217 TRP A CA 1
ATOM 2942 C C . TRP A 1 217 ? 44.56400 46.04500 51.53900 1.000 18.21271 217 TRP A C 1
ATOM 2943 O O . TRP A 1 217 ? 43.38900 45.91300 51.87500 1.000 18.56275 217 TRP A O 1
ATOM 2964 N N . SER A 1 218 ? 45.58100 45.58700 52.26800 1.000 18.67329 218 SER A N 1
ATOM 2965 C CA . SER A 1 218 ? 45.35800 44.99900 53.57400 1.000 16.71253 218 SER A CA 1
ATOM 2966 C C . SER A 1 218 ? 46.62600 45.06600 54.40200 1.000 17.32576 218 SER A C 1
ATOM 2967 O O . SER A 1 218 ? 47.73200 44.98700 53.87000 1.000 18.12323 218 SER A O 1
ATOM 2975 N N . GLY A 1 219 ? 46.45200 45.20100 55.72000 1.000 17.14942 219 GLY A N 1
ATOM 2976 C CA . GLY A 1 219 ? 47.52300 45.00200 56.67600 1.000 16.34406 219 GLY A CA 1
ATOM 2977 C C . GLY A 1 219 ? 47.20700 43.88800 57.65300 1.000 17.12837 219 GLY A C 1
ATOM 2978 O O . GLY A 1 219 ? 47.78100 43.82300 58.75400 1.000 17.59158 219 GLY A O 1
ATOM 2982 N N . GLY A 1 220 ? 46.26500 43.02200 57.26600 1.000 15.89138 220 GLY A N 1
ATOM 2983 C CA . GLY A 1 220 ? 45.77800 41.95500 58.12200 1.000 15.44659 220 GLY A CA 1
ATOM 2984 C C . GLY A 1 220 ? 45.82900 40.60900 57.43900 1.000 16.17826 220 GLY A C 1
ATOM 2985 O O . GLY A 1 220 ? 46.41400 40.45300 56.35900 1.000 16.72306 220 GLY A O 1
ATOM 2989 N N . PRO A 1 221 ? 45.16900 39.61200 58.02700 1.000 16.02561 221 PRO A N 1
ATOM 2990 C CA . PRO A 1 221 ? 45.27300 38.24000 57.50000 1.000 15.77294 221 PRO A CA 1
ATOM 2991 C C . PRO A 1 221 ? 44.52600 38.02300 56.20000 1.000 16.27037 221 PRO A C 1
ATOM 2992 O O . PRO A 1 221 ? 44.88300 37.09800 55.46300 1.000 17.49157 221 PRO A O 1
ATOM 3003 N N . TYR A 1 222 ? 43.51800 38.84500 55.91100 1.000 16.93098 222 TYR A N 1
ATOM 3004 C CA . TYR A 1 222 ? 42.67900 38.69300 54.72900 1.000 16.65726 222 TYR A CA 1
ATOM 3005 C C . TYR A 1 222 ? 42.67100 39.98900 53.91900 1.000 17.56263 222 TYR A C 1
ATOM 3006 O O . TYR A 1 222 ? 43.08200 41.04500 54.41100 1.000 18.52327 222 TYR A O 1
ATOM 3024 N N . MET A 1 223 ? 42.21500 39.89300 52.67700 1.000 17.94952 223 MET A N 1
ATOM 3025 C CA . MET A 1 223 ? 42.06300 41.05700 51.81500 1.000 17.45209 223 MET A CA 1
ATOM 3026 C C . MET A 1 223 ? 40.85600 40.83900 50.92400 1.000 17.83372 223 MET A C 1
ATOM 3027 O O . MET A 1 223 ? 40.49200 39.70400 50.64800 1.000 18.83647 223 MET A O 1
ATOM 3041 N N . VAL A 1 224 ? 40.25400 41.92700 50.45700 1.000 19.38653 224 VAL A N 1
ATOM 3042 C CA . VAL A 1 224 ? 39.04000 41.81900 49.65100 1.000 20.92093 224 VAL A CA 1
ATOM 3043 C C . VAL A 1 224 ? 39.37900 41.34800 48.24300 1.000 20.91830 224 VAL A C 1
ATOM 3044 O O . VAL A 1 224 ? 40.21800 41.95000 47.54600 1.000 23.35806 224 VAL A O 1
ATOM 3057 N N . GLU A 1 225 ? 38.73600 40.26800 47.82000 1.000 19.86028 225 GLU A N 1
ATOM 3058 C CA . GLU A 1 225 ? 38.76200 39.79100 46.44300 1.000 20.89724 225 GLU A CA 1
ATOM 3059 C C . GLU A 1 225 ? 37.66700 40.43300 45.59700 1.000 23.06856 225 GLU A C 1
ATOM 3060 O O . GLU A 1 225 ? 37.92900 40.79900 44.44400 1.000 23.96340 225 GLU A O 1
ATOM 3072 N N . SER A 1 226 ? 36.44800 40.55300 46.12600 1.000 22.02106 226 SER A N 1
ATOM 3073 C CA . SER A 1 226 ? 35.35300 41.14900 45.38800 1.000 21.95000 226 SER A CA 1
ATOM 3074 C C . SER A 1 226 ? 34.28400 41.65400 46.34300 1.000 22.00790 226 SER A C 1
ATOM 3075 O O . SER A 1 226 ? 34.19000 41.22300 47.50000 1.000 21.23676 226 SER A O 1
ATOM 3083 N N . PHE A 1 227 ? 33.47200 42.57500 45.83700 1.000 23.67389 227 PHE A N 1
ATOM 3084 C CA . PHE A 1 227 ? 32.32300 43.10100 46.55000 1.000 21.99211 227 PHE A CA 1
ATOM 3085 C C . PHE A 1 227 ? 31.14500 43.18300 45.60000 1.000 24.73191 227 PHE A C 1
ATOM 3086 O O . PHE A 1 227 ? 31.22600 43.86200 44.56700 1.000 27.24011 227 PHE A O 1
ATOM 3103 N N . ASP A 1 228 ? 30.05800 42.49300 45.93800 1.000 24.68717 228 ASP A N 1
ATOM 3104 C CA . ASP A 1 228 ? 28.81000 42.55700 45.19500 1.000 25.68466 228 ASP A CA 1
ATOM 3105 C C . ASP A 1 228 ? 27.85800 43.41100 46.02300 1.000 28.14811 228 ASP A C 1
ATOM 3106 O O . ASP A 1 228 ? 27.34000 42.93700 47.05000 1.000 24.36608 228 ASP A O 1
ATOM 3115 N N . PRO A 1 229 ? 27.62200 44.66800 45.65000 1.000 26.40843 229 PRO A N 1
ATOM 3116 C CA . PRO A 1 229 ? 26.85600 45.57600 46.51400 1.000 25.94785 229 PRO A CA 1
ATOM 3117 C C . PRO A 1 229 ? 25.51200 45.01000 46.94200 1.000 25.76098 229 PRO A C 1
ATOM 3118 O O . PRO A 1 229 ? 24.74900 44.47000 46.13500 1.000 29.10086 229 PRO A O 1
ATOM 3129 N N . GLY A 1 230 ? 25.22700 45.14100 48.23700 1.000 26.08997 230 GLY A N 1
ATOM 3130 C CA . GLY A 1 230 ? 24.00600 44.64000 48.80600 1.000 26.17945 230 GLY A CA 1
ATOM 3131 C C . GLY A 1 230 ? 23.94200 43.13800 48.96200 1.000 27.33222 230 GLY A C 1
ATOM 3132 O O . GLY A 1 230 ? 22.91000 42.62800 49.41200 1.000 28.86136 230 GLY A O 1
ATOM 3136 N N . GLN A 1 231 ? 25.01200 42.41700 48.61000 1.000 26.99534 231 GLN A N 1
ATOM 3137 C CA . GLN A 1 231 ? 24.95900 40.96700 48.59300 1.000 28.42709 231 GLN A CA 1
ATOM 3138 C C . GLN A 1 231 ? 26.09700 40.30100 49.35200 1.000 24.03446 231 GLN A C 1
ATOM 3139 O O . GLN A 1 231 ? 25.83500 39.48900 50.24200 1.000 24.19237 231 GLN A O 1
ATOM 3153 N N . LEU A 1 232 ? 27.35100 40.58900 49.00100 1.000 22.39479 232 LEU A N 1
ATOM 3154 C CA . LEU A 1 232 ? 28.43800 39.71800 49.45400 1.000 21.41836 232 LEU A CA 1
ATOM 3155 C C . LEU A 1 232 ? 29.79300 40.39900 49.36900 1.000 21.24465 232 LEU A C 1
ATOM 3156 O O . LEU A 1 232 ? 30.17200 40.91000 48.30600 1.000 22.20529 232 LEU A O 1
ATOM 3172 N N . VAL A 1 233 ? 30.53800 40.35500 50.47000 1.000 19.48655 233 VAL A N 1
ATOM 3173 C CA . VAL A 1 233 ? 31.96400 40.69800 50.50000 1.000 19.79974 233 VAL A CA 1
ATOM 3174 C C . VAL A 1 233 ? 32.73100 39.38900 50.52200 1.000 18.83384 233 VAL A C 1
ATOM 3175 O O . VAL A 1 233 ? 32.48300 38.54500 51.39500 1.000 19.84448 233 VAL A O 1
ATOM 3188 N N . THR A 1 234 ? 33.65400 39.20600 49.58900 1.000 17.94162 234 THR A N 1
ATOM 3189 C CA . THR A 1 234 ? 34.49800 38.01800 49.54000 1.000 19.52076 234 THR A CA 1
ATOM 3190 C C . THR A 1 234 ? 35.93200 38.41000 49.83400 1.000 19.65762 234 THR A C 1
ATOM 3191 O O . THR A 1 234 ? 36.51700 39.21700 49.10100 1.000 19.82869 234 THR A O 1
ATOM 3202 N N . LEU A 1 235 ? 36.50500 37.82200 50.88400 1.000 18.73119 235 LEU A N 1
ATOM 3203 C CA . LEU A 1 235 ? 37.90600 38.01300 51.23900 1.000 18.61802 235 LEU A CA 1
ATOM 3204 C C . LEU A 1 235 ? 38.70000 36.73200 51.02800 1.000 18.63381 235 LEU A C 1
ATOM 3205 O O . LEU A 1 235 ? 38.16300 35.61800 51.13100 1.000 19.90239 235 LEU A O 1
ATOM 3221 N N . VAL A 1 236 ? 39.98300 36.89200 50.73000 1.000 19.55498 236 VAL A N 1
ATOM 3222 C CA . VAL A 1 236 ? 40.92300 35.79000 50.54500 1.000 18.96017 236 VAL A CA 1
ATOM 3223 C C . VAL A 1 236 ? 42.14900 36.09300 51.38800 1.000 18.16007 236 VAL A C 1
ATOM 3224 O O . VAL A 1 236 ? 42.34700 37.23800 51.81800 1.000 18.11533 236 VAL A O 1
ATOM 3237 N N . PRO A 1 237 ? 43.00400 35.09900 51.62200 1.000 18.54696 237 PRO A N 1
ATOM 3238 C CA . PRO A 1 237 ? 44.22800 35.36800 52.39800 1.000 19.62077 237 PRO A CA 1
ATOM 3239 C C . PRO A 1 237 ? 45.05600 36.48300 51.78100 1.000 19.26810 237 PRO A C 1
ATOM 3240 O O . PRO A 1 237 ? 45.17100 36.60300 50.55800 1.000 20.50772 237 PRO A O 1
ATOM 3251 N N . ASN A 1 238 ? 45.63500 37.28800 52.64500 1.000 19.09966 238 ASN A N 1
ATOM 3252 C CA . ASN A 1 238 ? 46.69000 38.22700 52.27600 1.000 18.17060 238 ASN A CA 1
ATOM 3253 C C . ASN A 1 238 ? 48.00000 37.44900 52.22700 1.000 19.26810 238 ASN A C 1
ATOM 3254 O O . ASN A 1 238 ? 48.48600 37.01200 53.27900 1.000 20.10504 238 ASN A O 1
ATOM 3265 N N . PRO A 1 239 ? 48.58900 37.24800 51.03700 1.000 20.71301 239 PRO A N 1
ATOM 3266 C CA . PRO A 1 239 ? 49.80800 36.44500 50.95100 1.000 21.09463 239 PRO A CA 1
ATOM 3267 C C . PRO A 1 239 ? 50.98700 37.02000 51.70400 1.000 21.74998 239 PRO A C 1
ATOM 3268 O O . PRO A 1 239 ? 51.95200 36.28600 51.97100 1.000 23.75022 239 PRO A O 1
ATOM 3279 N N . LYS A 1 240 ? 50.94700 38.30600 52.04600 1.000 20.98673 240 LYS A N 1
ATOM 3280 C CA . LYS A 1 240 ? 52.01100 38.95200 52.79700 1.000 20.25243 240 LYS A CA 1
ATOM 3281 C C . LYS A 1 240 ? 51.64700 39.14400 54.27500 1.000 19.56287 240 LYS A C 1
ATOM 3282 O O . LYS A 1 240 ? 52.31200 39.90200 54.98100 1.000 20.03661 240 LYS A O 1
ATOM 3301 N N . TRP A 1 241 ? 50.61300 38.46000 54.76900 1.000 18.85226 241 TRP A N 1
ATOM 3302 C CA . TRP A 1 241 ? 50.33000 38.51400 56.19200 1.000 17.60211 241 TRP A CA 1
ATOM 3303 C C . TRP A 1 241 ? 51.55900 38.10000 56.99800 1.000 18.67592 241 TRP A C 1
ATOM 3304 O O . TRP A 1 241 ? 52.19900 37.08400 56.71400 1.000 20.48667 241 TRP A O 1
ATOM 3325 N N . TYR A 1 242 ? 51.83900 38.86900 58.05000 1.000 19.25757 242 TYR A N 1
ATOM 3326 C CA . TYR A 1 242 ? 53.08500 38.80100 58.81000 1.000 19.93923 242 TYR A CA 1
ATOM 3327 C C . TYR A 1 242 ? 52.86600 38.32500 60.23900 1.000 20.73670 242 TYR A C 1
ATOM 3328 O O . TYR A 1 242 ? 53.81200 38.30000 61.03800 1.000 21.75787 242 TYR A O 1
ATOM 3346 N N . GLY A 1 243 ? 51.64500 37.94100 60.57400 1.000 18.25745 243 GLY A N 1
ATOM 3347 C CA . GLY A 1 243 ? 51.34400 37.55000 61.93600 1.000 19.29968 243 GLY A CA 1
ATOM 3348 C C . GLY A 1 243 ? 51.68400 36.11100 62.24100 1.000 19.50760 243 GLY A C 1
ATOM 3349 O O . GLY A 1 243 ? 51.96100 35.30400 61.35200 1.000 21.05779 243 GLY A O 1
ATOM 3353 N N . GLU A 1 244 ? 51.60200 35.80500 63.53200 1.000 20.40245 244 GLU A N 1
ATOM 3354 C CA . GLU A 1 244 ? 52.02000 34.49000 64.02900 1.000 21.85788 244 GLU A CA 1
ATOM 3355 C C . GLU A 1 244 ? 51.08000 33.38200 63.57500 1.000 25.17670 244 GLU A C 1
ATOM 3356 O O . GLU A 1 244 ? 51.53700 32.27300 63.26800 1.000 27.11641 244 GLU A O 1
ATOM 3368 N N . LYS A 1 245 ? 49.77900 33.65000 63.53100 1.000 21.02621 245 LYS A N 1
ATOM 3369 C CA . LYS A 1 245 ? 48.79600 32.62100 63.23000 1.000 21.44204 245 LYS A CA 1
ATOM 3370 C C . LYS A 1 245 ? 48.04100 32.93500 61.94900 1.000 19.29968 245 LYS A C 1
ATOM 3371 O O . LYS A 1 245 ? 47.74600 34.10300 61.65800 1.000 19.60761 245 LYS A O 1
ATOM 3390 N N . GLY A 1 246 ? 47.71300 31.88200 61.19200 1.000 20.36297 246 GLY A N 1
ATOM 3391 C CA . GLY A 1 246 ? 46.77400 31.98700 60.10500 1.000 20.49983 246 GLY A CA 1
ATOM 3392 C C . GLY A 1 246 ? 47.31900 32.72000 58.90600 1.000 20.44456 246 GLY A C 1
ATOM 3393 O O . GLY A 1 246 ? 48.52300 32.97500 58.78700 1.000 20.62616 246 GLY A O 1
ATOM 3397 N N . PRO A 1 247 ? 46.43900 33.06100 57.96500 1.000 20.01556 247 PRO A N 1
ATOM 3398 C CA . PRO A 1 247 ? 45.02000 32.68500 57.96400 1.000 20.57615 247 PRO A CA 1
ATOM 3399 C C . PRO A 1 247 ? 44.83700 31.21100 57.60100 1.000 20.61826 247 PRO A C 1
ATOM 3400 O O . PRO A 1 247 ? 45.71300 30.60300 56.97300 1.000 22.52375 247 PRO A O 1
ATOM 3411 N N . TYR A 1 248 ? 43.71900 30.63500 57.99400 1.000 18.45748 248 TYR A N 1
ATOM 3412 C CA . TYR A 1 248 ? 43.44000 29.22700 57.71800 1.000 18.76278 248 TYR A CA 1
ATOM 3413 C C . TYR A 1 248 ? 42.44700 28.98200 56.59600 1.000 20.36034 248 TYR A C 1
ATOM 3414 O O . TYR A 1 248 ? 42.40700 27.86000 56.07500 1.000 23.48176 248 TYR A O 1
ATOM 3432 N N . LEU A 1 249 ? 41.65100 29.96500 56.20400 1.000 19.00228 249 LEU A N 1
ATOM 3433 C CA . LEU A 1 249 ? 40.58800 29.75800 55.22300 1.000 18.67592 249 LEU A CA 1
ATOM 3434 C C . LEU A 1 249 ? 41.02100 30.20000 53.83400 1.000 20.13399 249 LEU A C 1
ATOM 3435 O O . LEU A 1 249 ? 41.80400 31.13700 53.66300 1.000 21.81841 249 LEU A O 1
ATOM 3451 N N . ASP A 1 250 ? 40.48300 29.51500 52.83000 1.000 20.13926 250 ASP A N 1
ATOM 3452 C CA . ASP A 1 250 ? 40.66500 29.95900 51.45300 1.000 20.94462 250 ASP A CA 1
ATOM 3453 C C . ASP A 1 250 ? 39.81900 31.18400 51.15200 1.000 18.95490 250 ASP A C 1
ATOM 3454 O O . ASP A 1 250 ? 40.24400 32.04500 50.38300 1.000 22.15002 250 ASP A O 1
ATOM 3463 N N . LYS A 1 251 ? 38.62400 31.27600 51.73500 1.000 19.00491 251 LYS A N 1
ATOM 3464 C CA . LYS A 1 251 ? 37.79500 32.45700 51.60600 1.000 19.14703 251 LYS A CA 1
ATOM 3465 C C . LYS A 1 251 ? 37.04500 32.70300 52.90300 1.000 17.90741 251 LYS A C 1
ATOM 3466 O O . LYS A 1 251 ? 36.59700 31.76600 53.57800 1.000 18.75488 251 LYS A O 1
ATOM 3485 N N . LEU A 1 252 ? 36.92000 33.98600 53.24800 1.000 18.05743 252 LEU A N 1
ATOM 3486 C CA . LEU A 1 252 ? 36.08600 34.47500 54.33900 1.000 17.78108 252 LEU A CA 1
ATOM 3487 C C . LEU A 1 252 ? 35.09100 35.43600 53.70500 1.000 18.27851 252 LEU A C 1
ATOM 3488 O O . LEU A 1 252 ? 35.49500 36.39500 53.02200 1.000 19.27863 252 LEU A O 1
ATOM 3504 N N . LYS A 1 253 ? 33.80700 35.15800 53.86400 1.000 18.01269 253 LYS A N 1
ATOM 3505 C CA . LYS A 1 253 ? 32.76100 35.90400 53.19200 1.000 17.36261 253 LYS A CA 1
ATOM 3506 C C . LYS A 1 253 ? 31.83100 36.53300 54.21500 1.000 18.23377 253 LYS A C 1
ATOM 3507 O O . LYS A 1 253 ? 31.53500 35.93400 55.25800 1.000 18.97070 253 LYS A O 1
ATOM 3526 N N . PHE A 1 254 ? 31.36400 37.74900 53.91300 1.000 17.86793 254 PHE A N 1
ATOM 3527 C CA . PHE A 1 254 ? 30.32500 38.41900 54.69100 1.000 18.87332 254 PHE A CA 1
ATOM 3528 C C . PHE A 1 254 ? 29.12100 38.58500 53.78500 1.000 18.13902 254 PHE A C 1
ATOM 3529 O O . PHE A 1 254 ? 29.20000 39.28900 52.76800 1.000 18.93385 254 PHE A O 1
ATOM 3546 N N . ARG A 1 255 ? 28.03900 37.89500 54.12100 1.000 19.55234 255 ARG A N 1
ATOM 3547 C CA A ARG A 1 255 ? 26.81600 37.91400 53.33200 0.410 20.65248 255 ARG A CA 1
ATOM 3548 C CA B ARG A 1 255 ? 26.81600 37.91000 53.33400 0.590 19.80237 255 ARG A CA 1
ATOM 3549 C C . ARG A 1 255 ? 25.84800 38.91500 53.94200 1.000 20.85513 255 ARG A C 1
ATOM 3550 O O . ARG A 1 255 ? 25.53800 38.84300 55.13100 1.000 21.67365 255 ARG A O 1
ATOM 3590 N N . ILE A 1 256 ? 25.37300 39.84100 53.11800 1.000 21.38941 256 ILE A N 1
ATOM 3591 C CA . ILE A 1 256 ? 24.48700 40.90100 53.58200 1.000 22.95802 256 ILE A CA 1
ATOM 3592 C C . ILE A 1 256 ? 23.05600 40.37500 53.63300 1.000 24.19764 256 ILE A C 1
ATOM 3593 O O . ILE A 1 256 ? 22.50000 39.99300 52.59800 1.000 28.24023 256 ILE A O 1
ATOM 3609 N N . ILE A 1 257 ? 22.47800 40.36200 54.83100 1.000 24.75297 257 ILE A N 1
ATOM 3610 C CA . ILE A 1 257 ? 21.08500 39.96900 55.07900 1.000 28.71660 257 ILE A CA 1
ATOM 3611 C C . ILE A 1 257 ? 20.50000 41.07200 55.96000 1.000 27.81123 257 ILE A C 1
ATOM 3612 O O . ILE A 1 257 ? 20.65200 41.04600 57.19200 1.000 31.12215 257 ILE A O 1
ATOM 3628 N N . THR A 1 258 ? 19.82300 42.03900 55.33600 1.000 36.67545 258 THR A N 1
ATOM 3629 C CA . THR A 1 258 ? 19.36700 43.22100 56.06800 1.000 51.75094 258 THR A CA 1
ATOM 3630 C C . THR A 1 258 ? 18.21500 42.90600 57.01300 1.000 55.32505 258 THR A C 1
ATOM 3631 O O . THR A 1 258 ? 18.03000 43.61100 58.01200 1.000 52.06940 258 THR A O 1
ATOM 3642 N N . ASP A 1 259 ? 17.43300 41.86800 56.72100 1.000 56.93051 259 ASP A N 1
ATOM 3643 C CA . ASP A 1 259 ? 16.32400 41.44800 57.58100 1.000 54.73288 259 ASP A CA 1
ATOM 3644 C C . ASP A 1 259 ? 16.88900 40.49300 58.62400 1.000 49.32960 259 ASP A C 1
ATOM 3645 O O . ASP A 1 259 ? 17.00100 39.28700 58.39800 1.000 51.22456 259 ASP A O 1
ATOM 3654 N N . SER A 1 260 ? 17.25100 41.03700 59.78900 1.000 60.05720 260 SER A N 1
ATOM 3655 C CA . SER A 1 260 ? 17.94900 40.23500 60.78900 1.000 75.69592 260 SER A CA 1
ATOM 3656 C C . SER A 1 260 ? 17.12200 39.04700 61.26500 1.000 67.84761 260 SER A C 1
ATOM 3657 O O . SER A 1 260 ? 17.68600 38.09600 61.82000 1.000 57.44373 260 SER A O 1
ATOM 3665 N N . THR A 1 261 ? 15.80500 39.07300 61.06300 1.000 64.67091 261 THR A N 1
ATOM 3666 C CA . THR A 1 261 ? 14.95900 37.96000 61.47700 1.000 66.36848 261 THR A CA 1
ATOM 3667 C C . THR A 1 261 ? 14.98600 36.79800 60.49200 1.000 57.95432 261 THR A C 1
ATOM 3668 O O . THR A 1 261 ? 14.47000 35.72500 60.81700 1.000 58.38595 261 THR A O 1
ATOM 3679 N N . GLN A 1 262 ? 15.57300 36.98200 59.31100 1.000 47.75309 262 GLN A N 1
ATOM 3680 C CA . GLN A 1 262 ? 15.79300 35.89300 58.37000 1.000 42.33402 262 GLN A CA 1
ATOM 3681 C C . GLN A 1 262 ? 17.17100 35.24800 58.52400 1.000 28.72186 262 GLN A C 1
ATOM 3682 O O . GLN A 1 262 ? 17.52100 34.36800 57.73500 1.000 30.58525 262 GLN A O 1
ATOM 3696 N N . GLN A 1 263 ? 17.95700 35.66600 59.51600 1.000 28.86399 263 GLN A N 1
ATOM 3697 C CA . GLN A 1 263 ? 19.33200 35.17200 59.61200 1.000 24.70296 263 GLN A CA 1
ATOM 3698 C C . GLN A 1 263 ? 19.38200 33.73000 60.10800 1.000 22.75273 263 GLN A C 1
ATOM 3699 O O . GLN A 1 263 ? 20.19900 32.93800 59.62400 1.000 23.28700 263 GLN A O 1
ATOM 3713 N N . LEU A 1 264 ? 18.49800 33.34700 61.03300 1.000 25.65571 264 LEU A N 1
ATOM 3714 C CA . LEU A 1 264 ? 18.51600 31.96600 61.50500 1.000 26.75321 264 LEU A CA 1
ATOM 3715 C C . LEU A 1 264 ? 18.09600 31.00100 60.39900 1.000 23.81601 264 LEU A C 1
ATOM 3716 O O . LEU A 1 264 ? 18.65500 29.90100 60.27300 1.000 25.11880 264 LEU A O 1
ATOM 3732 N N . THR A 1 265 ? 17.14000 31.40400 59.55800 1.000 27.76122 265 THR A N 1
ATOM 3733 C CA . THR A 1 265 ? 16.76300 30.57200 58.42300 1.000 29.19824 265 THR A CA 1
ATOM 3734 C C . THR A 1 265 ? 17.93500 30.37700 57.46300 1.000 25.63465 265 THR A C 1
ATOM 3735 O O . THR A 1 265 ? 18.17800 29.26400 56.97900 1.000 26.18472 265 THR A O 1
ATOM 3746 N N . ALA A 1 266 ? 18.68500 31.44800 57.19600 1.000 25.60833 266 ALA A N 1
ATOM 3747 C CA . ALA A 1 266 ? 19.84400 31.34800 56.31500 1.000 23.63968 266 ALA A CA 1
ATOM 3748 C C . ALA A 1 266 ? 20.90100 30.40600 56.88900 1.000 22.62377 266 ALA A C 1
ATOM 3749 O O . ALA A 1 266 ? 21.57500 29.67700 56.14400 1.000 23.78443 266 ALA A O 1
ATOM 3756 N N . LEU A 1 267 ? 21.08600 30.42600 58.21600 1.000 21.66049 267 LEU A N 1
ATOM 3757 C CA . LEU A 1 267 ? 22.04300 29.52000 58.84800 1.000 20.69195 267 LEU A CA 1
ATOM 3758 C C . LEU A 1 267 ? 21.58900 28.07000 58.69100 1.000 20.25506 267 LEU A C 1
ATOM 3759 O O . LEU A 1 267 ? 22.38800 27.19200 58.32700 1.000 22.75010 267 LEU A O 1
ATOM 3775 N N . GLU A 1 268 ? 20.31200 27.80600 58.96700 1.000 22.67114 268 GLU A N 1
ATOM 3776 C CA . GLU A 1 268 ? 19.78700 26.45000 58.83900 1.000 25.38199 268 GLU A CA 1
ATOM 3777 C C . GLU A 1 268 ? 19.89000 25.94300 57.40700 1.000 22.43953 268 GLU A C 1
ATOM 3778 O O . GLU A 1 268 ? 20.17200 24.75600 57.18200 1.000 28.13495 268 GLU A O 1
ATOM 3790 N N . ASN A 1 269 ? 19.70100 26.82800 56.42500 1.000 25.44779 269 ASN A N 1
ATOM 3791 C CA . ASN A 1 269 ? 19.73800 26.44200 55.02000 1.000 27.71385 269 ASN A CA 1
ATOM 3792 C C . ASN A 1 269 ? 21.14800 26.32800 54.46100 1.000 28.12179 269 ASN A C 1
ATOM 3793 O O . ASN A 1 269 ? 21.30700 25.96000 53.29200 1.000 29.87463 269 ASN A O 1
ATOM 3804 N N . GLY A 1 270 ? 22.18200 26.67500 55.23600 1.000 25.15302 270 GLY A N 1
ATOM 3805 C CA . GLY A 1 270 ? 23.54000 26.61400 54.75400 1.000 25.50306 270 GLY A CA 1
ATOM 3806 C C . GLY A 1 270 ? 24.01000 27.81100 53.96200 1.000 25.19513 270 GLY A C 1
ATOM 3807 O O . GLY A 1 270 ? 25.14500 27.79200 53.46500 1.000 27.91124 270 GLY A O 1
ATOM 3811 N N . GLU A 1 271 ? 23.18700 28.85700 53.84700 1.000 23.20541 271 GLU A N 1
ATOM 3812 C CA . GLU A 1 271 ? 23.56500 30.04900 53.10100 1.000 24.17132 271 GLU A CA 1
ATOM 3813 C C . GLU A 1 271 ? 24.62900 30.85200 53.83800 1.000 21.44468 271 GLU A C 1
ATOM 3814 O O . GLU A 1 271 ? 25.43300 31.55900 53.21700 1.000 22.80800 271 GLU A O 1
ATOM 3826 N N . VAL A 1 272 ? 24.61700 30.78300 55.16600 1.000 19.52603 272 VAL A N 1
ATOM 3827 C CA . VAL A 1 272 ? 25.66100 31.37200 55.99100 1.000 19.14703 272 VAL A CA 1
ATOM 3828 C C . VAL A 1 272 ? 26.00900 30.34000 57.04800 1.000 17.59158 272 VAL A C 1
ATOM 3829 O O . VAL A 1 272 ? 25.23900 29.40800 57.32500 1.000 18.64697 272 VAL A O 1
ATOM 3842 N N . ASP A 1 273 ? 27.18800 30.51500 57.65000 1.000 17.61790 273 ASP A N 1
ATOM 3843 C CA . ASP A 1 273 ? 27.66200 29.63900 58.70800 1.000 16.48356 273 ASP A CA 1
ATOM 3844 C C . ASP A 1 273 ? 27.71300 30.29000 60.08400 1.000 16.96519 273 ASP A C 1
ATOM 3845 O O . ASP A 1 273 ? 27.91100 29.57000 61.07700 1.000 16.75990 273 ASP A O 1
ATOM 3854 N N . VAL A 1 274 ? 27.57100 31.60900 60.15800 1.000 16.34670 274 VAL A N 1
ATOM 3855 C CA . VAL A 1 274 ? 27.66600 32.36700 61.40200 1.000 16.69411 274 VAL A CA 1
ATOM 3856 C C . VAL A 1 274 ? 26.68400 33.52600 61.30100 1.000 16.76517 274 VAL A C 1
ATOM 3857 O O . VAL A 1 274 ? 26.63400 34.21200 60.27100 1.000 16.87834 274 VAL A O 1
ATOM 3870 N N . ILE A 1 275 ? 25.94700 33.76700 62.37600 1.000 16.99941 275 ILE A N 1
ATOM 3871 C CA . ILE A 1 275 ? 25.10800 34.95400 62.50700 1.000 16.10456 275 ILE A CA 1
ATOM 3872 C C . ILE A 1 275 ? 25.37500 35.57200 63.87500 1.000 16.59409 275 ILE A C 1
ATOM 3873 O O . ILE A 1 275 ? 25.74400 34.87300 64.82800 1.000 16.88624 275 ILE A O 1
ATOM 3889 N N . TYR A 1 276 ? 25.14400 36.87900 63.98300 1.000 16.34143 276 TYR A N 1
ATOM 3890 C CA . TYR A 1 276 ? 25.37500 37.63500 65.23200 1.000 16.61778 276 TYR A CA 1
ATOM 3891 C C . TYR A 1 276 ? 24.27600 38.68100 65.38600 1.000 17.06520 276 TYR A C 1
ATOM 3892 O O . TYR A 1 276 ? 24.53600 39.88900 65.43000 1.000 20.83408 276 TYR A O 1
ATOM 3910 N N . PRO A 1 277 ? 23.02800 38.24300 65.49300 1.000 19.67868 277 PRO A N 1
ATOM 3911 C CA . PRO A 1 277 ? 21.91700 39.20600 65.52800 1.000 21.72892 277 PRO A CA 1
ATOM 3912 C C . PRO A 1 277 ? 21.89100 39.98800 66.82700 1.000 22.34215 277 PRO A C 1
ATOM 3913 O O . PRO A 1 277 ? 22.29900 39.50700 67.88900 1.000 21.78945 277 PRO A O 1
ATOM 3924 N N . GLN A 1 278 ? 21.37000 41.21200 66.74100 1.000 21.51574 278 GLN A N 1
ATOM 3925 C CA . GLN A 1 278 ? 21.15200 42.02600 67.93600 1.000 24.61874 278 GLN A CA 1
ATOM 3926 C C . GLN A 1 278 ? 19.71100 41.83500 68.39100 1.000 28.34024 278 GLN A C 1
ATOM 3927 O O . GLN A 1 278 ? 18.83400 41.48100 67.60000 1.000 38.16510 278 GLN A O 1
ATOM 3941 N N . GLY A 1 279 ? 19.47200 42.03800 69.67700 1.000 43.70787 279 GLY A N 1
ATOM 3942 C CA . GLY A 1 279 ? 18.12700 41.87200 70.20300 1.000 49.39803 279 GLY A CA 1
ATOM 3943 C C . GLY A 1 279 ? 17.59900 40.45200 70.11600 1.000 42.71828 279 GLY A C 1
ATOM 3944 O O . GLY A 1 279 ? 16.48300 40.22300 69.63800 1.000 43.97106 279 GLY A O 1
ATOM 3948 N N . ALA A 1 280 ? 18.38500 39.48600 70.57400 1.000 32.55390 280 ALA A N 1
ATOM 3949 C CA . ALA A 1 280 ? 17.93400 38.09700 70.59000 1.000 38.54936 280 ALA A CA 1
ATOM 3950 C C . ALA A 1 280 ? 16.79000 37.91800 71.57900 1.000 37.99403 280 ALA A C 1
ATOM 3951 O O . ALA A 1 280 ? 16.76100 38.54000 72.64100 1.000 38.51514 280 ALA A O 1
ATOM 3958 N N . THR A 1 281 ? 15.85100 37.04600 71.22300 1.000 33.44348 281 THR A N 1
ATOM 3959 C CA . THR A 1 281 ? 14.66200 36.78200 72.01400 1.000 32.70392 281 THR A CA 1
ATOM 3960 C C . THR A 1 281 ? 14.70400 35.36400 72.55600 1.000 25.01616 281 THR A C 1
ATOM 3961 O O . THR A 1 281 ? 15.52100 34.53900 72.14500 1.000 26.89007 281 THR A O 1
ATOM 3972 N N . GLN A 1 282 ? 13.77300 35.07800 73.47400 1.000 27.24537 282 GLN A N 1
ATOM 3973 C CA . GLN A 1 282 ? 13.59600 33.71500 73.95300 1.000 26.42948 282 GLN A CA 1
ATOM 3974 C C . GLN A 1 282 ? 13.28800 32.76700 72.79900 1.000 23.68705 282 GLN A C 1
ATOM 3975 O O . GLN A 1 282 ? 13.85500 31.67300 72.72400 1.000 26.35842 282 GLN A O 1
ATOM 3989 N N . ASP A 1 283 ? 12.39000 33.16700 71.89000 1.000 29.53775 283 ASP A N 1
ATOM 3990 C CA A ASP A 1 283 ? 12.05700 32.29800 70.76500 0.480 34.06987 283 ASP A CA 1
ATOM 3991 C CA B ASP A 1 283 ? 12.05900 32.29400 70.76700 0.520 33.70404 283 ASP A CA 1
ATOM 3992 C C . ASP A 1 283 ? 13.28500 32.01500 69.90700 1.000 27.44013 283 ASP A C 1
ATOM 3993 O O . ASP A 1 283 ? 13.48600 30.88900 69.43900 1.000 27.40592 283 ASP A O 1
ATOM 4008 N N . MET A 1 284 ? 14.12100 33.02900 69.69100 1.000 27.33222 284 MET A N 1
ATOM 4009 C CA . MET A 1 284 ? 15.32800 32.83600 68.89300 1.000 31.29849 284 MET A CA 1
ATOM 4010 C C . MET A 1 284 ? 16.28000 31.85600 69.56500 1.000 26.92165 284 MET A C 1
ATOM 4011 O O . MET A 1 284 ? 16.83700 30.96900 68.90400 1.000 27.46908 284 MET A O 1
ATOM 4025 N N . VAL A 1 285 ? 16.45000 31.97400 70.88800 1.000 26.96113 285 VAL A N 1
ATOM 4026 C CA . VAL A 1 285 ? 17.31700 31.05700 71.62100 1.000 28.10863 285 VAL A CA 1
ATOM 4027 C C . VAL A 1 285 ? 16.77900 29.63700 71.54900 1.000 25.67413 285 VAL A C 1
ATOM 4028 O O . VAL A 1 285 ? 17.53500 28.67700 71.34800 1.000 27.65068 285 VAL A O 1
ATOM 4041 N N . GLU A 1 286 ? 15.46900 29.47600 71.74000 1.000 25.95048 286 GLU A N 1
ATOM 4042 C CA . GLU A 1 286 ? 14.88900 28.14300 71.71600 1.000 25.54517 286 GLU A CA 1
ATOM 4043 C C . GLU A 1 286 ? 15.03600 27.51900 70.33700 1.000 24.38187 286 GLU A C 1
ATOM 4044 O O . GLU A 1 286 ? 15.36300 26.33000 70.21300 1.000 27.18484 286 GLU A O 1
ATOM 4056 N N . GLN A 1 287 ? 14.84700 28.31800 69.28900 1.000 24.54768 287 GLN A N 1
ATOM 4057 C CA . GLN A 1 287 ? 15.01200 27.80000 67.93400 1.000 26.37948 287 GLN A CA 1
ATOM 4058 C C . GLN A 1 287 ? 16.44900 27.35800 67.68400 1.000 26.99271 287 GLN A C 1
ATOM 4059 O O . GLN A 1 287 ? 16.69600 26.27300 67.15000 1.000 28.06389 287 GLN A O 1
ATOM 4073 N N . ALA A 1 288 ? 17.42100 28.18800 68.06700 1.000 24.30818 288 ALA A N 1
ATOM 4074 C CA . ALA A 1 288 ? 18.81600 27.81900 67.87000 1.000 27.71385 288 ALA A CA 1
ATOM 4075 C C . ALA A 1 288 ? 19.17900 26.55900 68.63900 1.000 24.65559 288 ALA A C 1
ATOM 4076 O O . ALA A 1 288 ? 19.88200 25.67900 68.11600 1.000 25.82415 288 ALA A O 1
ATOM 4083 N N . ALA A 1 289 ? 18.70700 26.45000 69.88800 1.000 25.48463 289 ALA A N 1
ATOM 4084 C CA . ALA A 1 289 ? 18.95500 25.23900 70.66100 1.000 26.81111 289 ALA A CA 1
ATOM 4085 C C . ALA A 1 289 ? 18.38000 23.99600 69.98800 1.000 25.92679 289 ALA A C 1
ATOM 4086 O O . ALA A 1 289 ? 18.97400 22.91900 70.06900 1.000 29.83516 289 ALA A O 1
ATOM 4093 N N . GLY A 1 290 ? 17.25600 24.13700 69.30900 1.000 25.33725 290 GLY A N 1
ATOM 4094 C CA . GLY A 1 290 ? 16.65200 23.01800 68.60800 1.000 25.05037 290 GLY A CA 1
ATOM 4095 C C . GLY A 1 290 ? 17.39800 22.57000 67.37300 1.000 30.08255 290 GLY A C 1
ATOM 4096 O O . GLY A 1 290 ? 17.09300 21.48900 66.85100 1.000 30.65104 290 GLY A O 1
ATOM 4100 N N . LEU A 1 291 ? 18.36800 23.36000 66.90400 1.000 29.47985 291 LEU A N 1
ATOM 4101 C CA . LEU A 1 291 ? 19.13000 23.05100 65.70000 1.000 27.51909 291 LEU A CA 1
ATOM 4102 C C . LEU A 1 291 ? 20.46200 22.38400 65.99900 1.000 26.18472 291 LEU A C 1
ATOM 4103 O O . LEU A 1 291 ? 21.28900 22.23000 65.09100 1.000 25.01353 291 LEU A O 1
ATOM 4119 N N . ASP A 1 292 ? 20.69500 21.96000 67.24200 1.000 26.28473 292 ASP A N 1
ATOM 4120 C CA . ASP A 1 292 ? 21.96000 21.31400 67.57400 1.000 26.56634 292 ASP A CA 1
ATOM 4121 C C . ASP A 1 292 ? 22.24400 20.10900 66.68500 1.000 27.65332 292 ASP A C 1
ATOM 4122 O O . ASP A 1 292 ? 23.40800 19.82000 66.38200 1.000 29.43774 292 ASP A O 1
ATOM 4131 N N . TYR A 1 293 ? 21.19700 19.40200 66.23600 1.000 29.88516 293 TYR A N 1
ATOM 4132 C CA . TYR A 1 293 ? 21.40800 18.20900 65.42200 1.000 29.63250 293 TYR A CA 1
ATOM 4133 C C . TYR A 1 293 ? 21.96100 18.53000 64.03900 1.000 27.45856 293 TYR A C 1
ATOM 4134 O O . TYR A 1 293 ? 22.49500 17.63100 63.37900 1.000 32.16701 293 TYR A O 1
ATOM 4152 N N . LEU A 1 294 ? 21.88300 19.78800 63.59800 1.000 24.22659 294 LEU A N 1
ATOM 4153 C CA . LEU A 1 294 ? 22.48600 20.23100 62.35900 1.000 23.23436 294 LEU A CA 1
ATOM 4154 C C . LEU A 1 294 ? 23.88900 20.80400 62.56600 1.000 23.44492 294 LEU A C 1
ATOM 4155 O O . LEU A 1 294 ? 24.43800 21.44100 61.66500 1.000 25.50832 294 LEU A O 1
ATOM 4171 N N . GLY A 1 295 ? 24.46700 20.60800 63.74700 1.000 23.30279 295 GLY A N 1
ATOM 4172 C CA . GLY A 1 295 ? 25.79900 21.10100 64.01300 1.000 23.65020 295 GLY A CA 1
ATOM 4173 C C . GLY A 1 295 ? 25.84100 22.56500 64.36800 1.000 20.31033 295 GLY A C 1
ATOM 4174 O O . GLY A 1 295 ? 26.89100 23.19300 64.19100 1.000 22.99223 295 GLY A O 1
ATOM 4178 N N . ILE A 1 296 ? 24.74200 23.12300 64.85600 1.000 19.59182 296 ILE A N 1
ATOM 4179 C CA . ILE A 1 296 ? 24.65900 24.53400 65.23400 1.000 19.28915 296 ILE A CA 1
ATOM 4180 C C . ILE A 1 296 ? 24.80400 24.65600 66.73900 1.000 19.53918 296 ILE A C 1
ATOM 4181 O O . ILE A 1 296 ? 24.20000 23.88100 67.49500 1.000 20.68669 296 ILE A O 1
ATOM 4197 N N . ASP A 1 297 ? 25.62300 25.61200 67.17000 1.000 19.45233 297 ASP A N 1
ATOM 4198 C CA . ASP A 1 297 ? 25.79700 25.93100 68.58400 1.000 19.96818 297 ASP A CA 1
ATOM 4199 C C . ASP A 1 297 ? 25.66300 27.43500 68.73000 1.000 17.86530 297 ASP A C 1
ATOM 4200 O O . ASP A 1 297 ? 25.55300 28.17800 67.75400 1.000 18.03111 297 ASP A O 1
ATOM 4209 N N . PHE A 1 298 ? 25.66600 27.90200 69.98400 1.000 18.23640 298 PHE A N 1
ATOM 4210 C CA . PHE A 1 298 ? 25.53800 29.33500 70.21100 1.000 17.93636 298 PHE A CA 1
ATOM 4211 C C . PHE A 1 298 ? 26.23200 29.75000 71.49900 1.000 17.62580 298 PHE A C 1
ATOM 4212 O O . PHE A 1 298 ? 26.42800 28.94300 72.40900 1.000 19.05228 298 PHE A O 1
ATOM 4229 N N . GLN A 1 299 ? 26.61200 31.01600 71.53400 1.000 16.03613 299 GLN A N 1
ATOM 4230 C CA . GLN A 1 299 ? 27.21900 31.67400 72.69200 1.000 15.53871 299 GLN A CA 1
ATOM 4231 C C . GLN A 1 299 ? 26.44900 32.96800 72.91400 1.000 16.93624 299 GLN A C 1
ATOM 4232 O O . GLN A 1 299 ? 26.10600 33.67200 71.95400 1.000 17.35208 299 GLN A O 1
ATOM 4246 N N . MET A 1 300 ? 26.16700 33.30300 74.17900 1.000 15.82295 300 MET A N 1
ATOM 4247 C CA . MET A 1 300 ? 25.49200 34.52600 74.54100 1.000 16.88624 300 MET A CA 1
ATOM 4248 C C . MET A 1 300 ? 26.11200 35.08800 75.81300 1.000 16.34406 300 MET A C 1
ATOM 4249 O O . MET A 1 300 ? 26.37500 34.32600 76.75100 1.000 18.11796 300 MET A O 1
ATOM 4263 N N . ASN A 1 301 ? 26.30200 36.40500 75.85000 1.000 15.21235 301 ASN A N 1
ATOM 4264 C CA . ASN A 1 301 ? 26.93900 37.07000 76.98000 1.000 14.79651 301 ASN A CA 1
ATOM 4265 C C . ASN A 1 301 ? 26.32000 38.45300 77.15700 1.000 15.34658 301 ASN A C 1
ATOM 4266 O O . ASN A 1 301 ? 25.73000 39.00900 76.21800 1.000 15.94402 301 ASN A O 1
ATOM 4277 N N . PRO A 1 302 ? 26.49900 39.07800 78.32200 1.000 14.69124 302 PRO A N 1
ATOM 4278 C CA . PRO A 1 302 ? 26.09800 40.48600 78.43900 1.000 14.27276 302 PRO A CA 1
ATOM 4279 C C . PRO A 1 302 ? 26.94200 41.37600 77.54000 1.000 15.58082 302 PRO A C 1
ATOM 4280 O O . PRO A 1 302 ? 28.17400 41.33500 77.58800 1.000 18.56275 302 PRO A O 1
ATOM 4291 N N . SER A 1 303 ? 26.28000 42.18100 76.71600 1.000 15.50712 303 SER A N 1
ATOM 4292 C CA . SER A 1 303 ? 26.90000 43.09000 75.75300 1.000 16.69147 303 SER A CA 1
ATOM 4293 C C . SER A 1 303 ? 27.43200 44.33600 76.45800 1.000 16.74411 303 SER A C 1
ATOM 4294 O O . SER A 1 303 ? 27.01700 44.68900 77.56700 1.000 17.23365 303 SER A O 1
ATOM 4302 N N . ALA A 1 304 ? 28.35400 45.02300 75.79100 1.000 15.81242 304 ALA A N 1
ATOM 4303 C CA . ALA A 1 304 ? 28.69500 46.38500 76.16100 1.000 15.91243 304 ALA A CA 1
ATOM 4304 C C . ALA A 1 304 ? 27.55000 47.34700 75.86200 1.000 16.21773 304 ALA A C 1
ATOM 4305 O O . ALA A 1 304 ? 27.59300 48.50300 76.33200 1.000 17.80213 304 ALA A O 1
ATOM 4312 N N . ASN A 1 305 ? 26.56300 46.94700 75.07900 1.000 16.00455 305 ASN A N 1
ATOM 4313 C CA . ASN A 1 305 ? 25.39400 47.76200 74.81100 1.000 15.38342 305 ASN A CA 1
ATOM 4314 C C . ASN A 1 305 ? 24.43500 47.62600 75.97700 1.000 15.55450 305 ASN A C 1
ATOM 4315 O O . ASN A 1 30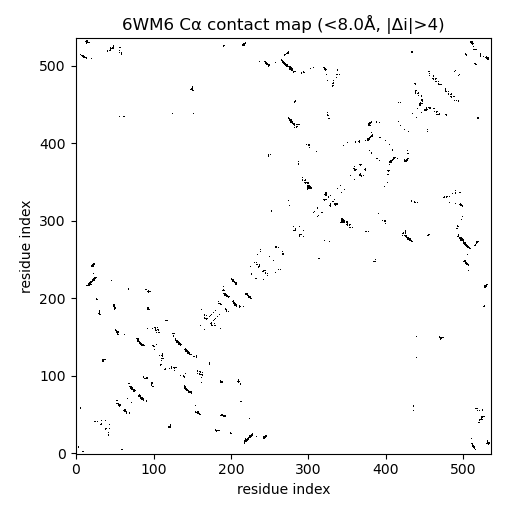5 ? 24.11700 46.50800 76.41100 1.000 16.98888 305 ASN A O 1
ATOM 4326 N N . TRP A 1 306 ? 23.93300 48.75800 76.46300 1.000 15.48344 306 TRP A N 1
ATOM 4327 C CA . TRP A 1 306 ? 23.00700 48.76400 77.60600 1.000 14.45436 306 TRP A CA 1
ATOM 4328 C C . TRP A 1 306 ? 21.76600 49.59500 77.29500 1.000 14.72019 306 TRP A C 1
ATOM 4329 O O . TRP A 1 306 ? 21.87800 50.72600 76.80600 1.000 15.71767 306 TRP A O 1
ATOM 4350 N N . TYR A 1 307 ? 20.60000 49.01800 77.58000 1.000 14.50174 307 TYR A N 1
ATOM 4351 C CA . TYR A 1 307 ? 19.34500 49.70700 77.40900 1.000 14.25960 307 TYR A CA 1
ATOM 4352 C C . TYR A 1 307 ? 19.21500 50.82800 78.42800 1.000 15.84927 307 TYR A C 1
ATOM 4353 O O . TYR A 1 307 ? 19.64100 50.70300 79.58900 1.000 15.86506 307 TYR A O 1
ATOM 4371 N N . PHE A 1 308 ? 18.56800 51.90900 77.99500 1.000 15.20445 308 PHE A N 1
ATOM 4372 C CA . PHE A 1 308 ? 18.27500 53.03600 78.85100 1.000 14.92021 308 PHE A CA 1
ATOM 4373 C C . PHE A 1 308 ? 16.93700 53.62400 78.42600 1.000 15.90454 308 PHE A C 1
ATOM 4374 O O . PHE A 1 308 ? 16.45700 53.41400 77.30000 1.000 16.03350 308 PHE A O 1
ATOM 4391 N N . MET A 1 309 ? 16.35900 54.42900 79.32500 1.000 15.49396 309 MET A N 1
ATOM 4392 C CA . MET A 1 309 ? 15.30400 55.36300 78.97100 1.000 15.98350 309 MET A CA 1
ATOM 4393 C C . MET A 1 309 ? 15.83000 56.76800 79.22900 1.000 15.57292 309 MET A C 1
ATOM 4394 O O . MET A 1 309 ? 16.18900 57.11000 80.36600 1.000 15.98613 309 MET A O 1
ATOM 4408 N N . GLY A 1 310 ? 15.86700 57.58800 78.18900 1.000 16.29143 310 GLY A N 1
ATOM 4409 C CA . GLY A 1 310 ? 16.23800 58.97500 78.33300 1.000 15.74926 310 GLY A CA 1
ATOM 4410 C C . GLY A 1 310 ? 14.99900 59.84300 78.48600 1.000 15.64924 310 GLY A C 1
ATOM 4411 O O . GLY A 1 310 ? 13.92000 59.51400 77.99200 1.000 17.21785 310 GLY A O 1
ATOM 4415 N N . LEU A 1 311 ? 15.16000 60.95100 79.19100 1.000 16.17826 311 LEU A N 1
ATOM 4416 C CA . LEU A 1 311 ? 14.06800 61.85300 79.52300 1.000 16.02561 311 LEU A CA 1
ATOM 4417 C C . LEU A 1 311 ? 14.45500 63.24400 79.02800 1.000 16.62041 311 LEU A C 1
ATOM 4418 O O . LEU A 1 311 ? 15.57900 63.69400 79.23900 1.000 18.68119 311 LEU A O 1
ATOM 4434 N N . ASN A 1 312 ? 13.51900 63.90600 78.35200 1.000 17.98637 312 ASN A N 1
ATOM 4435 C CA . ASN A 1 312 ? 13.82900 65.18100 77.70200 1.000 18.82331 312 ASN A CA 1
ATOM 4436 C C . ASN A 1 312 ? 13.83400 66.30200 78.74100 1.000 18.48906 312 ASN A C 1
ATOM 4437 O O . ASN A 1 312 ? 12.81600 66.92000 79.03100 1.000 18.97859 312 ASN A O 1
ATOM 4448 N N . SER A 1 313 ? 15.01000 66.59800 79.29200 1.000 17.60211 313 SER A N 1
ATOM 4449 C CA . SER A 1 313 ? 15.12300 67.65500 80.29100 1.000 18.74698 313 SER A CA 1
ATOM 4450 C C . SER A 1 313 ? 15.14100 69.03500 79.65200 1.000 21.21044 313 SER A C 1
ATOM 4451 O O . SER A 1 313 ? 15.08200 70.03400 80.39200 1.000 22.08686 313 SER A O 1
ATOM 4459 N N . LYS A 1 314 ? 15.23600 69.10600 78.32100 1.000 21.46047 314 LYS A N 1
ATOM 4460 C CA . LYS A 1 314 ? 15.35100 70.40400 77.65000 1.000 22.60534 314 LYS A CA 1
ATOM 4461 C C . LYS A 1 314 ? 14.00100 71.05200 77.40700 1.000 24.32134 314 LYS A C 1
ATOM 4462 O O . LYS A 1 314 ? 13.91800 72.29200 77.35500 1.000 28.63501 314 LYS A O 1
ATOM 4481 N N . ALA A 1 315 ? 12.94300 70.26900 77.23000 1.000 21.21833 315 ALA A N 1
ATOM 4482 C CA . ALA A 1 315 ? 11.66900 70.82100 76.79900 1.000 22.61850 315 ALA A CA 1
ATOM 4483 C C . ALA A 1 315 ? 10.55100 69.83300 77.04400 1.000 23.74232 315 ALA A C 1
ATOM 4484 O O . ALA A 1 315 ? 10.77400 68.62700 77.13600 1.000 22.95012 315 ALA A O 1
ATOM 4491 N N . GLY A 1 316 ? 9.33900 70.35400 77.12800 1.000 23.68968 316 GLY A N 1
ATOM 4492 C CA . GLY A 1 316 ? 8.18100 69.52700 77.36200 1.000 21.51047 316 GLY A CA 1
ATOM 4493 C C . GLY A 1 316 ? 8.03000 69.16000 78.82300 1.000 19.56287 316 GLY A C 1
ATOM 4494 O O . GLY A 1 316 ? 8.74700 69.66700 79.69200 1.000 21.46310 316 GLY A O 1
ATOM 4498 N N . PRO A 1 317 ? 7.09500 68.25200 79.11800 1.000 21.20517 317 PRO A N 1
ATOM 4499 C CA . PRO A 1 317 ? 6.80200 67.92900 80.52700 1.000 20.79197 317 PRO A CA 1
ATOM 4500 C C . PRO A 1 317 ? 8.01900 67.46400 81.31600 1.000 18.59433 317 PRO A C 1
ATOM 4501 O O . PRO A 1 317 ? 8.12600 67.75800 82.51700 1.000 19.87607 317 PRO A O 1
ATOM 4512 N N . MET A 1 318 ? 8.92500 66.72200 80.68800 1.000 18.63118 318 MET A N 1
ATOM 4513 C CA . MET A 1 318 ? 10.10600 66.21200 81.38800 1.000 19.00491 318 MET A CA 1
ATOM 4514 C C . MET A 1 318 ? 11.16200 67.26600 81.66200 1.000 19.77079 318 MET A C 1
ATOM 4515 O O . MET A 1 318 ? 12.18900 66.94200 82.26800 1.000 18.56275 318 MET A O 1
ATOM 4529 N N . SER A 1 319 ? 10.93500 68.51500 81.25300 1.000 18.70487 319 SER A N 1
ATOM 4530 C CA . SER A 1 319 ? 11.84600 69.57200 81.70600 1.000 20.17874 319 SER A CA 1
ATOM 4531 C C . SER A 1 319 ? 11.72800 69.84900 83.20200 1.000 21.48679 319 SER A C 1
ATOM 4532 O O . SER A 1 319 ? 12.61200 70.50000 83.76200 1.000 23.93708 319 SER A O 1
ATOM 4540 N N . ASP A 1 320 ? 10.69000 69.35600 83.87200 1.000 19.19177 320 ASP A N 1
ATOM 4541 C CA . ASP A 1 320 ? 10.55600 69.48300 85.31700 1.000 18.48380 320 ASP A CA 1
ATOM 4542 C C . ASP A 1 320 ? 11.18000 68.26100 85.98600 1.000 18.98649 320 ASP A C 1
ATOM 4543 O O . ASP A 1 320 ? 10.71000 67.12600 85.80400 1.000 18.57591 320 ASP A O 1
ATOM 4552 N N . ILE A 1 321 ? 12.24800 68.49000 86.74000 1.000 19.13914 321 ILE A N 1
ATOM 4553 C CA . ILE A 1 321 ? 12.94800 67.38500 87.39200 1.000 17.91531 321 ILE A CA 1
ATOM 4554 C C . ILE A 1 321 ? 12.03200 66.58800 88.30900 1.000 18.58644 321 ILE A C 1
ATOM 4555 O O . ILE A 1 321 ? 12.25000 65.38800 88.51600 1.000 18.72856 321 ILE A O 1
ATOM 4571 N N . ALA A 1 322 ? 11.01400 67.21700 88.90000 1.000 19.27073 322 ALA A N 1
ATOM 4572 C CA . ALA A 1 322 ? 10.11400 66.46100 89.76700 1.000 18.17060 322 ALA A CA 1
ATOM 4573 C C . ALA A 1 322 ? 9.34500 65.40500 88.98300 1.000 18.81015 322 ALA A C 1
ATOM 4574 O O . ALA A 1 322 ? 9.12100 64.29500 89.48000 1.000 19.30231 322 ALA A O 1
ATOM 4581 N N . LEU A 1 323 ? 8.90400 65.73700 87.77300 1.000 18.53906 323 LEU A N 1
ATOM 4582 C CA . LEU A 1 323 ? 8.19700 64.75100 86.96000 1.000 19.48655 323 LEU A CA 1
ATOM 4583 C C . LEU A 1 323 ? 9.14700 63.63300 86.54700 1.000 18.18113 323 LEU A C 1
ATOM 4584 O O . LEU A 1 323 ? 8.77100 62.45300 86.56500 1.000 18.21534 323 LEU A O 1
ATOM 4600 N N . ARG A 1 324 ? 10.39500 63.98400 86.20700 1.000 16.95203 324 ARG A N 1
ATOM 4601 C CA . ARG A 1 324 ? 11.38800 62.96000 85.87600 1.000 17.28102 324 ARG A CA 1
ATOM 4602 C C . ARG A 1 324 ? 11.57600 62.00200 87.03600 1.000 16.37038 324 ARG A C 1
ATOM 4603 O O . ARG A 1 324 ? 11.51200 60.76700 86.86400 1.000 16.56251 324 ARG A O 1
ATOM 4624 N N . LYS A 1 325 ? 11.80700 62.54300 88.23700 1.000 17.19943 325 LYS A N 1
ATOM 4625 C CA . LYS A 1 325 ? 12.05400 61.68100 89.38400 1.000 17.60474 325 LYS A CA 1
ATOM 4626 C C . LYS A 1 325 ? 10.83600 60.84400 89.73400 1.000 18.13375 325 LYS A C 1
ATOM 4627 O O . LYS A 1 325 ? 10.97200 59.67300 90.11600 1.000 18.64960 325 LYS A O 1
ATOM 4646 N N . ALA A 1 326 ? 9.63700 61.40300 89.59100 1.000 18.09954 326 ALA A N 1
ATOM 4647 C CA . ALA A 1 326 ? 8.44100 60.63200 89.89100 1.000 19.10229 326 ALA A CA 1
ATOM 4648 C C . ALA A 1 326 ? 8.28000 59.47400 88.92100 1.000 17.96005 326 ALA A C 1
ATOM 4649 O O . ALA A 1 326 ? 8.00400 58.33500 89.33200 1.000 18.91806 326 ALA A O 1
ATOM 4656 N N . VAL A 1 327 ? 8.47900 59.73000 87.63000 1.000 17.16522 327 VAL A N 1
ATOM 4657 C CA . VAL A 1 327 ? 8.39800 58.65800 86.63500 1.000 18.90753 327 VAL A CA 1
ATOM 4658 C C . VAL A 1 327 ? 9.41200 57.56800 86.93600 1.000 17.67054 327 VAL A C 1
ATOM 4659 O O . VAL A 1 327 ? 9.08500 56.36800 86.92300 1.000 18.19692 327 VAL A O 1
ATOM 4672 N N . LEU A 1 328 ? 10.65400 57.95900 87.21200 1.000 17.25207 328 LEU A N 1
ATOM 4673 C CA . LEU A 1 328 ? 11.68400 56.94500 87.44300 1.000 17.30734 328 LEU A CA 1
ATOM 4674 C C . LEU A 1 328 ? 11.41400 56.14700 88.71200 1.000 18.97333 328 LEU A C 1
ATOM 4675 O O . LEU A 1 328 ? 11.71100 54.94700 88.76200 1.000 18.61802 328 LEU A O 1
ATOM 4691 N N . THR A 1 329 ? 10.82100 56.77500 89.72700 1.000 18.68645 329 THR A N 1
ATOM 4692 C CA . THR A 1 329 ? 10.50800 56.07900 90.97100 1.000 18.34430 329 THR A CA 1
ATOM 4693 C C . THR A 1 329 ? 9.36900 55.08500 90.77700 1.000 19.59445 329 THR A C 1
ATOM 4694 O O . THR A 1 329 ? 9.38700 53.99300 91.36400 1.000 19.57866 329 THR A O 1
ATOM 4705 N N . ALA A 1 330 ? 8.38400 55.42900 89.95100 1.000 18.42326 330 ALA A N 1
ATOM 4706 C CA . ALA A 1 330 ? 7.26100 54.54400 89.68700 1.000 19.34442 330 ALA A CA 1
ATOM 4707 C C . ALA A 1 330 ? 7.64200 53.34600 88.82800 1.000 20.22085 330 ALA A C 1
ATOM 4708 O O . ALA A 1 330 ? 7.01400 52.27900 88.92600 1.000 20.67616 330 ALA A O 1
ATOM 4715 N N . ILE A 1 331 ? 8.64500 53.48300 87.96100 1.000 19.27073 331 ILE A N 1
ATOM 4716 C CA . ILE A 1 331 ? 9.06500 52.34700 87.14300 1.000 18.57328 331 ILE A CA 1
ATOM 4717 C C . ILE A 1 331 ? 9.54300 51.22800 88.05200 1.000 19.62867 331 ILE A C 1
ATOM 4718 O O . ILE A 1 331 ? 10.31900 51.44400 88.99000 1.000 20.90251 331 ILE A O 1
ATOM 4734 N N . ASP A 1 332 ? 9.08300 50.00400 87.76900 1.000 20.53404 332 ASP A N 1
ATOM 4735 C CA . ASP A 1 332 ? 9.46400 48.81400 88.53900 1.000 22.72904 332 ASP A CA 1
ATOM 4736 C C . ASP A 1 332 ? 10.50900 48.06200 87.73100 1.000 22.02369 332 ASP A C 1
ATOM 4737 O O . ASP A 1 332 ? 10.17100 47.28800 86.83200 1.000 21.86052 332 ASP A O 1
ATOM 4746 N N . ALA A 1 333 ? 11.78900 48.29900 88.03900 1.000 20.90251 333 ALA A N 1
ATOM 4747 C CA . ALA A 1 333 ? 12.86400 47.69600 87.25600 1.000 20.75512 333 ALA A CA 1
ATOM 4748 C C . ALA A 1 333 ? 12.93800 46.19300 87.46800 1.000 21.18938 333 ALA A C 1
ATOM 4749 O O . ALA A 1 333 ? 13.30200 45.46500 86.53600 1.000 21.18675 333 ALA A O 1
ATOM 4756 N N . GLY A 1 334 ? 12.59300 45.71700 88.65900 1.000 22.27372 334 GLY A N 1
ATOM 4757 C CA . GLY A 1 334 ? 12.54500 44.27500 88.88100 1.000 23.54756 334 GLY A CA 1
ATOM 4758 C C . GLY A 1 334 ? 11.54800 43.60500 87.96500 1.000 23.33438 334 GLY A C 1
ATOM 4759 O O . GLY A 1 334 ? 11.83800 42.58100 87.35000 1.000 23.76338 334 GLY A O 1
ATOM 4763 N N . ASP A 1 335 ? 10.35800 44.19200 87.84600 1.000 22.94222 335 ASP A N 1
ATOM 4764 C CA . ASP A 1 335 ? 9.35200 43.63400 86.94800 1.000 25.12670 335 ASP A CA 1
ATOM 4765 C C . ASP A 1 335 ? 9.77400 43.77600 85.49600 1.000 22.80010 335 ASP A C 1
ATOM 4766 O O . ASP A 1 335 ? 9.55800 42.87600 84.67900 1.000 25.46884 335 ASP A O 1
ATOM 4775 N N . LEU A 1 336 ? 10.38000 44.90400 85.14100 1.000 23.83970 336 LEU A N 1
ATOM 4776 C CA . LEU A 1 336 ? 10.83900 45.10500 83.77900 1.000 23.95814 336 LEU A CA 1
ATOM 4777 C C . LEU A 1 336 ? 11.77400 43.97600 83.36200 1.000 22.57639 336 LEU A C 1
ATOM 4778 O O . LEU A 1 336 ? 11.64100 43.39200 82.27800 1.000 24.53978 336 LEU A O 1
ATOM 4794 N N . LYS A 1 337 ? 12.74900 43.65800 84.21500 1.000 21.04726 337 LYS A N 1
ATOM 4795 C CA . LYS A 1 337 ? 13.69800 42.60300 83.90300 1.000 21.74208 337 LYS A CA 1
ATOM 4796 C C . LYS A 1 337 ? 13.05800 41.22300 84.01900 1.000 19.67868 337 LYS A C 1
ATOM 4797 O O . LYS A 1 337 ? 13.36900 40.33500 83.22500 1.000 20.09188 337 LYS A O 1
ATOM 4816 N N . ALA A 1 338 ? 12.14800 41.04200 84.98300 1.000 20.80776 338 ALA A N 1
ATOM 4817 C CA . ALA A 1 338 ? 11.46300 39.76300 85.15200 1.000 21.33940 338 ALA A CA 1
ATOM 4818 C C . ALA A 1 338 ? 10.63000 39.39500 83.93600 1.000 23.17383 338 ALA A C 1
ATOM 4819 O O . ALA A 1 338 ? 10.50600 38.20100 83.60300 1.000 25.66097 338 ALA A O 1
ATOM 4826 N N . LYS A 1 339 ? 10.06600 40.38600 83.25100 1.000 22.21319 339 LYS A N 1
ATOM 4827 C CA . LYS A 1 339 ? 9.20600 40.11800 82.11000 1.000 22.68693 339 LYS A CA 1
ATOM 4828 C C . LYS A 1 339 ? 9.94800 39.99700 80.79200 1.000 23.36859 339 LYS A C 1
ATOM 4829 O O . LYS A 1 339 ? 9.45400 39.34300 79.86600 1.000 28.01652 339 LYS A O 1
ATOM 4848 N N . THR A 1 340 ? 11.13000 40.60600 80.65500 1.000 21.03936 340 THR A N 1
ATOM 4849 C CA . THR A 1 340 ? 11.78900 40.71500 79.37100 1.000 22.23161 340 THR A CA 1
ATOM 4850 C C . THR A 1 340 ? 13.13100 40.00400 79.26700 1.000 28.07705 340 THR A C 1
ATOM 4851 O O . THR A 1 340 ? 13.59800 39.77500 78.14500 1.000 37.37553 340 THR A O 1
ATOM 4862 N N . ALA A 1 341 ? 13.79100 39.71700 80.37900 1.000 21.37362 341 ALA A N 1
ATOM 4863 C CA . ALA A 1 341 ? 15.09100 39.05300 80.37800 1.000 21.18149 341 ALA A CA 1
ATOM 4864 C C . ALA A 1 341 ? 15.06800 37.76400 81.18100 1.000 19.82343 341 ALA A C 1
ATOM 4865 O O . ALA A 1 341 ? 15.53300 36.72200 80.68800 1.000 21.19991 341 ALA A O 1
ATOM 4872 N N . ASP A 1 342 ? 14.53600 37.80000 82.40000 1.000 20.06820 342 ASP A N 1
ATOM 4873 C CA . ASP A 1 342 ? 14.65900 36.66000 83.30000 1.000 20.96041 342 ASP A CA 1
ATOM 4874 C C . ASP A 1 342 ? 14.06200 35.36100 82.75200 1.000 22.37900 342 ASP A C 1
ATOM 4875 O O . ASP A 1 342 ? 14.53500 34.28800 83.17100 1.000 26.62688 342 ASP A O 1
ATOM 4884 N N . PRO A 1 343 ? 13.05300 35.36500 81.88000 1.000 21.98685 343 PRO A N 1
ATOM 4885 C CA . PRO A 1 343 ? 12.50700 34.07500 81.42400 1.000 24.01077 343 PRO A CA 1
ATOM 4886 C C . PRO A 1 343 ? 13.49500 33.23100 80.63900 1.000 27.23484 343 PRO A C 1
ATOM 4887 O O . PRO A 1 343 ? 13.31800 32.00700 80.58000 1.000 29.99307 343 PRO A O 1
ATOM 4898 N N . TYR A 1 344 ? 14.52800 33.82200 80.04400 1.000 22.45532 344 TYR A N 1
ATOM 4899 C CA . TYR A 1 344 ? 15.47100 33.06300 79.23700 1.000 25.78467 344 TYR A CA 1
ATOM 4900 C C . TYR A 1 344 ? 16.93200 33.40200 79.50900 1.000 27.48751 344 TYR A C 1
ATOM 4901 O O . TYR A 1 344 ? 17.81200 32.78200 78.90500 1.000 28.55869 344 TYR A O 1
ATOM 4919 N N . LEU A 1 345 ? 17.21200 34.32700 80.41700 1.000 24.01604 345 LEU A N 1
ATOM 4920 C CA . LEU A 1 345 ? 18.57400 34.72100 80.76600 1.000 23.11067 345 LEU A CA 1
ATOM 4921 C C . LEU A 1 345 ? 18.72600 34.59400 82.27300 1.000 24.52662 345 LEU A C 1
ATOM 4922 O O . LEU A 1 345 ? 18.02000 35.28300 83.01800 1.000 27.25064 345 LEU A O 1
ATOM 4938 N N . ARG A 1 346 ? 19.63600 33.72500 82.72600 1.000 22.87380 346 ARG A N 1
ATOM 4939 C CA . ARG A 1 346 ? 19.81500 33.47400 84.14500 1.000 23.56335 346 ARG A CA 1
ATOM 4940 C C . ARG A 1 346 ? 20.73800 34.50900 84.77600 1.000 20.34454 346 ARG A C 1
ATOM 4941 O O . ARG A 1 346 ? 21.72800 34.93700 84.16200 1.000 20.89198 346 ARG A O 1
ATOM 4945 N N . ASN A 1 347 ? 20.39600 34.94900 85.98100 1.000 22.60271 347 ASN A N 1
ATOM 4946 C CA . ASN A 1 347 ? 21.22300 35.85900 86.76500 1.000 21.62365 347 ASN A CA 1
ATOM 4947 C C . ASN A 1 347 ? 21.65200 37.05800 85.92600 1.000 20.64721 347 ASN A C 1
ATOM 4948 O O . ASN A 1 347 ? 22.82400 37.45800 85.90400 1.000 21.42099 347 ASN A O 1
ATOM 4959 N N . TRP A 1 348 ? 20.68900 37.64100 85.23800 1.000 18.37589 348 TRP A N 1
ATOM 4960 C CA . TRP A 1 348 ? 20.98300 38.77600 84.36300 1.000 18.58907 348 TRP A CA 1
ATOM 4961 C C . TRP A 1 348 ? 21.05200 40.04300 85.20700 1.000 17.92320 348 TRP A C 1
ATOM 4962 O O . TRP A 1 348 ? 20.11200 40.34200 85.94800 1.000 18.88121 348 TRP A O 1
ATOM 4983 N N . PRO A 1 349 ? 22.13300 40.81400 85.14100 1.000 16.96256 349 PRO A N 1
ATOM 4984 C CA . PRO A 1 349 ? 22.28800 41.91400 86.09000 1.000 17.35734 349 PRO A CA 1
ATOM 4985 C C . PRO A 1 349 ? 21.49700 43.16100 85.71300 1.000 16.55988 349 PRO A C 1
ATOM 4986 O O . PRO A 1 349 ? 21.44900 43.56200 84.54400 1.000 18.25482 349 PRO A O 1
ATOM 4997 N N . HIS A 1 350 ? 20.90700 43.78000 86.71600 1.000 18.08112 350 HIS A N 1
ATOM 4998 C CA . HIS A 1 350 ? 20.47800 45.17100 86.59300 1.000 16.79412 350 HIS A CA 1
ATOM 4999 C C . HIS A 1 350 ? 21.69900 46.05100 86.33400 1.000 19.05228 350 HIS A C 1
ATOM 5000 O O . HIS A 1 350 ? 22.81700 45.76100 86.77400 1.000 20.42877 350 HIS A O 1
ATOM 5014 N N . MET A 1 351 ? 21.48400 47.16100 85.63600 1.000 16.80728 351 MET A N 1
ATOM 5015 C CA . MET A 1 351 ? 22.49900 48.19500 85.50800 1.000 16.70990 351 MET A CA 1
ATOM 5016 C C . MET A 1 351 ? 21.96600 49.46500 86.15300 1.000 17.72318 351 MET A C 1
ATOM 5017 O O . MET A 1 351 ? 20.98600 50.05600 85.66000 1.000 18.21271 351 MET A O 1
ATOM 5031 N N . GLY A 1 352 ? 22.57100 49.86500 87.26400 1.000 16.54146 352 GLY A N 1
ATOM 5032 C CA . GLY A 1 352 ? 22.11000 51.01600 88.01000 1.000 16.98625 352 GLY A CA 1
ATOM 5033 C C . GLY A 1 352 ? 23.04500 52.20400 87.98000 1.000 16.01508 352 GLY A C 1
ATOM 5034 O O . GLY A 1 352 ? 23.00000 53.05700 88.84900 1.000 17.54684 352 GLY A O 1
ATOM 5038 N N . SER A 1 353 ? 23.91200 52.25600 86.97400 1.000 16.25721 353 SER A N 1
ATOM 5039 C CA . SER A 1 353 ? 24.83300 53.35500 86.71900 1.000 15.32552 353 SER A CA 1
ATOM 5040 C C . SER A 1 353 ? 24.66400 53.77700 85.26700 1.000 14.97022 353 SER A C 1
ATOM 5041 O O . SER A 1 353 ? 24.26800 52.98100 84.42500 1.000 15.81242 353 SER A O 1
ATOM 5049 N N . VAL A 1 354 ? 24.98200 55.04100 84.97800 1.000 15.28078 354 VAL A N 1
ATOM 5050 C CA . VAL A 1 354 ? 25.01600 55.52900 83.59400 1.000 15.04128 354 VAL A CA 1
ATOM 5051 C C . VAL A 1 354 ? 26.43600 55.72100 83.10100 1.000 15.96244 354 VAL A C 1
ATOM 5052 O O . VAL A 1 354 ? 26.63600 56.22400 81.98700 1.000 17.10995 354 VAL A O 1
ATOM 5065 N N . MET A 1 355 ? 27.42800 55.30100 83.87100 1.000 16.35986 355 MET A N 1
ATOM 5066 C CA . MET A 1 355 ? 28.81600 55.44900 83.46400 1.000 16.73885 355 MET A CA 1
ATOM 5067 C C . MET A 1 355 ? 29.64400 54.18200 83.52900 1.000 16.63884 355 MET A C 1
ATOM 5068 O O . MET A 1 355 ? 30.72200 54.14200 82.90800 1.000 16.79412 355 MET A O 1
ATOM 5082 N N . PHE A 1 356 ? 29.18000 53.15400 84.22500 1.000 14.94916 356 PHE A N 1
ATOM 5083 C CA . PHE A 1 356 ? 29.91700 51.91200 84.40600 1.000 14.38857 356 PHE A CA 1
ATOM 5084 C C . PHE A 1 356 ? 28.97800 50.73300 84.20200 1.000 15.70978 356 PHE A C 1
ATOM 5085 O O . PHE A 1 356 ? 27.86000 50.71800 84.72300 1.000 15.02285 356 PHE A O 1
ATOM 5102 N N . LEU A 1 357 ? 29.45600 49.72200 83.47700 1.000 15.45712 357 LEU A N 1
ATOM 5103 C CA . LEU A 1 357 ? 28.77000 48.43500 83.44200 1.000 14.92284 357 LEU A CA 1
ATOM 5104 C C . LEU A 1 357 ? 28.93000 47.75200 84.79600 1.000 15.34658 357 LEU A C 1
ATOM 5105 O O . LEU A 1 357 ? 29.85600 48.06900 85.56100 1.000 16.18878 357 LEU A O 1
ATOM 5121 N N . PRO A 1 358 ? 28.08100 46.76300 85.09700 1.000 15.90454 358 PRO A N 1
ATOM 5122 C CA . PRO A 1 358 ? 28.15200 46.11200 86.41900 1.000 16.88097 358 PRO A CA 1
ATOM 5123 C C . PRO A 1 358 ? 29.49100 45.47800 86.73000 1.000 17.14153 358 PRO A C 1
ATOM 5124 O O . PRO A 1 358 ? 29.80500 45.31200 87.92700 1.000 19.12071 358 PRO A O 1
ATOM 5135 N N . ASN A 1 359 ? 30.28900 45.12200 85.73100 1.000 16.86518 359 ASN A N 1
ATOM 5136 C CA . ASN A 1 359 ? 31.58500 44.50500 85.97300 1.000 16.96782 359 ASN A CA 1
ATOM 5137 C C . ASN A 1 359 ? 32.76000 45.48200 85.96500 1.000 19.21020 359 ASN A C 1
ATOM 5138 O O . ASN A 1 359 ? 33.90200 45.05700 86.16300 1.000 22.76589 359 ASN A O 1
ATOM 5149 N N . GLN A 1 360 ? 32.52800 46.76900 85.73900 1.000 16.95466 360 GLN A N 1
ATOM 5150 C CA . GLN A 1 360 ? 33.61500 47.74200 85.68200 1.000 16.36249 360 GLN A CA 1
ATOM 5151 C C . GLN A 1 360 ? 33.87000 48.37000 87.03500 1.000 16.85728 360 GLN A C 1
ATOM 5152 O O . GLN A 1 360 ? 32.95700 48.61100 87.83000 1.000 18.17586 360 GLN A O 1
ATOM 5166 N N . ALA A 1 361 ? 35.14500 48.68000 87.28400 1.000 16.83886 361 ALA A N 1
ATOM 5167 C CA . ALA A 1 361 ? 35.51300 49.40500 88.49900 1.000 17.09152 361 ALA A CA 1
ATOM 5168 C C . ALA A 1 361 ? 34.70900 50.69800 88.59800 1.000 16.25195 361 ALA A C 1
ATOM 5169 O O . ALA A 1 361 ? 34.49600 51.38500 87.61200 1.000 16.93887 361 ALA A O 1
ATOM 5176 N N . GLY A 1 362 ? 34.25300 51.02200 89.80200 1.000 17.59948 362 GLY A N 1
ATOM 5177 C CA . GLY A 1 362 ? 33.44400 52.18900 90.03500 1.000 18.37852 362 GLY A CA 1
ATOM 5178 C C . GLY A 1 362 ? 31.94800 51.93200 90.02600 1.000 17.06520 362 GLY A C 1
ATOM 5179 O O . GLY A 1 362 ? 31.18500 52.76900 90.51300 1.000 17.66264 362 GLY A O 1
ATOM 5183 N N . TYR A 1 363 ? 31.51700 50.78900 89.51900 1.000 16.52830 363 TYR A N 1
ATOM 5184 C CA . TYR A 1 363 ? 30.09000 50.51500 89.41200 1.000 16.29143 363 TYR A CA 1
ATOM 5185 C C . TYR A 1 363 ? 29.44600 50.49100 90.79500 1.000 17.14942 363 TYR A C 1
ATOM 5186 O O . TYR A 1 363 ? 30.00200 49.95100 91.75200 1.000 18.70751 363 TYR A O 1
ATOM 5204 N N . ALA A 1 364 ? 28.23700 51.05400 90.87800 1.000 17.08100 364 ALA A N 1
ATOM 5205 C CA . ALA A 1 364 ? 27.35600 50.89600 92.02900 1.000 17.18364 364 ALA A CA 1
ATOM 5206 C C . ALA A 1 364 ? 25.94100 51.17000 91.54100 1.000 18.22587 364 ALA A C 1
ATOM 5207 O O . ALA A 1 364 ? 25.74500 51.80400 90.51000 1.000 18.41273 364 ALA A O 1
ATOM 5214 N N . ASP A 1 365 ? 24.95300 50.69900 92.31100 1.000 18.89963 365 ASP A N 1
ATOM 5215 C CA . ASP A 1 365 ? 23.53700 50.90700 91.97700 1.000 18.52854 365 ASP A CA 1
ATOM 5216 C C . ASP A 1 365 ? 23.10000 52.29100 92.48100 1.000 19.82606 365 ASP A C 1
ATOM 5217 O O . ASP A 1 365 ? 22.37700 52.46100 93.46900 1.000 20.07083 365 ASP A O 1
ATOM 5226 N N . ARG A 1 366 ? 23.54800 53.30800 91.75400 1.000 18.17850 366 ARG A N 1
ATOM 5227 C CA . ARG A 1 366 ? 23.19900 54.69100 92.04400 1.000 17.97321 366 ARG A CA 1
ATOM 5228 C C . ARG A 1 366 ? 21.74600 54.99100 91.68500 1.000 18.86805 366 ARG A C 1
ATOM 5229 O O . ARG A 1 366 ? 21.12800 55.87900 92.28900 1.000 20.24453 366 ARG A O 1
ATOM 5250 N N . ARG A 1 367 ? 21.18700 54.24600 90.73900 1.000 18.62065 367 ARG A N 1
ATOM 5251 C CA . ARG A 1 367 ? 19.76500 54.30600 90.40200 1.000 18.96806 367 ARG A CA 1
ATOM 5252 C C . ARG A 1 367 ? 18.89900 53.94800 91.60700 1.000 19.11282 367 ARG A C 1
ATOM 5253 O O . ARG A 1 367 ? 18.05700 54.73900 92.05200 1.000 18.35220 367 ARG A O 1
ATOM 5274 N N . GLY A 1 368 ? 19.11600 52.76100 92.16900 1.000 19.44707 368 GLY A N 1
ATOM 5275 C CA . GLY A 1 368 ? 18.31800 52.31600 93.29900 1.000 20.12610 368 GLY A CA 1
ATOM 5276 C C . GLY A 1 368 ? 18.56600 53.11600 94.55400 1.000 19.93923 368 GLY A C 1
ATOM 5277 O O . GLY A 1 368 ? 17.65800 53.27800 95.37000 1.000 22.28425 368 GLY A O 1
ATOM 5281 N N . ALA A 1 369 ? 19.77900 53.63900 94.72200 1.000 19.24441 369 ALA A N 1
ATOM 5282 C CA . ALA A 1 369 ? 20.08100 54.46500 95.88000 1.000 20.03398 369 ALA A CA 1
ATOM 5283 C C . ALA A 1 369 ? 19.16800 55.68400 95.94500 1.000 20.05240 369 ALA A C 1
ATOM 5284 O O . ALA A 1 369 ? 18.93200 56.23100 97.02400 1.000 22.76589 369 ALA A O 1
ATOM 5291 N N . ARG A 1 370 ? 18.64500 56.12300 94.81400 1.000 19.71289 370 ARG A N 1
ATOM 5292 C CA . ARG A 1 370 ? 17.77200 57.28800 94.72100 1.000 19.70499 370 ARG A CA 1
ATOM 5293 C C . ARG A 1 370 ? 16.31200 56.91600 94.65100 1.000 19.49707 370 ARG A C 1
ATOM 5294 O O . ARG A 1 370 ? 15.46900 57.80600 94.50700 1.000 21.59469 370 ARG A O 1
ATOM 5315 N N . GLY A 1 371 ? 15.98800 55.63600 94.77400 1.000 19.19177 371 GLY A N 1
ATOM 5316 C CA . GLY A 1 371 ? 14.62600 55.16200 94.67200 1.000 20.79460 371 GLY A CA 1
ATOM 5317 C C . GLY A 1 371 ? 14.14300 54.94800 93.26600 1.000 19.95766 371 GLY A C 1
ATOM 5318 O O . GLY A 1 371 ? 12.98700 54.54100 93.06900 1.000 19.57340 371 GLY A O 1
ATOM 5322 N N . TYR A 1 372 ? 14.97400 55.21600 92.26600 1.000 18.51275 372 TYR A N 1
ATOM 5323 C CA . TYR A 1 372 ? 14.54900 54.99400 90.89600 1.000 18.28640 372 TYR A CA 1
ATOM 5324 C C . TYR A 1 372 ? 14.43500 53.49600 90.64100 1.000 18.40221 372 TYR A C 1
ATOM 5325 O O . TYR A 1 372 ? 15.26800 52.70100 91.09800 1.000 19.62604 372 TYR A O 1
ATOM 5343 N N . GLY A 1 373 ? 13.42000 53.10200 89.89400 1.000 18.01005 373 GLY A N 1
ATOM 5344 C CA . GLY A 1 373 ? 13.24900 51.69700 89.53800 1.000 18.95227 373 GLY A CA 1
ATOM 5345 C C . GLY A 1 373 ? 12.67000 50.82900 90.63400 1.000 19.95502 373 GLY A C 1
ATOM 5346 O O . GLY A 1 373 ? 12.61300 49.61000 90.46600 1.000 21.55258 373 GLY A O 1
ATOM 5350 N N . THR A 1 374 ? 12.22200 51.41200 91.74100 1.000 19.38653 374 THR A N 1
ATOM 5351 C CA . THR A 1 374 ? 11.72000 50.63400 92.87600 1.000 21.15517 374 THR A CA 1
ATOM 5352 C C . THR A 1 374 ? 10.23000 50.33300 92.78400 1.000 23.92655 374 THR A C 1
ATOM 5353 O O . THR A 1 374 ? 9.70000 49.62900 93.65700 1.000 26.92691 374 THR A O 1
ATOM 5364 N N . GLY A 1 375 ? 9.53200 50.83700 91.77300 1.000 21.73945 375 GLY A N 1
ATOM 5365 C CA . GLY A 1 375 ? 8.11800 50.55000 91.61900 1.000 22.34742 375 GLY A CA 1
ATOM 5366 C C . GLY A 1 375 ? 7.26900 51.16400 92.70500 1.000 26.06892 375 GLY A C 1
ATOM 5367 O O . GLY A 1 375 ? 6.20800 50.61400 93.04000 1.000 29.87727 375 GLY A O 1
ATOM 5371 N N . ASP A 1 376 ? 7.69300 52.28700 93.26000 1.000 23.34754 376 ASP A N 1
ATOM 5372 C CA . ASP A 1 376 ? 7.10700 52.84500 94.48400 1.000 23.92655 376 ASP A CA 1
ATOM 5373 C C . ASP A 1 376 ? 6.15400 53.97100 94.09800 1.000 24.92667 376 ASP A C 1
ATOM 5374 O O . ASP A 1 376 ? 6.52900 55.14800 94.06300 1.000 23.92392 376 ASP A O 1
ATOM 5383 N N . VAL A 1 377 ? 4.90700 53.59500 93.80900 1.000 25.04511 377 VAL A N 1
ATOM 5384 C CA . VAL A 1 377 ? 3.91900 54.55600 93.32700 1.000 25.25040 377 VAL A CA 1
ATOM 5385 C C . VAL A 1 377 ? 3.61500 55.60900 94.38500 1.000 26.42685 377 VAL A C 1
ATOM 5386 O O . VAL A 1 377 ? 3.47300 56.79600 94.07300 1.000 25.32146 377 VAL A O 1
ATOM 5399 N N . GLU A 1 378 ? 3.49000 55.20200 95.65100 1.000 26.38474 378 GLU A N 1
ATOM 5400 C CA . GLU A 1 378 ? 3.16400 56.18000 96.68400 1.000 26.20841 378 GLU A CA 1
ATOM 5401 C C . GLU A 1 378 ? 4.27700 57.20900 96.84400 1.000 26.55055 378 GLU A C 1
ATOM 5402 O O . GLU A 1 378 ? 4.00800 58.40400 97.00600 1.000 26.26104 378 GLU A O 1
ATOM 5414 N N . LYS A 1 379 ? 5.53900 56.77900 96.74700 1.000 25.30040 379 LYS A N 1
ATOM 5415 C CA . LYS A 1 379 ? 6.62600 57.75300 96.79600 1.000 24.00551 379 LYS A CA 1
ATOM 5416 C C . LYS A 1 379 ? 6.59300 58.66300 95.5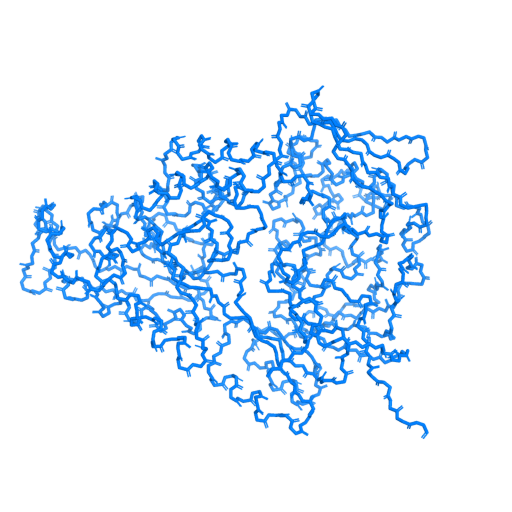7100 1.000 22.62113 379 LYS A C 1
ATOM 5417 O O . LYS A 1 379 ? 6.78700 59.88400 95.69300 1.000 23.22384 379 LYS A O 1
ATOM 5436 N N . ALA A 1 380 ? 6.35700 58.08400 94.38400 1.000 21.06832 380 ALA A N 1
ATOM 5437 C CA . ALA A 1 380 ? 6.26700 58.88900 93.17400 1.000 20.60510 380 ALA A CA 1
ATOM 5438 C C . ALA A 1 380 ? 5.15100 59.92300 93.27800 1.000 23.05540 380 ALA A C 1
ATOM 5439 O O . ALA A 1 380 ? 5.32800 61.09100 92.88500 1.000 20.96830 380 ALA A O 1
ATOM 5446 N N . LYS A 1 381 ? 3.98100 59.52000 93.79600 1.000 21.72892 381 LYS A N 1
ATOM 5447 C CA . LYS A 1 381 ? 2.88800 60.47300 93.97000 1.000 22.44480 381 LYS A CA 1
ATOM 5448 C C . LYS A 1 381 ? 3.28500 61.57200 94.94200 1.000 24.07131 381 LYS A C 1
ATOM 5449 O O . LYS A 1 381 ? 2.91200 62.73300 94.75000 1.000 24.78192 381 LYS A O 1
ATOM 5468 N N . GLY A 1 382 ? 4.04200 61.22700 95.98500 1.000 22.61850 382 GLY A N 1
ATOM 5469 C CA . GLY A 1 382 ? 4.51100 62.23900 96.91700 1.000 25.38725 382 GLY A CA 1
ATOM 5470 C C . GLY A 1 382 ? 5.42900 63.24900 96.26200 1.000 23.20541 382 GLY A C 1
ATOM 5471 O O . GLY A 1 382 ? 5.32200 64.45100 96.50200 1.000 23.26595 382 GLY A O 1
ATOM 5475 N N . ILE A 1 383 ? 6.35000 62.77400 95.41900 1.000 21.19991 383 ILE A N 1
ATOM 5476 C CA . ILE A 1 383 ? 7.22800 63.67800 94.68100 1.000 21.03936 383 ILE A CA 1
ATOM 5477 C C . ILE A 1 383 ? 6.39800 64.65600 93.86400 1.000 21.15254 383 ILE A C 1
ATOM 5478 O O . ILE A 1 383 ? 6.67800 65.86100 93.82300 1.000 21.53416 383 ILE A O 1
ATOM 5494 N N . LEU A 1 384 ? 5.37400 64.14800 93.18300 1.000 20.39981 384 LEU A N 1
ATOM 5495 C CA . LEU A 1 384 ? 4.53200 65.02100 92.37300 1.000 20.00240 384 LEU A CA 1
ATOM 5496 C C . LEU A 1 384 ? 3.76500 66.01800 93.23500 1.000 22.23161 384 LEU A C 1
ATOM 5497 O O . LEU A 1 384 ? 3.71000 67.20200 92.90700 1.000 20.54457 384 LEU A O 1
ATOM 5513 N N . SER A 1 385 ? 3.14300 65.54100 94.32000 1.000 22.58692 385 SER A N 1
ATOM 5514 C CA . SER A 1 385 ? 2.38100 66.43200 95.18700 1.000 21.16833 385 SER A CA 1
ATOM 5515 C C . SER A 1 385 ? 3.27200 67.52900 95.74900 1.000 22.60271 385 SER A C 1
ATOM 5516 O O . SER A 1 385 ? 2.87100 68.70200 95.79600 1.000 23.96866 385 SER A O 1
ATOM 5524 N N . GLU A 1 386 ? 4.49400 67.18000 96.15000 1.000 22.73957 386 GLU A N 1
ATOM 5525 C CA . GLU A 1 386 ? 5.40100 68.16300 96.73700 1.000 21.97632 386 GLU A CA 1
ATOM 5526 C C . GLU A 1 386 ? 5.88200 69.18800 95.72800 1.000 21.87368 386 GLU A C 1
ATOM 5527 O O . GLU A 1 386 ? 6.39800 70.24000 96.12500 1.000 24.02656 386 GLU A O 1
ATOM 5539 N N . ALA A 1 387 ? 5.73900 68.91500 94.42900 1.000 21.17886 387 ALA A N 1
ATOM 5540 C CA . ALA A 1 387 ? 6.04500 69.89100 93.39300 1.000 20.01029 387 ALA A CA 1
ATOM 5541 C C . ALA A 1 387 ? 4.82500 70.63600 92.88800 1.000 21.62101 387 ALA A C 1
ATOM 5542 O O . ALA A 1 387 ? 4.96100 71.47900 92.00200 1.000 22.88959 387 ALA A O 1
ATOM 5549 N N . GLY A 1 388 ? 3.64400 70.35400 93.42800 1.000 21.26571 388 GLY A N 1
ATOM 5550 C CA . GLY A 1 388 ? 2.45000 71.09600 93.08000 1.000 20.54720 388 GLY A CA 1
ATOM 5551 C C . GLY A 1 388 ? 1.53300 70.44200 92.07700 1.000 20.04451 388 GLY A C 1
ATOM 5552 O O . GLY A 1 388 ? 0.50800 71.03300 91.71900 1.000 22.21056 388 GLY A O 1
ATOM 5556 N N . TYR A 1 389 ? 1.86500 69.24400 91.60100 1.000 20.95514 389 TYR A N 1
ATOM 5557 C CA . TYR A 1 389 ? 0.96400 68.54200 90.70200 1.000 20.68143 389 TYR A CA 1
ATOM 5558 C C . TYR A 1 389 ? -0.21200 67.96900 91.48600 1.000 23.32648 389 TYR A C 1
ATOM 5559 O O . TYR A 1 389 ? -0.14200 67.74500 92.70400 1.000 25.80309 389 TYR A O 1
ATOM 5577 N N . LYS A 1 390 ? -1.30900 67.72000 90.78200 1.000 23.79233 390 LYS A N 1
ATOM 5578 C CA . LYS A 1 390 ? -2.51600 67.18600 91.39100 1.000 25.74782 390 LYS A CA 1
ATOM 5579 C C . LYS A 1 390 ? -3.17500 66.21000 90.43300 1.000 28.65080 390 LYS A C 1
ATOM 5580 O O . LYS A 1 390 ? -3.11800 66.38000 89.21700 1.000 28.46394 390 LYS A O 1
ATOM 5599 N N . LEU A 1 391 ? -3.79800 65.17800 90.99600 1.000 39.17049 391 LEU A N 1
ATOM 5600 C CA . LEU A 1 391 ? -4.61200 64.24700 90.22500 1.000 40.49433 391 LEU A CA 1
ATOM 5601 C C . LEU A 1 391 ? -6.05100 64.74600 90.20700 1.000 44.77642 391 LEU A C 1
ATOM 5602 O O . LEU A 1 391 ? -6.60100 65.11400 91.25200 1.000 50.90610 391 LEU A O 1
ATOM 5618 N N . SER A 1 392 ? -6.65400 64.77200 89.02200 1.000 42.33929 392 SER A N 1
ATOM 5619 C CA . SER A 1 392 ? -8.04000 65.20800 88.86300 1.000 48.17683 392 SER A CA 1
ATOM 5620 C C . SER A 1 392 ? -8.70300 64.32600 87.81400 1.000 52.45366 392 SER A C 1
ATOM 5621 O O . SER A 1 392 ? -8.32600 64.36500 86.63600 1.000 43.46311 392 SER A O 1
ATOM 5629 N N . GLY A 1 393 ? -9.69300 63.54600 88.23500 1.000 49.37434 393 GLY A N 1
ATOM 5630 C CA . GLY A 1 393 ? -10.39500 62.68900 87.29600 1.000 50.17970 393 GLY A CA 1
ATOM 5631 C C . GLY A 1 393 ? -9.48700 61.69100 86.61100 1.000 53.65380 393 GLY A C 1
ATOM 5632 O O . GLY A 1 393 ? -9.66500 61.40800 85.42000 1.000 57.26213 393 GLY A O 1
ATOM 5636 N N . GLY A 1 394 ? -8.50800 61.15800 87.33500 1.000 45.59231 394 GLY A N 1
ATOM 5637 C CA . GLY A 1 394 ? -7.58500 60.19500 86.77300 1.000 47.37410 394 GLY A CA 1
ATOM 5638 C C . GLY A 1 394 ? -6.51600 60.76500 85.87200 1.000 46.63454 394 GLY A C 1
ATOM 5639 O O . GLY A 1 394 ? -5.74300 59.98800 85.28900 1.000 36.64650 394 GLY A O 1
ATOM 5643 N N . SER A 1 395 ? -6.43800 62.08700 85.72800 1.000 31.91698 395 SER A N 1
ATOM 5644 C CA . SER A 1 395 ? -5.41500 62.72800 84.91200 1.000 28.98242 395 SER A CA 1
ATOM 5645 C C . SER A 1 395 ? -4.55600 63.63200 85.79000 1.000 23.60283 395 SER A C 1
ATOM 5646 O O . SER A 1 395 ? -5.07000 64.33700 86.67200 1.000 28.44288 395 SER A O 1
ATOM 5654 N N . LEU A 1 396 ? -3.25600 63.62300 85.53200 1.000 24.07394 396 LEU A N 1
ATOM 5655 C CA . LEU A 1 396 ? -2.32500 64.45700 86.28000 1.000 22.55007 396 LEU A CA 1
ATOM 5656 C C . LEU A 1 396 ? -2.37100 65.88300 85.75200 1.000 23.33964 396 LEU A C 1
ATOM 5657 O O . LEU A 1 396 ? -2.32400 66.11500 84.54400 1.000 24.67664 396 LEU A O 1
ATOM 5673 N N . LEU A 1 397 ? -2.47100 66.84400 86.67200 1.000 23.40544 397 LEU A N 1
ATOM 5674 C CA . LEU A 1 397 ? -2.42700 68.26300 86.35100 1.000 21.83420 397 LEU A CA 1
ATOM 5675 C C . LEU A 1 397 ? -1.08700 68.85200 86.77200 1.000 23.28174 397 LEU A C 1
ATOM 5676 O O . LEU A 1 397 ? -0.57500 68.53900 87.85100 1.000 22.83432 397 LEU A O 1
ATOM 5692 N N . ASP A 1 398 ? -0.53200 69.71400 85.92800 1.000 21.79209 398 ASP A N 1
ATOM 5693 C CA . ASP A 1 398 ? 0.68600 70.43500 86.27800 1.000 22.70535 398 ASP A CA 1
ATOM 5694 C C . ASP A 1 398 ? 0.34400 71.48600 87.34000 1.000 22.32899 398 ASP A C 1
ATOM 5695 O O . ASP A 1 398 ? -0.83100 71.75000 87.62200 1.000 23.14488 398 ASP A O 1
ATOM 5704 N N . PRO A 1 399 ? 1.35800 72.08900 87.96000 1.000 21.03410 399 PRO A N 1
ATOM 5705 C CA . PRO A 1 399 ? 1.07600 73.06600 89.02900 1.000 21.33940 399 PRO A CA 1
ATOM 5706 C C . PRO A 1 399 ? 0.18100 74.20000 88.61000 1.000 22.19213 399 PRO A C 1
ATOM 5707 O O . PRO A 1 399 ? -0.60500 74.70100 89.43400 1.000 22.97907 399 PRO A O 1
ATOM 5718 N N . SER A 1 400 ? 0.23400 74.62600 87.35100 1.000 23.86602 400 SER A N 1
ATOM 5719 C CA . SER A 1 400 ? -0.65400 75.69800 86.91600 1.000 26.38737 400 SER A CA 1
ATOM 5720 C C . SER A 1 400 ? -2.11000 75.25700 86.84400 1.000 23.78443 400 SER A C 1
ATOM 5721 O O . SER A 1 400 ? -3.01100 76.10700 86.78500 1.000 25.80309 400 SER A O 1
ATOM 5729 N N . GLY A 1 401 ? -2.38000 73.94600 86.86100 1.000 24.86614 401 GLY A N 1
ATOM 5730 C CA . GLY A 1 401 ? -3.73200 73.43000 86.78000 1.000 24.88983 401 GLY A CA 1
ATOM 5731 C C . GLY A 1 401 ? -4.10700 72.82300 85.44600 1.000 30.93529 401 GLY A C 1
ATOM 5732 O O . GLY A 1 401 ? -5.23500 72.32900 85.30800 1.000 30.29047 401 GLY A O 1
ATOM 5736 N N . LYS A 1 402 ? -3.20300 72.83100 84.46500 1.000 26.82953 402 LYS A N 1
ATOM 5737 C CA . LYS A 1 402 ? -3.46800 72.29300 83.12800 1.000 25.99259 402 LYS A CA 1
ATOM 5738 C C . LYS A 1 402 ? -3.06000 70.81900 83.06400 1.000 26.51107 402 LYS A C 1
ATOM 5739 O O . LYS A 1 402 ? -2.00600 70.44100 83.58300 1.000 25.57412 402 LYS A O 1
ATOM 5758 N N . PRO A 1 403 ? -3.85800 69.96300 82.42400 1.000 24.14237 403 PRO A N 1
ATOM 5759 C CA . PRO A 1 403 ? -3.47100 68.55000 82.33100 1.000 25.86100 403 PRO A CA 1
ATOM 5760 C C . PRO A 1 403 ? -2.09300 68.40700 81.69600 1.000 24.76350 403 PRO A C 1
ATOM 5761 O O . PRO A 1 403 ? -1.76800 69.08800 80.72000 1.000 25.38199 403 PRO A O 1
ATOM 5772 N N . VAL A 1 404 ? -1.27700 67.53200 82.28200 1.000 24.32923 404 VAL A N 1
ATOM 5773 C CA . VAL A 1 404 ? -0.01400 67.16400 81.65100 1.000 22.62903 404 VAL A CA 1
ATOM 5774 C C . VAL A 1 404 ? -0.31600 66.46700 80.33100 1.000 23.98445 404 VAL A C 1
ATOM 5775 O O . VAL A 1 404 ? -1.22100 65.62100 80.23300 1.000 25.21092 404 VAL A O 1
ATOM 5788 N N . SER A 1 405 ? 0.42700 66.84200 79.29400 1.000 24.25028 405 SER A N 1
ATOM 5789 C CA . SER A 1 405 ? 0.23100 66.24700 77.98400 1.000 23.78443 405 SER A CA 1
ATOM 5790 C C . SER A 1 405 ? 0.52600 64.74800 78.00800 1.000 22.12634 405 SER A C 1
ATOM 5791 O O . SER A 1 405 ? 1.28900 64.24800 78.83600 1.000 23.53703 405 SER A O 1
ATOM 5799 N N . THR A 1 406 ? -0.09300 64.04200 77.05300 1.000 24.76613 406 THR A N 1
ATOM 5800 C CA . THR A 1 406 ? 0.29900 62.65900 76.78000 1.000 22.86853 406 THR A CA 1
ATOM 5801 C C . THR A 1 406 ? 1.78000 62.62700 76.41900 1.000 23.86339 406 THR A C 1
ATOM 5802 O O . THR A 1 406 ? 2.25700 63.44300 75.61700 1.000 25.38462 406 THR A O 1
ATOM 5813 N N . LEU A 1 407 ? 2.51700 61.70200 77.03600 1.000 21.20517 407 LEU A N 1
ATOM 5814 C CA . LEU A 1 407 ? 3.95600 61.62400 76.85800 1.000 21.07095 407 LEU A CA 1
ATOM 5815 C C . LEU A 1 407 ? 4.30100 60.84100 75.60700 1.000 23.31069 407 LEU A C 1
ATOM 5816 O O . LEU A 1 407 ? 3.76400 59.75400 75.37600 1.000 27.42171 407 LEU A O 1
ATOM 5832 N N . ARG A 1 408 ? 5.22900 61.37600 74.82600 1.000 20.13662 408 ARG A N 1
ATOM 5833 C CA . ARG A 1 408 ? 5.70100 60.72600 73.60600 1.000 19.88133 408 ARG A CA 1
ATOM 5834 C C . ARG A 1 408 ? 6.91100 59.87700 73.97500 1.000 19.37601 408 ARG A C 1
ATOM 5835 O O . ARG A 1 408 ? 7.95100 60.41300 74.36200 1.000 19.46812 408 ARG A O 1
ATOM 5856 N N . LEU A 1 409 ? 6.75600 58.55300 73.87700 1.000 19.54445 409 LEU A N 1
ATOM 5857 C CA . LEU A 1 409 ? 7.80300 57.58800 74.20400 1.000 19.13124 409 LEU A CA 1
ATOM 5858 C C . LEU A 1 409 ? 8.21400 56.91200 72.91100 1.000 20.48140 409 LEU A C 1
ATOM 5859 O O . LEU A 1 409 ? 7.44800 56.13500 72.34900 1.000 20.05504 409 LEU A O 1
ATOM 5875 N N . SER A 1 410 ? 9.39500 57.25700 72.41400 1.000 19.56550 410 SER A N 1
ATOM 5876 C CA . SER A 1 410 ? 9.89200 56.73200 71.15300 1.000 19.66815 410 SER A CA 1
ATOM 5877 C C . SER A 1 410 ? 11.00900 55.71600 71.37300 1.000 19.30758 410 SER A C 1
ATOM 5878 O O . SER A 1 410 ? 11.67900 55.68400 72.41600 1.000 19.58919 410 SER A O 1
ATOM 5886 N N . PHE A 1 411 ? 11.20100 54.87000 70.36300 1.000 19.71815 411 PHE A N 1
ATOM 5887 C CA . PHE A 1 411 ? 12.24500 53.85800 70.40700 1.000 20.78407 411 PHE A CA 1
ATOM 5888 C C . PHE A 1 411 ? 12.49800 53.36900 68.98900 1.000 23.11067 411 PHE A C 1
ATOM 5889 O O . PHE A 1 411 ? 11.57700 53.33300 68.17100 1.000 21.95263 411 PHE A O 1
ATOM 5906 N N . PRO A 1 412 ? 13.73400 53.00400 68.66800 1.000 22.07896 412 PRO A N 1
ATOM 5907 C CA . PRO A 1 412 ? 14.06100 52.57400 67.30700 1.000 24.63190 412 PRO A CA 1
ATOM 5908 C C . PRO A 1 412 ? 13.52400 51.18000 67.04700 1.000 26.07155 412 PRO A C 1
ATOM 5909 O O . PRO A 1 412 ? 13.28400 50.40400 67.98400 1.000 26.01891 412 PRO A O 1
ATOM 5920 N N . PRO A 1 413 ? 13.34900 50.80600 65.78800 1.000 28.53237 413 PRO A N 1
ATOM 5921 C CA . PRO A 1 413 ? 12.92400 49.43700 65.47500 1.000 30.62472 413 PRO A CA 1
ATOM 5922 C C . PRO A 1 413 ? 14.07700 48.44800 65.58200 1.000 31.80381 413 PRO A C 1
ATOM 5923 O O . PRO A 1 413 ? 15.25000 48.81900 65.64500 1.000 30.19573 413 PRO A O 1
ATOM 5934 N N . GLY A 1 414 ? 13.70800 47.17200 65.65900 1.000 30.42207 414 GLY A N 1
ATOM 5935 C CA . GLY A 1 414 ? 14.66000 46.08300 65.65800 1.000 33.42506 414 GLY A CA 1
ATOM 5936 C C . GLY A 1 414 ? 15.03000 45.51700 67.00900 1.000 37.40975 414 GLY A C 1
ATOM 5937 O O . GLY A 1 414 ? 15.91600 44.65300 67.07400 1.000 33.27241 414 GLY A O 1
ATOM 5941 N N . TYR A 1 415 ? 14.38300 45.95800 68.08800 1.000 28.36919 415 TYR A N 1
ATOM 5942 C CA . TYR A 1 415 ? 14.69400 45.51300 69.44800 1.000 29.76409 415 TYR A CA 1
ATOM 5943 C C . TYR A 1 415 ? 13.38700 45.16300 70.13900 1.000 33.82511 415 TYR A C 1
ATOM 5944 O O . TYR A 1 415 ? 12.76600 46.01300 70.79300 1.000 28.97716 415 TYR A O 1
ATOM 5962 N N . PRO A 1 416 ? 12.93900 43.91300 70.01700 1.000 29.78252 416 PRO A N 1
ATOM 5963 C CA . PRO A 1 416 ? 11.66600 43.52300 70.65700 1.000 29.45353 416 PRO A CA 1
ATOM 5964 C C . PRO A 1 416 ? 11.62200 43.82700 72.14300 1.000 29.25877 416 PRO A C 1
ATOM 5965 O O . PRO A 1 416 ? 10.56300 44.17900 72.67700 1.000 28.85609 416 PRO A O 1
ATOM 5976 N N . ALA A 1 417 ? 12.74700 43.69000 72.84000 1.000 27.81123 417 ALA A N 1
ATOM 5977 C CA . ALA A 1 417 ? 12.75300 43.99500 74.26700 1.000 26.60319 417 ALA A CA 1
ATOM 5978 C C . ALA A 1 417 ? 12.36500 45.44500 74.52600 1.000 26.64267 417 ALA A C 1
ATOM 5979 O O . ALA A 1 417 ? 11.67300 45.74600 75.50600 1.000 24.79771 417 ALA A O 1
ATOM 5986 N N . ALA A 1 418 ? 12.79400 46.36300 73.66100 1.000 26.80058 418 ALA A N 1
ATOM 5987 C CA . ALA A 1 418 ? 12.44200 47.77000 73.85200 1.000 25.84520 418 ALA A CA 1
ATOM 5988 C C . ALA A 1 418 ? 10.94500 47.99600 73.67900 1.000 25.04248 418 ALA A C 1
ATOM 5989 O O . ALA A 1 418 ? 10.33100 48.76600 74.43200 1.000 23.95814 418 ALA A O 1
ATOM 5996 N N . ASN A 1 419 ? 10.33900 47.35700 72.68100 1.000 26.73215 419 ASN A N 1
ATOM 5997 C CA A ASN A 1 419 ? 8.89700 47.48500 72.49500 0.530 25.52148 419 ASN A CA 1
ATOM 5998 C CA B ASN A 1 419 ? 8.89400 47.48100 72.49400 0.470 26.17419 419 ASN A CA 1
ATOM 5999 C C . ASN A 1 419 ? 8.15200 47.00100 73.73500 1.000 23.46597 419 ASN A C 1
ATOM 6000 O O . ASN A 1 419 ? 7.23700 47.66700 74.22800 1.000 26.94797 419 ASN A O 1
ATOM 6020 N N . ASP A 1 420 ? 8.55200 45.84300 74.26400 1.000 25.39515 420 ASP A N 1
ATOM 6021 C CA . ASP A 1 420 ? 7.89500 45.30700 75.45300 1.000 23.70811 420 ASP A CA 1
ATOM 6022 C C . ASP A 1 420 ? 8.10100 46.21900 76.65200 1.000 22.46848 420 ASP A C 1
ATOM 6023 O O . ASP A 1 420 ? 7.18200 46.43900 77.44600 1.000 21.81051 420 ASP A O 1
ATOM 6032 N N . MET A 1 421 ? 9.30000 46.77100 76.80300 1.000 21.43678 421 MET A N 1
ATOM 6033 C CA A MET A 1 421 ? 9.54600 47.64100 77.94500 0.570 19.29705 421 MET A CA 1
ATOM 6034 C CA B MET A 1 421 ? 9.55600 47.65400 77.93700 0.430 19.49181 421 MET A CA 1
ATOM 6035 C C . MET A 1 421 ? 8.75700 48.94000 77.84700 1.000 20.78407 421 MET A C 1
ATOM 6036 O O . MET A 1 421 ? 8.32400 49.46700 78.86800 1.000 20.78144 421 MET A O 1
ATOM 6061 N N . ALA A 1 422 ? 8.55700 49.46200 76.63700 1.000 21.90263 422 ALA A N 1
ATOM 6062 C CA . ALA A 1 422 ? 7.78000 50.68400 76.49800 1.000 22.00264 422 ALA A CA 1
ATOM 6063 C C . ALA A 1 422 ? 6.35400 50.46700 76.98200 1.000 21.56574 422 ALA A C 1
ATOM 6064 O O . ALA A 1 422 ? 5.76500 51.34200 77.63100 1.000 22.52902 422 ALA A O 1
ATOM 6071 N N . ARG A 1 423 ? 5.77400 49.30000 76.67400 1.000 22.94486 423 ARG A N 1
ATOM 6072 C CA . ARG A 1 423 ? 4.42500 49.01000 77.15100 1.000 23.66863 423 ARG A CA 1
ATOM 6073 C C . ARG A 1 423 ? 4.40100 48.83300 78.66400 1.000 22.91854 423 ARG A C 1
ATOM 6074 O O . ARG A 1 423 ? 3.47200 49.28400 79.33700 1.000 23.88181 423 ARG A O 1
ATOM 6095 N N . LEU A 1 424 ? 5.41100 48.15200 79.21300 1.000 20.97357 424 LEU A N 1
ATOM 6096 C CA . LEU A 1 424 ? 5.46600 47.99500 80.66500 1.000 21.58417 424 LEU A CA 1
ATOM 6097 C C . LEU A 1 424 ? 5.60500 49.33300 81.37600 1.000 20.84460 424 LEU A C 1
ATOM 6098 O O . LEU A 1 424 ? 4.93900 49.57900 82.39600 1.000 21.35519 424 LEU A O 1
ATOM 6114 N N . ILE A 1 425 ? 6.44100 50.22500 80.84200 1.000 20.99725 425 ILE A N 1
ATOM 6115 C CA . ILE A 1 425 ? 6.64300 51.53500 81.45100 1.000 21.21570 425 ILE A CA 1
ATOM 6116 C C . ILE A 1 425 ? 5.35700 52.34400 81.41500 1.000 21.84209 425 ILE A C 1
ATOM 6117 O O . ILE A 1 425 ? 5.00800 53.03000 82.38600 1.000 21.79472 425 ILE A O 1
ATOM 6133 N N . THR A 1 426 ? 4.62800 52.28000 80.29600 1.000 21.03673 426 THR A N 1
ATOM 6134 C CA . THR A 1 426 ? 3.31400 52.91300 80.22900 1.000 23.87128 426 THR A CA 1
ATOM 6135 C C . THR A 1 426 ? 2.42600 52.46800 81.38000 1.000 24.07657 426 THR A C 1
ATOM 6136 O O . THR A 1 426 ? 1.76200 53.29400 82.01500 1.000 24.02656 426 THR A O 1
ATOM 6147 N N . GLY A 1 427 ? 2.42200 51.16200 81.67200 1.000 22.46059 427 GLY A N 1
ATOM 6148 C CA . GLY A 1 427 ? 1.60300 50.65900 82.76300 1.000 23.83444 427 GLY A CA 1
ATOM 6149 C C . GLY A 1 427 ? 2.07700 51.10000 84.13200 1.000 24.41082 427 GLY A C 1
ATOM 6150 O O . GLY A 1 427 ? 1.26300 51.36700 85.02000 1.000 24.53189 427 GLY A O 1
ATOM 6154 N N . TYR A 1 428 ? 3.39500 51.19200 84.33000 1.000 20.99199 428 TYR A N 1
ATOM 6155 C CA . TYR A 1 428 ? 3.89400 51.61000 85.64000 1.000 21.06832 428 TYR A CA 1
ATOM 6156 C C . TYR A 1 428 ? 3.50400 53.04500 85.98000 1.000 22.27109 428 TYR A C 1
ATOM 6157 O O . TYR A 1 428 ? 3.31100 53.37300 87.16100 1.000 22.94486 428 TYR A O 1
ATOM 6175 N N . ILE A 1 429 ? 3.42300 53.92500 84.98000 1.000 21.43415 429 ILE A N 1
ATOM 6176 C CA . ILE A 1 429 ? 3.15300 55.33700 85.23500 1.000 20.56562 429 ILE A CA 1
ATOM 6177 C C . ILE A 1 429 ? 1.68700 55.69900 85.09800 1.000 23.91866 429 ILE A C 1
ATOM 6178 O O . ILE A 1 429 ? 1.31000 56.83100 85.44500 1.000 23.11067 429 ILE A O 1
ATOM 6194 N N . ALA A 1 430 ? 0.84700 54.78200 84.62400 1.000 23.75285 430 ALA A N 1
ATOM 6195 C CA . ALA A 1 430 ? -0.57500 55.08200 84.51800 1.000 24.45556 430 ALA A CA 1
ATOM 6196 C C . ALA A 1 430 ? -1.17800 55.46600 85.86400 1.000 25.51359 430 ALA A C 1
ATOM 6197 O O . ALA A 1 430 ? -2.01400 56.38600 85.89100 1.000 26.37158 430 ALA A O 1
ATOM 6204 N N . PRO A 1 431 ? -0.80600 54.84600 86.98700 1.000 25.62149 431 PRO A N 1
ATOM 6205 C CA . PRO A 1 431 ? -1.36200 55.28100 88.28500 1.000 29.69567 431 PRO A CA 1
ATOM 6206 C C . PRO A 1 431 ? -0.99800 56.70300 88.67600 1.000 27.74543 431 PRO A C 1
ATOM 6207 O O . PRO A 1 431 ? -1.64200 57.27100 89.57500 1.000 28.89820 431 PRO A O 1
ATOM 6218 N N . LEU A 1 432 ? 0.01900 57.30200 88.06300 1.000 25.30040 432 LEU A N 1
ATOM 6219 C CA . LEU A 1 432 ? 0.33800 58.70000 88.30700 1.000 23.19752 432 LEU A CA 1
ATOM 6220 C C . LEU A 1 432 ? -0.57600 59.64900 87.54500 1.000 23.72127 432 LEU A C 1
ATOM 6221 O O . LEU A 1 432 ? -0.44300 60.86800 87.70300 1.000 26.37948 432 LEU A O 1
ATOM 6237 N N . GLY A 1 433 ? -1.49600 59.12400 86.73900 1.000 24.30555 433 GLY A N 1
ATOM 6238 C CA . GLY A 1 433 ? -2.32400 59.97400 85.90900 1.000 23.13435 433 GLY A CA 1
ATOM 6239 C C . GLY A 1 433 ? -1.69500 60.36700 84.59800 1.000 25.70045 433 GLY A C 1
ATOM 6240 O O . GLY A 1 433 ? -2.11700 61.35000 83.98600 1.000 24.49241 433 GLY A O 1
ATOM 6244 N N . LEU A 1 434 ? -0.66200 59.64200 84.16100 1.000 24.55031 434 LEU A N 1
ATOM 6245 C CA . LEU A 1 434 ? 0.03400 59.91400 82.91200 1.000 24.64243 434 LEU A CA 1
ATOM 6246 C C . LEU A 1 434 ? -0.35700 58.90700 81.84500 1.000 24.09236 434 LEU A C 1
ATOM 6247 O O . LEU A 1 434 ? -0.62500 57.73800 82.12700 1.000 27.78491 434 LEU A O 1
ATOM 6263 N N . LYS A 1 435 ? -0.41100 59.39500 80.60500 1.000 24.18185 435 LYS A N 1
ATOM 6264 C CA . LYS A 1 435 ? -0.65600 58.56300 79.43500 1.000 25.67413 435 LYS A CA 1
ATOM 6265 C C . LYS A 1 435 ? 0.56200 58.64400 78.52600 1.000 25.11880 435 LYS A C 1
ATOM 6266 O O . LYS A 1 435 ? 1.36600 59.57200 78.61800 1.000 25.22408 435 LYS A O 1
ATOM 6285 N N . THR A 1 436 ? 0.69300 57.67000 77.63700 1.000 23.08961 436 THR A N 1
ATOM 6286 C CA . THR A 1 436 ? 1.78100 57.66200 76.68700 1.000 22.53954 436 THR A CA 1
ATOM 6287 C C . THR A 1 436 ? 1.28900 57.38700 75.27600 1.000 25.59781 436 THR A C 1
ATOM 6288 O O . THR A 1 436 ? 0.22100 56.79700 75.06100 1.000 28.12706 436 THR A O 1
ATOM 6299 N N . ASP A 1 437 ? 2.07400 57.86400 74.31700 1.000 23.02381 437 ASP A N 1
ATOM 6300 C CA A ASP A 1 437 ? 1.94600 57.50500 72.91000 0.540 22.61850 437 ASP A CA 1
ATOM 6301 C CA B ASP A 1 437 ? 1.94600 57.51100 72.91100 0.460 23.90550 437 ASP A CA 1
ATOM 6302 C C . ASP A 1 437 ? 3.24900 56.82600 72.52100 1.000 24.03972 437 ASP A C 1
ATOM 6303 O O . ASP A 1 437 ? 4.32300 57.42000 72.66200 1.000 25.22671 437 ASP A O 1
ATOM 6318 N N . LEU A 1 438 ? 3.16200 55.57300 72.08000 1.000 23.38175 438 LEU A N 1
ATOM 6319 C CA . LEU A 1 438 ? 4.34600 54.79700 71.73400 1.000 22.52639 438 LEU A CA 1
ATOM 6320 C C . LEU A 1 438 ? 4.66600 55.02400 70.26300 1.000 25.01353 438 LEU A C 1
ATOM 6321 O O . LEU A 1 438 ? 3.81200 54.80800 69.40300 1.000 25.63202 438 LEU A O 1
ATOM 6337 N N . LEU A 1 439 ? 5.89000 55.48400 69.98400 1.000 21.75261 439 LEU A N 1
ATOM 6338 C CA . LEU A 1 439 ? 6.29800 55.90800 68.65100 1.000 22.11581 439 LEU A CA 1
ATOM 6339 C C . LEU A 1 439 ? 7.56500 55.19700 68.22000 1.000 23.05540 439 LEU A C 1
ATOM 6340 O O . LEU A 1 439 ? 8.51300 55.06300 68.99900 1.000 23.03960 439 LEU A O 1
ATOM 6356 N N . THR A 1 440 ? 7.60500 54.76800 66.96600 1.000 25.98469 440 THR A N 1
ATOM 6357 C CA . THR A 1 440 ? 8.76600 54.02600 66.48000 1.000 25.46095 440 THR A CA 1
ATOM 6358 C C . THR A 1 440 ? 8.90400 54.27000 64.98000 1.000 31.82487 440 THR A C 1
ATOM 6359 O O . THR A 1 440 ? 8.42500 55.28300 64.46100 1.000 31.34323 440 THR A O 1
ATOM 6370 N N . GLY A 1 441 ? 9.60900 53.37800 64.30900 1.000 29.31930 441 GLY A N 1
ATOM 6371 C CA . GLY A 1 441 ? 9.89900 53.53700 62.89400 1.000 34.81207 441 GLY A CA 1
ATOM 6372 C C . GLY A 1 441 ? 11.27400 54.13600 62.65400 1.000 40.94701 441 GLY A C 1
ATOM 6373 O O . GLY A 1 441 ? 12.01900 54.44600 63.58700 1.000 30.47207 441 GLY A O 1
ATOM 6377 N N . PRO A 1 442 ? 11.63300 54.32500 61.38300 1.000 40.09691 442 PRO A N 1
ATOM 6378 C CA . PRO A 1 442 ? 12.99200 54.79500 61.07000 1.000 35.98853 442 PRO A CA 1
ATOM 6379 C C . PRO A 1 442 ? 13.28400 56.21400 61.51600 1.000 39.62054 442 PRO A C 1
ATOM 6380 O O . PRO A 1 442 ? 14.46100 56.57200 61.64200 1.000 40.09165 442 PRO A O 1
ATOM 6391 N N . ASN A 1 443 ? 12.26700 57.04200 61.74100 1.000 31.28533 443 ASN A N 1
ATOM 6392 C CA . ASN A 1 443 ? 12.48400 58.39200 62.23900 1.000 33.03817 443 ASN A CA 1
ATOM 6393 C C . ASN A 1 443 ? 12.58700 58.45300 63.76200 1.000 29.56670 443 ASN A C 1
ATOM 6394 O O . ASN A 1 443 ? 12.77500 59.54100 64.31300 1.000 31.67485 443 ASN A O 1
ATOM 6405 N N . ALA A 1 444 ? 12.49500 57.31100 64.44900 1.000 28.45604 444 ALA A N 1
ATOM 6406 C CA . ALA A 1 444 ? 12.56000 57.25900 65.90200 1.000 25.20829 444 ALA A CA 1
ATOM 6407 C C . ALA A 1 444 ? 13.94500 56.88600 66.40500 1.000 24.21080 444 ALA A C 1
ATOM 6408 O O . ALA A 1 444 ? 14.08500 56.35200 67.51200 1.000 27.09799 444 ALA A O 1
ATOM 6415 N N . THR A 1 445 ? 14.98200 57.16800 65.63200 1.000 23.93708 445 THR A N 1
ATOM 6416 C CA . THR A 1 445 ? 16.34800 56.89800 66.04400 1.000 23.94234 445 THR A CA 1
ATOM 6417 C C . THR A 1 445 ? 16.90700 58.06300 66.85300 1.000 23.48439 445 THR A C 1
ATOM 6418 O O . THR A 1 445 ? 16.36500 59.17300 66.86500 1.000 25.30040 445 THR A O 1
ATOM 6429 N N . ALA A 1 446 ? 17.99600 57.78500 67.57100 1.000 24.65559 446 ALA A N 1
ATOM 6430 C CA . ALA A 1 446 ? 18.64600 58.82600 68.35800 1.000 23.16330 446 ALA A CA 1
ATOM 6431 C C . ALA A 1 446 ? 19.10300 59.99200 67.48400 1.000 22.93170 446 ALA A C 1
ATOM 6432 O O . ALA A 1 446 ? 18.97500 61.15700 67.88700 1.000 25.08195 446 ALA A O 1
ATOM 6439 N N . ASP A 1 447 ? 19.63100 59.70000 66.29100 1.000 24.92930 447 ASP A N 1
ATOM 6440 C CA . ASP A 1 447 ? 20.10200 60.75200 65.39100 1.000 31.63800 447 ASP A CA 1
ATOM 6441 C C . ASP A 1 447 ? 19.00600 61.76600 65.08300 1.000 26.41369 447 ASP A C 1
ATOM 6442 O O . ASP A 1 447 ? 19.29800 62.94800 64.80900 1.000 27.25064 447 ASP A O 1
ATOM 6451 N N . TYR A 1 448 ? 17.75300 61.33100 65.08300 1.000 23.60546 448 TYR A N 1
ATOM 6452 C CA . TYR A 1 448 ? 16.63600 62.18600 64.69100 1.000 22.16845 448 TYR A CA 1
ATOM 6453 C C . TYR A 1 448 ? 15.90900 62.80200 65.89100 1.000 21.90526 448 TYR A C 1
ATOM 6454 O O . TYR A 1 448 ? 14.92600 63.52300 65.69300 1.000 22.50796 448 TYR A O 1
ATOM 6472 N N . LEU A 1 449 ? 16.38000 62.57700 67.11400 1.000 20.32086 449 LEU A N 1
ATOM 6473 C CA . LEU A 1 449 ? 15.75800 63.22400 68.26300 1.000 20.20242 449 LEU A CA 1
ATOM 6474 C C . LEU A 1 449 ? 15.90200 64.73700 68.16300 1.000 21.11306 449 LEU A C 1
ATOM 6475 O O . LEU A 1 449 ? 16.93900 65.26200 67.73300 1.000 22.34478 449 LEU A O 1
ATOM 6491 N N . LEU A 1 450 ? 14.85900 65.44400 68.58800 1.000 19.37338 450 LEU A N 1
ATOM 6492 C CA . LEU A 1 450 ? 14.84500 66.89600 68.67800 1.000 20.75775 450 LEU A CA 1
ATOM 6493 C C . LEU A 1 450 ? 14.29200 67.29000 70.04300 1.000 23.50019 450 LEU A C 1
ATOM 6494 O O . LEU A 1 450 ? 13.47800 66.56900 70.62600 1.000 22.29478 450 LEU A O 1
ATOM 6510 N N . SER A 1 451 ? 14.69800 68.46900 70.52600 1.000 23.50808 451 SER A N 1
ATOM 6511 C CA . SER A 1 451 ? 14.13600 68.94400 71.78700 1.000 24.21869 451 SER A CA 1
ATOM 6512 C C . SER A 1 451 ? 12.61800 68.93500 71.74300 1.000 25.38989 451 SER A C 1
ATOM 6513 O O . SER A 1 451 ? 11.96600 68.76100 72.78100 1.000 26.28736 451 SER A O 1
ATOM 6521 N N . GLY A 1 452 ? 12.03700 69.14100 70.56800 1.000 23.11330 452 GLY A N 1
ATOM 6522 C CA . GLY A 1 452 ? 10.61400 69.22300 70.41700 1.000 23.94498 452 GLY A CA 1
ATOM 6523 C C . GLY A 1 452 ? 9.83400 68.00200 70.01500 1.000 24.72928 452 GLY A C 1
ATOM 6524 O O . GLY A 1 452 ? 8.61000 68.10900 69.91400 1.000 28.10074 452 GLY A O 1
ATOM 6528 N N . ASN A 1 453 ? 10.47200 66.82400 69.80700 1.000 23.50545 453 ASN A N 1
ATOM 6529 C CA . ASN A 1 453 ? 9.75800 65.68900 69.23300 1.000 22.65272 453 ASN A CA 1
ATOM 6530 C C . ASN A 1 453 ? 9.67300 64.44300 70.10500 1.000 23.87655 453 ASN A C 1
ATOM 6531 O O . ASN A 1 453 ? 9.21500 63.39600 69.63700 1.000 28.04020 453 ASN A O 1
ATOM 6542 N N . PHE A 1 454 ? 10.07700 64.51400 71.37300 1.000 21.42362 454 PHE A N 1
ATOM 6543 C CA . PHE A 1 454 ? 9.96200 63.35800 72.26000 1.000 19.46549 454 PHE A CA 1
ATOM 6544 C C . PHE A 1 454 ? 9.91200 63.84300 73.70100 1.000 18.67066 454 PHE A C 1
ATOM 6545 O O . PHE A 1 454 ? 10.36600 64.93600 74.03200 1.000 20.44719 454 PHE A O 1
ATOM 6562 N N . ASP A 1 455 ? 9.39600 62.98800 74.57600 1.000 17.73634 455 ASP A N 1
ATOM 6563 C CA . ASP A 1 455 ? 9.51800 63.17500 76.01600 1.000 17.64948 455 ASP A CA 1
ATOM 6564 C C . ASP A 1 455 ? 10.35000 62.10100 76.68300 1.000 18.07585 455 ASP A C 1
ATOM 6565 O O . ASP A 1 455 ? 11.13300 62.40500 77.59600 1.000 17.71528 455 ASP A O 1
ATOM 6574 N N . LEU A 1 456 ? 10.20500 60.84800 76.22600 1.000 17.02573 456 LEU A N 1
ATOM 6575 C CA . LEU A 1 456 ? 10.94400 59.70600 76.73700 1.000 17.08100 456 LEU A CA 1
ATOM 6576 C C . LEU A 1 456 ? 11.44900 58.93100 75.52900 1.000 17.09152 456 LEU A C 1
ATOM 6577 O O . LEU A 1 456 ? 10.80500 58.90300 74.47800 1.000 17.40209 456 LEU A O 1
ATOM 6593 N N . HIS A 1 457 ? 12.62300 58.32200 75.66400 1.000 16.69147 457 HIS A N 1
ATOM 6594 C CA . HIS A 1 457 ? 13.22200 57.58500 74.54300 1.000 16.54672 457 HIS A CA 1
ATOM 6595 C C . HIS A 1 457 ? 13.95700 56.35600 75.06100 1.000 15.76768 457 HIS A C 1
ATOM 6596 O O . HIS A 1 457 ? 14.82200 56.48000 75.93100 1.000 16.77043 457 HIS A O 1
ATOM 6610 N N . LEU A 1 458 ? 13.60200 55.17400 74.53900 1.000 15.93612 458 LEU A N 1
ATOM 6611 C CA . LEU A 1 458 ? 14.26500 53.92300 74.88200 1.000 16.21773 458 LEU A CA 1
ATOM 6612 C C . LEU A 1 458 ? 15.23200 53.55300 73.77600 1.000 16.14141 458 LEU A C 1
ATOM 6613 O O . LEU A 1 458 ? 14.85500 53.49200 72.61300 1.000 18.59433 458 LEU A O 1
ATOM 6629 N N . ASN A 1 459 ? 16.47700 53.30600 74.14500 1.000 16.00455 459 ASN A N 1
ATOM 6630 C CA . ASN A 1 459 ? 17.51400 52.94900 73.16500 1.000 16.42039 459 ASN A CA 1
ATOM 6631 C C . ASN A 1 459 ? 18.64800 52.28900 73.95200 1.000 16.46513 459 ASN A C 1
ATOM 6632 O O . ASN A 1 459 ? 18.46000 51.86700 75.10000 1.000 16.55725 459 ASN A O 1
ATOM 6643 N N . TYR A 1 460 ? 19.82400 52.19300 73.33100 1.000 16.67042 460 TYR A N 1
ATOM 6644 C CA . TYR A 1 460 ? 20.98900 51.66500 74.02300 1.000 15.96244 460 TYR A CA 1
ATOM 6645 C C . TYR A 1 460 ? 22.20900 52.54300 73.74900 1.000 15.38606 460 TYR A C 1
ATOM 6646 O O . TYR A 1 460 ? 22.30000 53.18400 72.69700 1.000 16.98625 460 TYR A O 1
ATOM 6664 N N . PHE A 1 461 ? 23.13000 52.56200 74.70200 1.000 16.59936 461 PHE A N 1
ATOM 6665 C CA . PHE A 1 461 ? 24.46600 53.11100 74.51600 1.000 15.90980 461 PHE A CA 1
ATOM 6666 C C . PHE A 1 461 ? 25.46400 51.96000 74.46900 1.000 17.03362 461 PHE A C 1
ATOM 6667 O O . PHE A 1 461 ? 25.27900 50.93500 75.11300 1.000 17.23628 461 PHE A O 1
ATOM 6684 N N . SER A 1 462 ? 26.57500 52.16700 73.77600 1.000 16.71516 462 SER A N 1
ATOM 6685 C CA . SER A 1 462 ? 27.64900 51.17600 73.66100 1.000 16.64936 462 SER A CA 1
ATOM 6686 C C . SER A 1 462 ? 28.79100 51.62900 74.57300 1.000 17.96005 462 SER A C 1
ATOM 6687 O O . SER A 1 462 ? 29.45100 52.64800 74.31000 1.000 19.42865 462 SER A O 1
ATOM 6695 N N . GLN A 1 463 ? 29.05600 50.87300 75.62700 1.000 16.70990 463 GLN A N 1
ATOM 6696 C CA . GLN A 1 463 ? 30.12300 51.23000 76.55500 1.000 16.30195 463 GLN A CA 1
ATOM 6697 C C . GLN A 1 463 ? 31.49900 50.93100 75.96700 1.000 16.94150 463 GLN A C 1
ATOM 6698 O O . GLN A 1 463 ? 31.67300 49.98600 75.18900 1.000 17.75213 463 GLN A O 1
ATOM 6712 N N . GLN A 1 464 ? 32.48000 51.74200 76.36700 1.000 16.63357 464 GLN A N 1
ATOM 6713 C CA . GLN A 1 464 ? 33.87500 51.62200 75.97800 1.000 17.06784 464 GLN A CA 1
ATOM 6714 C C . GLN A 1 464 ? 34.71600 51.09700 77.13600 1.000 17.00730 464 GLN A C 1
ATOM 6715 O O . GLN A 1 464 ? 34.31700 51.07900 78.30800 1.000 16.89150 464 GLN A O 1
ATOM 6729 N N . VAL A 1 465 ? 35.95600 50.71700 76.80000 1.000 17.48894 465 VAL A N 1
ATOM 6730 C CA . VAL A 1 465 ? 36.88000 50.22400 77.80300 1.000 17.22049 465 VAL A CA 1
ATOM 6731 C C . VAL A 1 465 ? 37.22300 51.29600 78.82200 1.000 17.64422 465 VAL A C 1
ATOM 6732 O O . VAL A 1 465 ? 37.47200 50.98500 79.99200 1.000 17.76792 465 VAL A O 1
ATOM 6745 N N . PHE A 1 466 ? 37.24000 52.57800 78.40700 1.000 15.89401 466 PHE A N 1
ATOM 6746 C CA . PHE A 1 466 ? 37.52000 53.68900 79.31700 1.000 16.49145 466 PHE A CA 1
ATOM 6747 C C . PHE A 1 466 ? 36.23500 54.45700 79.58100 1.000 15.38869 466 PHE A C 1
ATOM 6748 O O . PHE A 1 466 ? 35.83100 55.30100 78.75900 1.000 16.45987 466 PHE A O 1
ATOM 6765 N N . PRO A 1 467 ? 35.57400 54.23100 80.71000 1.000 14.81757 467 PRO A N 1
ATOM 6766 C CA . PRO A 1 467 ? 34.33400 54.97000 81.00000 1.000 15.76505 467 PRO A CA 1
ATOM 6767 C C . PRO A 1 467 ? 34.45800 56.46700 80.88300 1.000 15.50712 467 PRO A C 1
ATOM 6768 O O . PRO A 1 467 ? 33.50700 57.12900 80.43000 1.000 16.43092 467 PRO A O 1
ATOM 6779 N N . ALA A 1 468 ? 35.60700 57.04900 81.25000 1.000 14.94127 468 ALA A N 1
ATOM 6780 C CA . ALA A 1 468 ? 35.72700 58.50100 81.21500 1.000 16.44408 468 ALA A CA 1
ATOM 6781 C C . ALA A 1 468 ? 35.74500 59.02600 79.79100 1.000 16.39670 468 ALA A C 1
ATOM 6782 O O . ALA A 1 468 ? 35.31000 60.15700 79.55100 1.000 18.21008 468 ALA A O 1
ATOM 6789 N N . VAL A 1 469 ? 36.26300 58.23400 78.84400 1.000 16.71516 469 VAL A N 1
ATOM 6790 C CA . VAL A 1 469 ? 36.26300 58.63800 77.43900 1.000 17.09152 469 VAL A CA 1
ATOM 6791 C C . VAL A 1 469 ? 34.84500 58.61300 76.89400 1.000 17.09415 469 VAL A C 1
ATOM 6792 O O . VAL A 1 469 ? 34.38200 59.57000 76.26100 1.000 18.28114 469 VAL A O 1
ATOM 6805 N N . LYS A 1 470 ? 34.10700 57.54200 77.18300 1.000 16.32301 470 LYS A N 1
ATOM 6806 C CA . LYS A 1 470 ? 32.72400 57.47900 76.72700 1.000 16.48619 470 LYS A CA 1
ATOM 6807 C C . LYS A 1 470 ? 31.90600 58.60100 77.33400 1.000 17.49683 470 LYS A C 1
ATOM 6808 O O . LYS A 1 470 ? 31.09000 59.24100 76.65100 1.000 18.53906 470 LYS A O 1
ATOM 6827 N N . ALA A 1 471 ? 32.11200 58.87200 78.61800 1.000 16.91519 471 ALA A N 1
ATOM 6828 C CA . ALA A 1 471 ? 31.32100 59.89200 79.29000 1.000 17.18101 471 ALA A CA 1
ATOM 6829 C C . ALA A 1 471 ? 31.49500 61.25000 78.64500 1.000 17.48631 471 ALA A C 1
ATOM 6830 O O . ALA A 1 471 ? 30.53500 62.03400 78.57900 1.000 18.34957 471 ALA A O 1
ATOM 6837 N N . GLY A 1 472 ? 32.69800 61.55000 78.14900 1.000 17.83372 472 GLY A N 1
ATOM 6838 C CA . GLY A 1 472 ? 32.94500 62.81100 77.47500 1.000 19.88396 472 GLY A CA 1
ATOM 6839 C C . GLY A 1 472 ? 32.17900 62.96900 76.18200 1.000 21.59733 472 GLY A C 1
ATOM 6840 O O . GLY A 1 472 ? 32.09200 64.10000 75.66300 1.000 25.09248 472 GLY A O 1
ATOM 6844 N N . GLN A 1 473 ? 31.62000 61.90000 75.64100 1.000 19.99450 473 GLN A N 1
ATOM 6845 C CA A GLN A 1 473 ? 30.81900 61.95600 74.42200 0.410 22.29741 473 GLN A CA 1
ATOM 6846 C CA B GLN A 1 473 ? 30.79900 61.95000 74.42600 0.590 21.64996 473 GLN A CA 1
ATOM 6847 C C . GLN A 1 473 ? 29.32200 62.09100 74.69600 1.000 24.66612 473 GLN A C 1
ATOM 6848 O O . GLN A 1 473 ? 28.56700 62.42000 73.76400 1.000 29.21929 473 GLN A O 1
ATOM 6874 N N . ILE A 1 474 ? 28.88200 61.90000 75.92900 1.000 20.60510 474 ILE A N 1
ATOM 6875 C CA . ILE A 1 474 ? 27.47600 61.80000 76.27700 1.000 23.23963 474 ILE A CA 1
ATOM 6876 C C . ILE A 1 474 ? 27.02600 62.95400 77.16400 1.000 23.45808 474 ILE A C 1
ATOM 6877 O O . ILE A 1 474 ? 25.89200 63.41400 77.04800 1.000 26.20577 474 ILE A O 1
ATOM 6893 N N . PHE A 1 475 ? 27.84600 63.38100 78.12600 1.000 19.92344 475 PHE A N 1
ATOM 6894 C CA . PHE A 1 475 ? 27.37000 64.19300 79.23900 1.000 19.36285 475 PHE A CA 1
ATOM 6895 C C . PHE A 1 475 ? 27.78700 65.65200 79.14800 1.000 22.77115 475 PHE A C 1
ATOM 6896 O O . PHE A 1 475 ? 27.41700 66.43100 80.02300 1.000 25.58991 475 PHE A O 1
ATOM 6913 N N . LEU A 1 476 ? 28.53900 66.03000 78.13000 1.000 20.94462 476 LEU A N 1
ATOM 6914 C CA . LEU A 1 476 ? 29.03300 67.39900 78.01300 1.000 21.31835 476 LEU A CA 1
ATOM 6915 C C . LEU A 1 476 ? 28.04200 68.21800 77.20800 1.000 21.49468 476 LEU A C 1
ATOM 6916 O O . LEU A 1 476 ? 27.36200 67.71000 76.30300 1.000 23.27121 476 LEU A O 1
ATOM 6932 N N . ARG A 1 477 ? 27.93300 69.49100 77.55400 1.000 24.30555 477 ARG A N 1
ATOM 6933 C CA . ARG A 1 477 ? 27.17000 70.39200 76.70700 1.000 28.20075 477 ARG A CA 1
ATOM 6934 C C . ARG A 1 477 ? 27.75500 70.33300 75.29500 1.000 28.72976 477 ARG A C 1
ATOM 6935 O O . ARG A 1 477 ? 28.97200 70.23200 75.10500 1.000 31.54062 477 ARG A O 1
ATOM 6956 N N . ASP A 1 478 ? 26.88300 70.33200 74.30000 1.000 44.83432 478 ASP A N 1
ATOM 6957 C CA . ASP A 1 478 ? 27.31000 70.41600 72.90700 1.000 48.67426 478 ASP A CA 1
ATOM 6958 C C . ASP A 1 478 ? 28.11600 69.20100 72.44700 1.000 41.65236 478 ASP A C 1
ATOM 6959 O O . ASP A 1 478 ? 28.99600 69.32300 71.59500 1.000 42.38403 478 ASP A O 1
ATOM 6968 N N A THR A 1 479 ? 27.86300 68.04200 73.04200 0.480 31.43798 479 THR A N 1
ATOM 6969 N N B THR A 1 479 ? 27.81700 68.01200 72.97000 0.520 29.93517 479 THR A N 1
ATOM 6970 C CA A THR A 1 479 ? 28.19100 66.76100 72.42800 0.480 32.80393 479 THR A CA 1
ATOM 6971 C CA B THR A 1 479 ? 28.42500 66.78800 72.46300 0.520 32.00647 479 THR A CA 1
ATOM 6972 C C A THR A 1 479 ? 26.86800 66.18600 71.93900 0.480 34.86207 479 THR A C 1
ATOM 6973 C C B THR A 1 479 ? 27.41500 65.96800 71.66800 0.520 32.99343 479 THR A C 1
ATOM 6974 O O A THR A 1 479 ? 25.91500 66.06600 72.71600 0.480 39.90478 479 THR A O 1
ATOM 6975 O O B THR A 1 479 ? 26.19700 66.13000 71.79700 0.520 32.79341 479 THR A O 1
ATOM 6996 N N A ARG A 1 480 ? 26.79700 65.87600 70.64700 0.480 39.41525 480 ARG A N 1
ATOM 6997 N N B ARG A 1 480 ? 27.95600 65.05700 70.85500 0.520 26.74005 480 ARG A N 1
ATOM 6998 C CA A ARG A 1 480 ? 25.50500 65.58400 70.03900 0.480 39.39946 480 ARG A CA 1
ATOM 6999 C CA B ARG A 1 480 ? 27.16200 64.37700 69.83900 0.520 37.85191 480 ARG A CA 1
ATOM 7000 C C A ARG A 1 480 ? 24.80300 64.43800 70.75100 0.480 32.68550 480 ARG A C 1
ATOM 7001 C C B ARG A 1 480 ? 26.08200 63.48300 70.43300 0.520 36.26751 480 ARG A C 1
ATOM 7002 O O A ARG A 1 480 ? 23.57000 64.45100 70.88700 0.480 28.07705 480 ARG A O 1
ATOM 7003 O O B ARG A 1 480 ? 25.05200 63.25400 69.78700 0.520 25.94522 480 ARG A O 1
ATOM 7044 N N A GLN A 1 481 ? 25.56700 63.44400 71.21300 0.480 30.26152 481 GLN A N 1
ATOM 7045 N N B GLN A 1 481 ? 26.28900 62.94900 71.64000 0.520 21.97369 481 GLN A N 1
ATOM 7046 C CA A GLN A 1 481 ? 25.03300 62.28700 71.93200 0.480 32.32493 481 GLN A CA 1
ATOM 7047 C CA B GLN A 1 481 ? 25.31500 62.03600 72.23100 0.520 25.82678 481 GLN A CA 1
ATOM 7048 C C A GLN A 1 481 ? 24.54000 62.63300 73.33300 0.480 23.85812 481 GLN A C 1
ATOM 7049 C C B GLN A 1 481 ? 24.67500 62.57300 73.51100 0.520 16.39933 481 GLN A C 1
ATOM 7050 O O A GLN A 1 481 ? 24.03800 61.75800 74.02700 0.480 18.51801 481 GLN A O 1
ATOM 7051 O O B GLN A 1 481 ? 24.14400 61.78700 74.29600 0.520 24.91878 481 GLN A O 1
ATOM 7078 N N . ASN A 1 482 ? 24.62700 63.90100 73.70400 1.000 21.00515 482 ASN A N 1
ATOM 7079 C CA . ASN A 1 482 ? 23.96200 64.45700 74.89600 1.000 19.22073 482 ASN A CA 1
ATOM 7080 C C . ASN A 1 482 ? 22.52900 64.79900 74.49700 1.000 19.70763 482 ASN A C 1
ATOM 7081 O O . ASN A 1 482 ? 22.13100 65.95800 74.37500 1.000 22.73957 482 ASN A O 1
ATOM 7092 N N . TYR A 1 483 ? 21.73900 63.74800 74.28700 1.000 18.36010 483 TYR A N 1
ATOM 7093 C CA . TYR A 1 483 ? 20.37200 63.91000 73.80000 1.000 18.83121 483 TYR A CA 1
ATOM 7094 C C . TYR A 1 483 ? 19.40300 64.40700 74.85200 1.000 19.23389 483 TYR A C 1
ATOM 7095 O O . TYR A 1 483 ? 18.37300 64.97900 74.51000 1.000 20.85513 483 TYR A O 1
ATOM 7113 N N . PHE A 1 484 ? 19.71000 64.19500 76.12600 1.000 17.40735 484 PHE A N 1
ATOM 7114 C CA . PHE A 1 484 ? 18.73500 64.38200 77.19800 1.000 16.87571 484 PHE A CA 1
ATOM 7115 C C . PHE A 1 484 ? 19.02400 65.60000 78.05000 1.000 20.19453 484 PHE A C 1
ATOM 7116 O O . PHE A 1 484 ? 18.28700 65.86100 79.00000 1.000 21.71050 484 PHE A O 1
ATOM 7133 N N . GLY A 1 485 ? 20.04100 66.38600 77.69300 1.000 19.28915 485 GLY A N 1
ATOM 7134 C CA . GLY A 1 485 ? 20.16700 67.72400 78.22500 1.000 20.50772 485 GLY A CA 1
ATOM 7135 C C . GLY A 1 485 ? 20.97600 67.88700 79.49400 1.000 19.88133 485 GLY A C 1
ATOM 7136 O O . GLY A 1 485 ? 20.71600 68.81600 80.25300 1.000 20.76302 485 GLY A O 1
ATOM 7140 N N . PHE A 1 486 ? 21.96300 67.02400 79.73700 1.000 20.53404 486 PHE A N 1
ATOM 7141 C CA . PHE A 1 486 ? 22.87900 67.26300 80.84900 1.000 20.05767 486 PHE A CA 1
ATOM 7142 C C . PHE A 1 486 ? 23.58200 68.58800 80.60800 1.000 20.14452 486 PHE A C 1
ATOM 7143 O O . PHE A 1 486 ? 23.96300 68.92200 79.47900 1.000 22.11844 486 PHE A O 1
ATOM 7160 N N . ASN A 1 487 ? 23.68100 69.38300 81.66600 1.000 20.92883 487 ASN A N 1
ATOM 7161 C CA . ASN A 1 487 ? 24.20900 70.74000 81.55900 1.000 23.26068 487 ASN A CA 1
ATOM 7162 C C . ASN A 1 487 ? 24.77600 71.11800 82.91100 1.000 25.14512 487 ASN A C 1
ATOM 7163 O O . ASN A 1 487 ? 24.11000 71.78800 83.71800 1.000 28.13232 487 ASN A O 1
ATOM 7174 N N . ASP A 1 488 ? 25.97400 70.67700 83.18900 1.000 23.76074 488 ASP A N 1
ATOM 7175 C CA . ASP A 1 488 ? 26.55800 70.82300 84.52100 1.000 24.55558 488 ASP A CA 1
ATOM 7176 C C . ASP A 1 488 ? 28.06700 70.93700 84.39100 1.000 24.81613 488 ASP A C 1
ATOM 7177 O O . ASP A 1 488 ? 28.76300 69.93300 84.15600 1.000 22.79221 488 ASP A O 1
ATOM 7186 N N . PRO A 1 489 ? 28.61700 72.14400 84.54400 1.000 23.67652 489 PRO A N 1
ATOM 7187 C CA . PRO A 1 489 ? 30.07900 72.28700 84.46900 1.000 23.77917 489 PRO A CA 1
ATOM 7188 C C . PRO A 1 489 ? 30.82300 71.40200 85.45500 1.000 22.41848 489 PRO A C 1
ATOM 7189 O O . PRO A 1 489 ? 31.96500 71.02300 85.17600 1.000 24.61348 489 PRO A O 1
ATOM 7200 N N . LYS A 1 490 ? 30.23000 71.07500 86.60200 1.000 22.09212 490 LYS A N 1
ATOM 7201 C CA . LYS A 1 490 ? 30.90600 70.19600 87.55900 1.000 21.40783 490 LYS A CA 1
ATOM 7202 C C . LYS A 1 490 ? 31.05400 68.77800 87.01200 1.000 20.35770 490 LYS A C 1
ATOM 7203 O O . LYS A 1 490 ? 32.11500 68.15900 87.16400 1.000 20.56299 490 LYS A O 1
ATOM 7222 N N . ILE A 1 491 ? 30.01100 68.25100 86.36700 1.000 20.16558 491 ILE A N 1
ATOM 7223 C CA . ILE A 1 491 ? 30.12600 66.95200 85.70800 1.000 19.46549 491 ILE A CA 1
ATOM 7224 C C . ILE A 1 491 ? 31.24200 66.98700 84.68000 1.000 19.53918 491 ILE A C 1
ATOM 7225 O O . ILE A 1 491 ? 32.05200 66.04800 84.58600 1.000 18.68119 491 ILE A O 1
ATOM 7241 N N . GLU A 1 492 ? 31.30700 68.06700 83.88600 1.000 20.01556 492 GLU A N 1
ATOM 7242 C CA . GLU A 1 492 ? 32.31900 68.14200 82.83600 1.000 19.63393 492 GLU A CA 1
ATOM 7243 C C . GLU A 1 492 ? 33.72100 68.19900 83.43700 1.000 19.70236 492 GLU A C 1
ATOM 7244 O O . GLU A 1 492 ? 34.64400 67.55700 82.93200 1.000 21.11569 492 GLU A O 1
ATOM 7256 N N . GLU A 1 493 ? 33.89100 68.95300 84.51600 1.000 20.56036 493 GLU A N 1
ATOM 7257 C CA . GLU A 1 493 ? 35.18500 69.04500 85.17900 1.000 21.21307 493 GLU A CA 1
ATOM 7258 C C . GLU A 1 493 ? 35.61200 67.67900 85.70400 1.000 18.59697 493 GLU A C 1
ATOM 7259 O O . GLU A 1 493 ? 36.77900 67.27800 85.56000 1.000 19.81290 493 GLU A O 1
ATOM 7271 N N . ILE A 1 494 ? 34.68400 66.95000 86.32500 1.000 18.22587 494 ILE A N 1
ATOM 7272 C CA . ILE A 1 494 ? 35.00100 65.63200 86.85300 1.000 16.83097 494 ILE A CA 1
ATOM 7273 C C . ILE A 1 494 ? 35.40200 64.67900 85.74000 1.000 17.72055 494 ILE A C 1
ATOM 7274 O O . ILE A 1 494 ? 36.38000 63.93100 85.87700 1.000 18.53906 494 ILE A O 1
ATOM 7290 N N . ILE A 1 495 ? 34.66500 64.69100 84.62700 1.000 17.51526 495 ILE A N 1
ATOM 7291 C CA . ILE A 1 495 ? 34.98600 63.80600 83.51300 1.000 17.74686 495 ILE A CA 1
ATOM 7292 C C . ILE A 1 495 ? 36.38200 64.11100 82.98300 1.000 17.00204 495 ILE A C 1
ATOM 7293 O O . ILE A 1 495 ? 37.15600 63.19600 82.68800 1.000 18.29956 495 ILE A O 1
ATOM 7309 N N . GLY A 1 496 ? 36.74300 65.39300 82.91500 1.000 18.84963 496 GLY A N 1
ATOM 7310 C CA . GLY A 1 496 ? 38.06200 65.75600 82.42900 1.000 19.23389 496 GLY A CA 1
ATOM 7311 C C . GLY A 1 496 ? 39.16500 65.28600 83.36200 1.000 18.48643 496 GLY A C 1
ATOM 7312 O O . GLY A 1 496 ? 40.20100 64.77200 82.91400 1.000 20.64721 496 GLY A O 1
ATOM 7316 N N . LYS A 1 497 ? 38.95200 65.42000 84.67500 1.000 18.65750 497 LYS A N 1
ATOM 7317 C CA . LYS A 1 497 ? 39.93600 64.90200 85.62200 1.000 19.64446 497 LYS A CA 1
ATOM 7318 C C . LYS A 1 497 ? 40.04000 63.38600 85.52400 1.000 18.64171 497 LYS A C 1
ATOM 7319 O O . LYS A 1 497 ? 41.13600 62.82200 85.57400 1.000 18.76804 497 LYS A O 1
ATOM 7338 N N . ALA A 1 498 ? 38.91400 62.70400 85.32100 1.000 17.04415 498 ALA A N 1
ATOM 7339 C CA . ALA A 1 498 ? 38.94500 61.25700 85.21800 1.000 15.68609 498 ALA A CA 1
ATOM 7340 C C . ALA A 1 498 ? 39.68400 60.80900 83.95800 1.000 16.94150 498 ALA A C 1
ATOM 7341 O O . ALA A 1 498 ? 40.39000 59.79200 83.96600 1.000 17.15206 498 ALA A O 1
ATOM 7348 N N . ALA A 1 499 ? 39.54500 61.55600 82.86600 1.000 16.42829 499 ALA A N 1
ATOM 7349 C CA . ALA A 1 499 ? 40.21300 61.21200 81.61600 1.000 16.83360 499 ALA A CA 1
ATOM 7350 C C . ALA A 1 499 ? 41.70400 61.48100 81.66000 1.000 18.06006 499 ALA A C 1
ATOM 7351 O O . ALA A 1 499 ? 42.43200 60.99200 80.78900 1.000 19.07334 499 ALA A O 1
ATOM 7358 N N . ALA A 1 500 ? 42.17600 62.23200 82.65500 1.000 18.49432 500 ALA A N 1
ATOM 7359 C CA . ALA A 1 500 ? 43.58600 62.52400 82.85500 1.000 19.82606 500 ALA A CA 1
ATOM 7360 C C . ALA A 1 500 ? 44.25900 61.59300 83.84800 1.000 20.09188 500 ALA A C 1
ATOM 7361 O O . ALA A 1 500 ? 45.47100 61.73100 84.07800 1.000 21.91579 500 ALA A O 1
ATOM 7368 N N . ALA A 1 501 ? 43.52300 60.65500 84.44600 1.000 18.55222 501 ALA A N 1
ATOM 7369 C CA . ALA A 1 501 ? 44.05900 59.77800 85.47500 1.000 18.91543 501 ALA A CA 1
ATOM 7370 C C . ALA A 1 501 ? 45.07600 58.80800 84.89000 1.000 18.95754 501 ALA A C 1
ATOM 7371 O O . ALA A 1 501 ? 45.15200 58.58800 83.68400 1.000 19.12598 501 ALA A O 1
ATOM 7378 N N . SER A 1 502 ? 45.86300 58.19000 85.77700 1.000 19.26810 502 SER A N 1
ATOM 7379 C CA . SER A 1 502 ? 46.93500 57.28900 85.36000 1.000 19.59182 502 SER A CA 1
ATOM 7380 C C . SER A 1 502 ? 46.54500 55.81700 85.38600 1.000 19.98397 502 SER A C 1
ATOM 7381 O O . SER A 1 502 ? 47.36000 54.96400 85.01600 1.000 20.98409 502 SER A O 1
ATOM 7389 N N . SER A 1 503 ? 45.33000 55.48800 85.81700 1.000 17.66528 503 SER A N 1
ATOM 7390 C CA . SER A 1 503 ? 44.85700 54.12100 85.77000 1.000 17.55210 503 SER A CA 1
ATOM 7391 C C . SER A 1 503 ? 43.34100 54.12700 85.63600 1.000 16.10719 503 SER A C 1
ATOM 7392 O O . SER A 1 503 ? 42.67900 55.09800 85.99700 1.000 17.30471 503 SER A O 1
ATOM 7400 N N . ILE A 1 504 ? 42.79800 53.02900 85.12400 1.000 17.04152 504 ILE A N 1
ATOM 7401 C CA . ILE A 1 504 ? 41.35000 52.88100 85.02500 1.000 17.17311 504 ILE A CA 1
ATOM 7402 C C . ILE A 1 504 ? 40.71200 52.94800 86.40900 1.000 16.33617 504 ILE A C 1
ATOM 7403 O O . ILE A 1 504 ? 39.61300 53.49800 86.56800 1.000 15.65977 504 ILE A O 1
ATOM 7419 N N . GLU A 1 505 ? 41.40000 52.42500 87.42700 1.000 16.53883 505 GLU A N 1
ATOM 7420 C CA . GLU A 1 505 ? 40.86200 52.41300 88.77300 1.000 16.60989 505 GLU A CA 1
ATOM 7421 C C . GLU A 1 505 ? 40.78500 53.81100 89.36400 1.000 16.13615 505 GLU A C 1
ATOM 7422 O O . GLU A 1 505 ? 39.76800 54.18100 89.95700 1.000 16.68095 505 GLU A O 1
ATOM 7434 N N . GLU A 1 506 ? 41.85700 54.59100 89.23600 1.000 16.52303 506 GLU A N 1
ATOM 7435 C CA . GLU A 1 506 ? 41.80700 55.97100 89.69900 1.000 17.07573 506 GLU A CA 1
ATOM 7436 C C . GLU A 1 506 ? 40.75400 56.75000 88.92100 1.000 15.68346 506 GLU A C 1
ATOM 7437 O O . GLU A 1 506 ? 39.99200 57.53200 89.49600 1.000 16.91255 506 GLU A O 1
ATOM 7449 N N . SER A 1 507 ? 40.69600 56.53500 87.60300 1.000 16.14141 507 SER A N 1
ATOM 7450 C CA . SER A 1 507 ? 39.69700 57.20000 86.77900 1.000 15.80453 507 SER A CA 1
ATOM 7451 C C . SER A 1 507 ? 38.31100 56.91400 87.30700 1.000 16.10719 507 SER A C 1
ATOM 7452 O O . SER A 1 507 ? 37.46900 57.81400 87.38700 1.000 16.00192 507 SER A O 1
ATOM 7460 N N . ALA A 1 508 ? 38.04600 55.65800 87.65100 1.000 15.60713 508 ALA A N 1
ATOM 7461 C CA . ALA A 1 508 ? 36.72300 55.27700 88.12700 1.000 15.99402 508 ALA A CA 1
ATOM 7462 C C . ALA A 1 508 ? 36.39500 55.92700 89.45600 1.000 16.49408 508 ALA A C 1
ATOM 7463 O O . ALA A 1 508 ? 35.25700 56.35000 89.68100 1.000 16.74674 508 ALA A O 1
ATOM 7470 N N . ALA A 1 509 ? 37.37100 56.01000 90.36000 1.000 16.12299 509 ALA A N 1
ATOM 7471 C CA . ALA A 1 509 ? 37.14200 56.67500 91.63500 1.000 16.44671 509 ALA A CA 1
ATOM 7472 C C . ALA A 1 509 ? 36.72900 58.12200 91.40200 1.000 17.82845 509 ALA A C 1
ATOM 7473 O O . ALA A 1 509 ? 35.78900 58.61900 92.03000 1.000 20.10504 509 ALA A O 1
ATOM 7480 N N . ILE A 1 510 ? 37.41200 58.81200 90.48100 1.000 15.89138 510 ILE A N 1
ATOM 7481 C CA . ILE A 1 510 ? 37.07500 60.20300 90.17800 1.000 16.61515 510 ILE A CA 1
ATOM 7482 C C . ILE A 1 510 ? 35.70400 60.29000 89.51200 1.000 16.45987 510 ILE A C 1
ATOM 7483 O O . ILE A 1 510 ? 34.83500 61.08200 89.91100 1.000 17.29155 510 ILE A O 1
ATOM 7499 N N . LEU A 1 511 ? 35.48900 59.47300 88.47900 1.000 15.65977 511 LEU A N 1
ATOM 7500 C CA . LEU A 1 511 ? 34.28100 59.54600 87.66400 1.000 15.94139 511 LEU A CA 1
ATOM 7501 C C . LEU A 1 511 ? 33.02800 59.17500 88.44700 1.000 16.62041 511 LEU A C 1
ATOM 7502 O O . LEU A 1 511 ? 31.92300 59.63400 88.09100 1.000 16.62041 511 LEU A O 1
ATOM 7518 N N . SER A 1 512 ? 33.16600 58.38900 89.51200 1.000 16.65200 512 SER A N 1
ATOM 7519 C CA . SER A 1 512 ? 32.01000 58.02700 90.32500 1.000 17.47052 512 SER A CA 1
ATOM 7520 C C . SER A 1 512 ? 31.21500 59.25600 90.76600 1.000 18.16797 512 SER A C 1
ATOM 7521 O O . SER A 1 512 ? 29.98700 59.19600 90.83800 1.000 17.47578 512 SER A O 1
ATOM 7529 N N . GLU A 1 513 ? 31.89600 60.36400 91.08700 1.000 16.57830 513 GLU A N 1
ATOM 7530 C CA . GLU A 1 513 ? 31.19100 61.57600 91.49500 1.000 17.63106 513 GLU A CA 1
ATOM 7531 C C . GLU A 1 513 ? 30.30000 62.10500 90.38500 1.000 18.98122 513 GLU A C 1
ATOM 7532 O O . GLU A 1 513 ? 29.18800 62.60100 90.64600 1.000 18.89174 513 GLU A O 1
ATOM 7544 N N . ALA A 1 514 ? 30.75500 62.01800 89.13900 1.000 17.10995 514 ALA A N 1
ATOM 7545 C CA . ALA A 1 514 ? 29.93100 62.45900 88.01900 1.000 17.55737 514 ALA A CA 1
ATOM 7546 C C . ALA A 1 514 ? 28.73400 61.54200 87.82800 1.000 17.02309 514 ALA A C 1
ATOM 7547 O O . ALA A 1 514 ? 27.65000 62.00800 87.49500 1.000 17.61527 514 ALA A O 1
ATOM 7554 N N . ASP A 1 515 ? 28.90100 60.24200 88.04400 1.000 17.08100 515 ASP A N 1
ATOM 7555 C CA . ASP A 1 515 ? 27.78200 59.31300 87.96900 1.000 17.62317 515 ASP A CA 1
ATOM 7556 C C . ASP A 1 515 ? 26.72000 59.67300 88.99700 1.000 16.97046 515 ASP A C 1
ATOM 7557 O O . ASP A 1 515 ? 25.51400 59.65000 88.69700 1.000 17.86267 515 ASP A O 1
ATOM 7566 N N . GLU A 1 516 ? 27.13500 60.02500 90.21800 1.000 17.67054 516 GLU A N 1
ATOM 7567 C CA . GLU A 1 516 ? 26.18300 60.44100 91.25000 1.000 18.18113 516 GLU A CA 1
ATOM 7568 C C . GLU A 1 516 ? 25.40800 61.66900 90.79500 1.000 18.52854 516 GLU A C 1
ATOM 7569 O O . GLU A 1 516 ? 24.17700 61.71200 90.88900 1.000 17.64948 516 GLU A O 1
ATOM 7581 N N . LEU A 1 517 ? 26.11000 62.69100 90.30800 1.000 16.80728 517 LEU A N 1
ATOM 7582 C CA . LEU A 1 517 ? 25.44300 63.92500 89.87700 1.000 17.53894 517 LEU A CA 1
ATOM 7583 C C . LEU A 1 517 ? 24.54100 63.66900 88.67900 1.000 16.51251 517 LEU A C 1
ATOM 7584 O O . LEU A 1 517 ? 23.46300 64.25400 88.57000 1.000 17.76529 517 LEU A O 1
ATOM 7600 N N . ALA A 1 518 ? 24.96800 62.83600 87.74500 1.000 16.52567 518 ALA A N 1
ATOM 7601 C CA . ALA A 1 518 ? 24.13600 62.54000 86.58800 1.000 17.16258 518 ALA A CA 1
ATOM 7602 C C . ALA A 1 518 ? 22.85300 61.84000 87.01500 1.000 16.28090 518 ALA A C 1
ATOM 7603 O O . ALA A 1 518 ? 21.77700 62.12300 86.48900 1.000 17.49157 518 ALA A O 1
ATOM 7610 N N . MET A 1 519 ? 22.93600 60.92000 87.97500 1.000 16.31248 519 MET A N 1
ATOM 7611 C CA . MET A 1 519 ? 21.73500 60.27300 88.46300 1.000 17.76002 519 MET A CA 1
ATOM 7612 C C . MET A 1 519 ? 20.85500 61.22600 89.25800 1.000 17.73897 519 MET A C 1
ATOM 7613 O O . MET A 1 519 ? 19.62400 61.11200 89.17600 1.000 18.57591 519 MET A O 1
ATOM 7627 N N . ASP A 1 520 ? 21.43900 62.18100 89.98200 1.000 17.11784 520 ASP A N 1
ATOM 7628 C CA . ASP A 1 520 ? 20.64100 63.19100 90.65400 1.000 17.98374 520 ASP A CA 1
ATOM 7629 C C . ASP A 1 520 ? 19.74600 63.93400 89.66200 1.000 18.26798 520 ASP A C 1
ATOM 7630 O O . ASP A 1 520 ? 18.62000 64.33300 89.99400 1.000 20.06030 520 ASP A O 1
ATOM 7639 N N . TYR A 1 521 ? 20.24100 64.16800 88.43000 1.000 16.44144 521 TYR A N 1
ATOM 7640 C CA . TYR A 1 521 ? 19.52400 64.98200 87.45100 1.000 17.03099 521 TYR A CA 1
ATOM 7641 C C . TYR A 1 521 ? 18.37400 64.22100 86.79900 1.000 16.55462 521 TYR A C 1
ATOM 7642 O O . TYR A 1 521 ? 17.46300 64.84900 86.25200 1.000 17.82319 521 TYR A O 1
ATOM 7660 N N . ALA A 1 522 ? 18.41200 62.88600 86.82300 1.000 16.62568 522 ALA A N 1
ATOM 7661 C CA . ALA A 1 522 ? 17.28800 62.04500 86.42400 1.000 17.48368 522 ALA A CA 1
ATOM 7662 C C . ALA A 1 522 ? 16.86300 62.24900 84.97200 1.000 17.26260 522 ALA A C 1
ATOM 7663 O O . ALA A 1 522 ? 15.67600 62.19900 84.64500 1.000 18.21797 522 ALA A O 1
ATOM 7670 N N . ALA A 1 523 ? 17.82800 62.46200 84.07800 1.000 16.37038 523 ALA A N 1
ATOM 7671 C CA . ALA A 1 523 ? 17.56800 62.53300 82.64600 1.000 16.22563 523 ALA A CA 1
ATOM 7672 C C . ALA A 1 523 ? 17.94200 61.25600 81.89800 1.000 16.39407 523 ALA A C 1
ATOM 7673 O O . ALA A 1 523 ? 17.67300 61.14700 80.68900 1.000 16.90466 523 ALA A O 1
ATOM 7680 N N . LEU A 1 524 ? 18.53200 60.28700 82.57700 1.000 15.66504 524 LEU A N 1
ATOM 7681 C CA . LEU A 1 524 ? 18.96700 59.04200 81.92800 1.000 15.83874 524 LEU A CA 1
ATOM 7682 C C . LEU A 1 524 ? 18.82400 57.90300 82.93100 1.000 16.58094 524 LEU A C 1
ATOM 7683 O O . LEU A 1 524 ? 19.45400 57.91200 84.00200 1.000 17.40735 524 LEU A O 1
ATOM 7699 N N . PHE A 1 525 ? 17.97200 56.94100 82.59200 1.000 15.74136 525 PHE A N 1
ATOM 7700 C CA . PHE A 1 525 ? 17.64700 55.80000 83.45600 1.000 15.92823 525 PHE A CA 1
ATOM 7701 C C . PHE A 1 525 ? 18.22200 54.53100 82.85600 1.000 14.71229 525 PHE A C 1
ATOM 7702 O O . PHE A 1 525 ? 17.74600 54.08400 81.80800 1.000 15.02022 525 PHE A O 1
ATOM 7719 N N . PRO A 1 526 ? 19.25900 53.96500 83.45800 1.000 14.54122 526 PRO A N 1
ATOM 7720 C CA . PRO A 1 526 ? 19.83000 52.72100 82.93000 1.000 14.34383 526 PRO A CA 1
ATOM 7721 C C . PRO A 1 526 ? 18.94500 51.54500 83.28500 1.000 14.78335 526 PRO A C 1
ATOM 7722 O O . PRO A 1 526 ? 18.31300 51.52400 84.34700 1.000 15.95191 526 PRO A O 1
ATOM 7733 N N . ILE A 1 527 ? 18.92500 50.54600 82.39800 1.000 15.41764 527 ILE A N 1
ATOM 7734 C CA . ILE A 1 527 ? 18.04500 49.38000 82.54200 1.000 14.18065 527 ILE A CA 1
ATOM 7735 C C . ILE A 1 527 ? 18.89400 48.11600 82.71900 1.000 14.34909 527 ILE A C 1
ATOM 7736 O O . ILE A 1 527 ? 19.11200 47.65800 83.84100 1.000 15.37816 527 ILE A O 1
ATOM 7752 N N . TYR A 1 528 ? 19.38700 47.53500 81.63600 1.000 15.07549 528 TYR A N 1
ATOM 7753 C CA . TYR A 1 528 ? 20.26200 46.36100 81.71700 1.000 14.60701 528 TYR A CA 1
ATOM 7754 C C . TYR A 1 528 ? 20.92300 46.17400 80.36000 1.000 14.48858 528 TYR A C 1
ATOM 7755 O O . TYR A 1 528 ? 20.49600 46.72600 79.34000 1.000 15.33868 528 TYR A O 1
ATOM 7773 N N . GLN A 1 529 ? 21.97100 45.35300 80.35800 1.000 15.82032 529 GLN A N 1
ATOM 7774 C CA . GLN A 1 529 ? 22.74500 45.07400 79.15100 1.000 14.95969 529 GLN A CA 1
ATOM 7775 C C . GLN A 1 529 ? 21.99100 44.18400 78.17800 1.000 14.71229 529 GLN A C 1
ATOM 7776 O O . GLN A 1 529 ? 21.31900 43.22000 78.55900 1.000 16.49935 529 GLN A O 1
ATOM 7790 N N . LEU A 1 530 ? 22.13800 44.47700 76.88800 1.000 15.27288 530 LEU A N 1
ATOM 7791 C CA . LEU A 1 530 ? 21.60100 43.60600 75.86800 1.000 14.45173 530 LEU A CA 1
ATOM 7792 C C . LEU A 1 530 ? 22.34600 42.28000 75.86500 1.000 16.00192 530 LEU A C 1
ATOM 7793 O O . LEU A 1 530 ? 23.55200 42.24200 76.08600 1.000 16.90203 530 LEU A O 1
ATOM 7809 N N . PRO A 1 531 ? 21.67300 41.18500 75.55600 1.000 16.10193 531 PRO A N 1
ATOM 7810 C CA . PRO A 1 531 ? 22.39500 39.92900 75.31400 1.000 16.49145 531 PRO A CA 1
ATOM 7811 C C . PRO A 1 531 ? 22.95900 39.89200 73.91100 1.000 16.73095 531 PRO A C 1
ATOM 7812 O O . PRO A 1 531 ? 22.30900 40.28100 72.94600 1.000 18.20218 531 PRO A O 1
ATOM 7823 N N . THR A 1 532 ? 24.16500 39.40100 73.79100 1.000 15.25446 532 THR A N 1
ATOM 7824 C CA . THR A 1 532 ? 24.67700 39.04300 72.48600 1.000 16.27827 532 THR A CA 1
ATOM 7825 C C . THR A 1 532 ? 24.13700 37.66600 72.07900 1.000 17.27312 532 THR A C 1
ATOM 7826 O O . THR A 1 532 ? 23.62400 36.89600 72.89500 1.000 18.24956 532 THR A O 1
ATOM 7837 N N . ALA A 1 533 ? 24.26300 37.34700 70.79700 1.000 16.89939 533 ALA A N 1
ATOM 7838 C CA . ALA A 1 533 ? 23.93300 36.00100 70.33500 1.000 18.22587 533 ALA A CA 1
ATOM 7839 C C . ALA A 1 533 ? 24.80300 35.68500 69.12600 1.000 15.82558 533 ALA A C 1
ATOM 7840 O O . ALA A 1 533 ? 24.56000 36.19300 68.02700 1.000 18.49432 533 ALA A O 1
ATOM 7847 N N . LEU A 1 534 ? 25.78600 34.82800 69.32000 1.000 15.79663 534 LEU A N 1
ATOM 7848 C CA . LEU A 1 534 ? 26.62100 34.29700 68.24300 1.000 15.63609 534 LEU A CA 1
ATOM 7849 C C . LEU A 1 534 ? 26.16300 32.87300 67.99600 1.000 14.72019 534 LEU A C 1
ATOM 7850 O O . LEU A 1 534 ? 26.27600 32.02300 68.87000 1.000 16.53093 534 LEU A O 1
ATOM 7866 N N . ILE A 1 535 ? 25.60300 32.62200 66.81600 1.000 15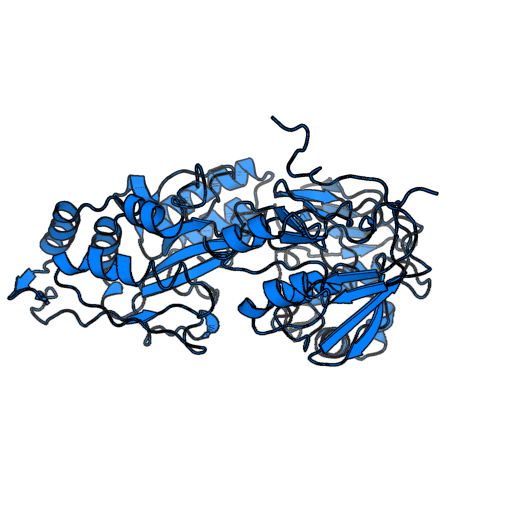.75978 535 ILE A N 1
ATOM 7867 C CA . ILE A 1 535 ? 24.97300 31.34800 66.48100 1.000 17.26260 535 ILE A CA 1
ATOM 7868 C C . ILE A 1 535 ? 25.65600 30.85800 65.21400 1.000 15.97823 535 ILE A C 1
ATOM 7869 O O . ILE A 1 535 ? 25.74200 31.60700 64.22500 1.000 15.77558 535 ILE A O 1
ATOM 7885 N N . TYR A 1 536 ? 26.16600 29.62700 65.23500 1.000 15.38342 536 TYR A N 1
ATOM 7886 C CA . TYR A 1 536 ? 27.15300 29.25700 64.22400 1.000 15.42027 536 TYR A CA 1
ATOM 7887 C C . TYR A 1 536 ? 27.27700 27.75300 64.07800 1.000 16.53356 536 TYR A C 1
ATOM 7888 O O . TYR A 1 536 ? 26.87400 26.98800 64.94500 1.000 17.54684 536 TYR A O 1
ATOM 7906 N N . LYS A 1 537 ? 27.90000 27.34100 62.97700 1.000 16.90466 537 LYS A N 1
ATOM 7907 C CA . LYS A 1 537 ? 28.24600 25.94500 62.77200 1.000 17.21259 537 LYS A CA 1
ATOM 7908 C C . LYS A 1 537 ? 29.49800 25.59900 63.57200 1.000 18.66540 537 LYS A C 1
ATOM 7909 O O . LYS A 1 537 ? 30.54700 26.23600 63.40600 1.000 17.66791 537 LYS A O 1
ATOM 7928 N N . GLU A 1 538 ? 29.38900 24.56800 64.41700 1.000 19.72342 538 GLU A N 1
ATOM 7929 C CA . GLU A 1 538 ? 30.43500 24.23100 65.37400 1.000 19.43128 538 GLU A CA 1
ATOM 7930 C C . GLU A 1 538 ? 31.69100 23.67300 64.73700 1.000 18.26535 538 GLU A C 1
ATOM 7931 O O . GLU A 1 538 ? 32.72300 23.58500 65.40100 1.000 20.66037 538 GLU A O 1
ATOM 7943 N N . ALA A 1 539 ? 31.67200 23.36200 63.43800 1.000 17.76529 539 ALA A N 1
ATOM 7944 C CA . ALA A 1 539 ? 32.91400 23.06700 62.74600 1.000 18.35483 539 ALA A CA 1
ATOM 7945 C C . ALA A 1 539 ? 33.90500 24.21400 62.77800 1.000 18.13375 539 ALA A C 1
ATOM 7946 O O . ALA A 1 539 ? 35.09800 23.99500 62.55800 1.000 19.30758 539 ALA A O 1
ATOM 7953 N N . ILE A 1 540 ? 33.44300 25.43800 62.98600 1.000 16.99677 540 ILE A N 1
ATOM 7954 C CA . ILE A 1 540 ? 34.33600 26.59500 63.00000 1.000 16.84676 540 ILE A CA 1
ATOM 7955 C C . ILE A 1 540 ? 34.99000 26.72500 64.37000 1.000 17.65212 540 ILE A C 1
ATOM 7956 O O . ILE A 1 540 ? 34.29300 26.87800 65.38000 1.000 18.82857 540 ILE A O 1
ATOM 7972 N N . LEU A 1 541 ? 36.31000 26.69000 64.39300 1.000 16.43355 541 LEU A N 1
ATOM 7973 C CA . LEU A 1 541 ? 37.11000 26.80200 65.60400 1.000 17.63369 541 LEU A CA 1
ATOM 7974 C C . LEU A 1 541 ? 37.68100 28.20300 65.73700 1.000 16.33880 541 LEU A C 1
ATOM 7975 O O . LEU A 1 541 ? 37.90700 28.89900 64.75000 1.000 17.33103 541 LEU A O 1
ATOM 7991 N N . ASN A 1 542 ? 37.91400 28.60300 66.98200 1.000 15.91507 542 ASN A N 1
ATOM 7992 C CA . ASN A 1 542 ? 38.46100 29.89000 67.41300 1.000 15.98086 542 ASN A CA 1
ATOM 7993 C C . ASN A 1 542 ? 37.50100 31.02600 67.16600 1.000 16.27037 542 ASN A C 1
ATOM 7994 O O . ASN A 1 542 ? 37.89200 32.19600 67.23800 1.000 17.59421 542 ASN A O 1
ATOM 8005 N N . LEU A 1 543 ? 36.24600 30.72500 66.90400 1.000 16.28616 543 LEU A N 1
ATOM 8006 C CA . LEU A 1 543 ? 35.17900 31.70400 66.77500 1.000 15.40448 543 LEU A CA 1
ATOM 8007 C C . LEU A 1 543 ? 34.49400 31.82700 68.12500 1.000 14.57017 543 LEU A C 1
ATOM 8008 O O . LEU A 1 543 ? 33.91800 30.84500 68.63900 1.000 15.45712 543 LEU A O 1
ATOM 8024 N N . ARG A 1 544 ? 34.53000 33.03200 68.68400 1.000 14.80967 544 ARG A N 1
ATOM 8025 C CA . ARG A 1 544 ? 33.92700 33.20900 69.98800 1.000 14.62017 544 ARG A CA 1
ATOM 8026 C C . ARG A 1 544 ? 33.34300 34.59700 70.09000 1.000 14.55174 544 ARG A C 1
ATOM 8027 O O . ARG A 1 544 ? 33.73600 35.53300 69.39000 1.000 15.75715 544 ARG A O 1
ATOM 8048 N N . ASP A 1 545 ? 32.42200 34.73100 71.02200 1.000 15.54660 545 ASP A N 1
ATOM 8049 C CA . ASP A 1 545 ? 31.85400 36.03700 71.28600 1.000 14.62807 545 ASP A CA 1
ATOM 8050 C C . ASP A 1 545 ? 32.93000 36.95900 71.84200 1.000 15.73873 545 ASP A C 1
ATOM 8051 O O . ASP A 1 545 ? 33.81200 36.54800 72.59100 1.000 16.58620 545 ASP A O 1
ATOM 8060 N N . ASN A 1 546 ? 32.84200 38.22000 71.46800 1.000 15.43606 546 ASN A N 1
ATOM 8061 C CA . ASN A 1 546 ? 33.70100 39.28700 71.98000 1.000 14.87284 546 ASN A CA 1
ATOM 8062 C C . ASN A 1 546 ? 32.69200 40.38300 72.23400 1.000 17.42314 546 ASN A C 1
ATOM 8063 O O . ASN A 1 546 ? 32.37000 41.14900 71.32600 1.000 16.88097 546 ASN A O 1
ATOM 8074 N N . PRO A 1 547 ? 32.07300 40.41100 73.44400 1.000 15.76768 547 PRO A N 1
ATOM 8075 C CA . PRO A 1 547 ? 30.78300 41.11800 73.63900 1.000 16.84676 547 PRO A CA 1
ATOM 8076 C C . PRO A 1 547 ? 30.96000 42.61100 73.88000 1.000 17.26523 547 PRO A C 1
ATOM 8077 O O . PRO A 1 547 ? 30.54800 43.19000 74.90800 1.000 18.77067 547 PRO A O 1
ATOM 8088 N N . ASN A 1 548 ? 31.54700 43.26100 72.89800 1.000 15.87822 548 ASN A N 1
ATOM 8089 C CA . ASN A 1 548 ? 31.90900 44.65800 72.95500 1.000 14.79651 548 ASN A CA 1
ATOM 8090 C C . ASN A 1 548 ? 31.87500 45.19900 71.52900 1.000 16.05982 548 ASN A C 1
ATOM 8091 O O . ASN A 1 548 ? 31.55600 44.48200 70.58200 1.000 16.05719 548 ASN A O 1
ATOM 8102 N N . GLN A 1 549 ? 32.19900 46.48900 71.36200 1.000 15.30973 549 GLN A N 1
ATOM 8103 C CA . GLN A 1 549 ? 32.06200 47.08800 70.04100 1.000 15.82821 549 GLN A CA 1
ATOM 8104 C C . GLN A 1 549 ? 32.96300 46.46700 68.99700 1.000 16.22037 549 GLN A C 1
ATOM 8105 O O . GLN A 1 549 ? 32.66600 46.56500 67.80500 1.000 17.74950 549 GLN A O 1
ATOM 8119 N N . LEU A 1 550 ? 34.08100 45.88000 69.39300 1.000 16.10983 550 LEU A N 1
ATOM 8120 C CA . LEU A 1 550 ? 34.98000 45.29100 68.39600 1.000 16.18352 550 LEU A CA 1
ATOM 8121 C C . LEU A 1 550 ? 34.39100 44.00600 67.83200 1.000 16.07824 550 LEU A C 1
ATOM 8122 O O . LEU A 1 550 ? 34.40900 43.79400 66.60900 1.000 17.33366 550 LEU A O 1
ATOM 8138 N N . GLY A 1 551 ? 33.88000 43.13400 68.68000 1.000 16.04140 551 GLY A N 1
ATOM 8139 C CA . GLY A 1 551 ? 33.05900 42.03500 68.23100 1.000 16.03087 551 GLY A CA 1
ATOM 8140 C C . GLY A 1 551 ? 33.83400 40.79300 67.80900 1.000 14.84389 551 GLY A C 1
ATOM 8141 O O . GLY A 1 551 ? 35.07900 40.74000 67.88800 1.000 15.05444 551 GLY A O 1
ATOM 8145 N N . PRO A 1 552 ? 33.10100 39.76500 67.35300 1.000 15.90717 552 PRO A N 1
ATOM 8146 C CA . PRO A 1 552 ? 33.70600 38.44500 67.10000 1.000 15.49923 552 PRO A CA 1
ATOM 8147 C C . PRO A 1 552 ? 34.79600 38.42000 66.06000 1.000 15.65714 552 PRO A C 1
ATOM 8148 O O . PRO A 1 552 ? 35.61500 37.49100 66.08000 1.000 16.77570 552 PRO A O 1
ATOM 8159 N N . ALA A 1 553 ? 34.84500 39.36300 65.13300 1.000 15.54134 553 ALA A N 1
ATOM 8160 C CA . ALA A 1 553 ? 35.88700 39.37800 64.12400 1.000 15.63872 553 ALA A CA 1
ATOM 8161 C C . ALA A 1 553 ? 37.20400 39.94500 64.61300 1.000 15.99139 553 ALA A C 1
ATOM 8162 O O . ALA A 1 553 ? 38.11100 40.19100 63.80100 1.000 17.10205 553 ALA A O 1
ATOM 8169 N N . TYR A 1 554 ? 37.38400 40.06300 65.91700 1.000 15.16234 554 TYR A N 1
ATOM 8170 C CA . TYR A 1 554 ? 38.66100 40.53200 66.46100 1.000 14.78335 554 TYR A CA 1
ATOM 8171 C C . TYR A 1 554 ? 39.83100 39.60300 66.18500 1.000 15.89664 554 TYR A C 1
ATOM 8172 O O . TYR A 1 554 ? 40.98800 40.06300 66.27200 1.000 17.37314 554 TYR A O 1
ATOM 8190 N N . ASN A 1 555 ? 39.58700 38.33300 65.85800 1.000 15.04917 555 ASN A N 1
ATOM 8191 C CA . ASN A 1 555 ? 40.67400 37.34600 65.73900 1.000 15.08602 555 ASN A CA 1
ATOM 8192 C C . ASN A 1 555 ? 40.52300 36.45700 64.50300 1.000 15.69662 555 ASN A C 1
ATOM 8193 O O . ASN A 1 555 ? 40.79100 35.25300 64.55700 1.000 16.10456 555 ASN A O 1
ATOM 8204 N N . THR A 1 556 ? 40.12500 37.01900 63.35900 1.000 14.97022 556 THR A N 1
ATOM 8205 C CA . THR A 1 556 ? 39.87400 36.19800 62.18000 1.000 15.40974 556 THR A CA 1
ATOM 8206 C C . THR A 1 556 ? 41.10900 35.44800 61.69200 1.000 17.21259 556 THR A C 1
ATOM 8207 O O . THR A 1 556 ? 40.95400 34.41700 61.02500 1.000 17.02309 556 THR A O 1
ATOM 8218 N N . ALA A 1 557 ? 42.32300 35.91000 62.00900 1.000 16.53619 557 ALA A N 1
ATOM 8219 C CA . ALA A 1 557 ? 43.50100 35.13100 61.64100 1.000 17.37050 557 ALA A CA 1
ATOM 8220 C C . ALA A 1 557 ? 43.44400 33.71800 62.19100 1.000 18.85226 557 ALA A C 1
ATOM 8221 O O . ALA A 1 557 ? 44.10000 32.82200 61.63300 1.000 18.10217 557 ALA A O 1
ATOM 8228 N N . GLU A 1 558 ? 42.70300 33.50100 63.27900 1.000 16.85728 558 GLU A N 1
ATOM 8229 C CA . GLU A 1 558 ? 42.66500 32.21800 63.95200 1.000 16.76517 558 GLU A CA 1
ATOM 8230 C C . GLU A 1 558 ? 41.49400 31.34500 63.52100 1.000 17.27839 558 GLU A C 1
ATOM 8231 O O . GLU A 1 558 ? 41.48200 30.15800 63.85200 1.000 18.28377 558 GLU A O 1
ATOM 8243 N N . TRP A 1 559 ? 40.52300 31.89100 62.81300 1.000 16.04929 559 TRP A N 1
ATOM 8244 C CA . TRP A 1 559 ? 39.33400 31.13200 62.44300 1.000 17.32576 559 TRP A CA 1
ATOM 8245 C C . TRP A 1 559 ? 39.68000 30.04400 61.43900 1.000 17.44683 559 TRP A C 1
ATOM 8246 O O . TRP A 1 559 ? 40.43900 30.25700 60.48800 1.000 18.27061 559 TRP A O 1
ATOM 8267 N N . GLY A 1 560 ? 39.06600 28.88400 61.59900 1.000 17.98374 560 GLY A N 1
ATOM 8268 C CA . GLY A 1 560 ? 39.24300 27.81800 60.62100 1.000 17.44156 560 GLY A CA 1
ATOM 8269 C C . GLY A 1 560 ? 38.29400 26.68800 60.90700 1.000 18.58381 560 GLY A C 1
ATOM 8270 O O . GLY A 1 560 ? 37.65700 26.65200 61.96200 1.000 19.04176 560 GLY A O 1
ATOM 8274 N N . LEU A 1 561 ? 38.24600 25.74000 59.97300 1.000 18.22324 561 LEU A N 1
ATOM 8275 C CA . LEU A 1 561 ? 37.36200 24.59200 60.09400 1.000 18.49432 561 LEU A CA 1
ATOM 8276 C C . LEU A 1 561 ? 38.10400 23.40500 60.69300 1.000 20.74459 561 LEU A C 1
ATOM 8277 O O . LEU A 1 561 ? 39.24700 23.12000 60.33400 1.000 21.52363 561 LEU A O 1
ATOM 8293 N N . ALA A 1 562 ? 37.43800 22.71200 61.60800 1.000 21.58153 562 ALA A N 1
ATOM 8294 C CA . ALA A 1 562 ? 38.00600 21.50700 62.20400 1.000 22.98697 562 ALA A CA 1
ATOM 8295 C C . ALA A 1 562 ? 38.26200 20.44500 61.14800 1.000 24.03183 562 ALA A C 1
ATOM 8296 O O . ALA A 1 562 ? 37.50000 20.29800 60.19400 1.000 27.12430 562 ALA A O 1
ATOM 8303 N N . GLU A 1 563 ? 39.34800 19.70000 61.33800 1.000 31.02740 563 GLU A N 1
ATOM 8304 C CA . GLU A 1 563 ? 39.69500 18.63600 60.39900 1.000 43.42100 563 GLU A CA 1
ATOM 8305 C C . GLU A 1 563 ? 38.77000 17.43400 60.56200 1.000 44.50007 563 GLU A C 1
ATOM 8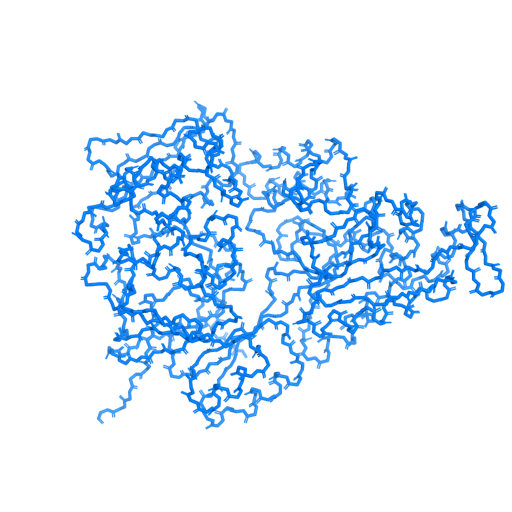306 O O . GLU A 1 563 ? 38.40800 17.05200 61.67800 1.000 38.08351 563 GLU A O 1
ATOM 8318 N N . LEU A 1 564 ? 38.37700 16.84400 59.43400 1.000 44.66851 564 LEU A N 1
ATOM 8319 C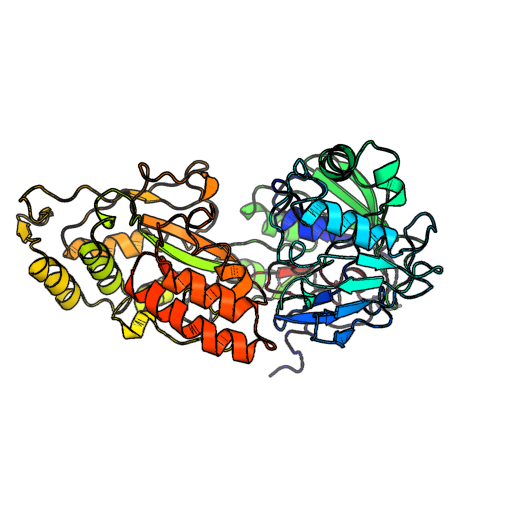 CA . LEU A 1 564 ? 37.72100 15.54300 59.43600 1.000 52.59052 564 LEU A CA 1
ATOM 8320 C C . LEU A 1 564 ? 38.77900 14.43900 59.51500 1.000 54.08280 564 LEU A C 1
ATOM 8321 O O . LEU A 1 564 ? 39.98600 14.69200 59.44800 1.000 37.53082 564 LEU A O 1
ATOM 8337 N N . GLU A 1 565 ? 38.31700 13.19700 59.65500 1.000 59.45713 565 GLU A N 1
ATOM 8338 C CA . GLU A 1 565 ? 39.20900 12.06200 59.85600 1.000 66.63167 565 GLU A CA 1
ATOM 8339 C C . GLU A 1 565 ? 39.61800 11.46300 58.51500 1.000 63.39181 565 GLU A C 1
ATOM 8340 O O . GLU A 1 565 ? 38.77400 11.24500 57.64300 1.000 55.66457 565 GLU A O 1
ATOM 8352 N N . HIS A 1 566 ? 40.91000 11.18300 58.36600 1.000 64.29455 566 HIS A N 1
ATOM 8353 C CA . HIS A 1 566 ? 41.44000 10.58400 57.14400 1.000 64.92621 566 HIS A CA 1
ATOM 8354 C C . HIS A 1 566 ? 41.50500 9.06400 57.27000 1.000 68.71087 566 HIS A C 1
ATOM 8355 O O . HIS A 1 566 ? 40.56400 8.42500 57.74700 1.000 69.73468 566 HIS A O 1
#

Sequence (536 aa):
VTGELITTVNSGTPGKGGEVTF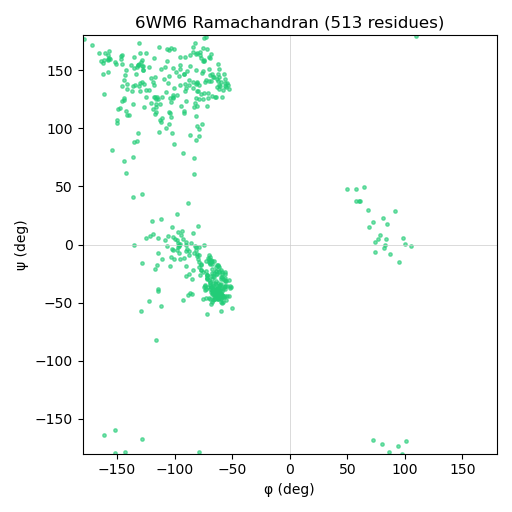AVTRDITNWNVTSALGNNAVVRTVTLPIVPSAFMVQPDFTLKMNTDLLEESAELTSTDPQTVVYRRIREEDAVWSDGVPITGDDFIYFWKTQNRRDCPECLINASYYGHDFFIEETTLEQDETGKVVTATFSEPFLGWQGLFMFLYPAHLAEKHGDIAESYNNNFLSNEVPAWSGGPYMVESFDPGQLVTLVPNPKWYGEKGPYLDKLKFRRIITDSTQQLTALENGEVDVIYPQGATQDDMVEQAAGLDYLGIDFQMNPSANWYFMGLNSKAGPMSDIALRKAVLTAIDAGDLKAKTADPYLRNWPHMGSVMFLPNQAGYADRRGARGYGTGDVEKAKGILSEAGYKLSGGSLLDPSGKPVSTLRLSFPPGYPAANNDMMARLITGYIAPLGLKTDDLLTGPNATADYLLSGNFDLHLNYFSQQVFPAVKAGQQIFLRDTTRRQQNYFGFNDPKIEEIIGKAAAASSIEESAAILSEADELAMDYAALFPIYQLPTALIYKEAILNLRDNPNQLGPAYNTAEWGLAELEH

B-factor: mean 28.0, std 13.19, range [13.59, 133.9]

InterPro domains:
  IPR000914 Solute-binding protein family 5 domain [PF00496] (96-480)
  IPR030678 Peptide/nickel binding protein, MppA-type [PIRSF002741] (22-558)
  IP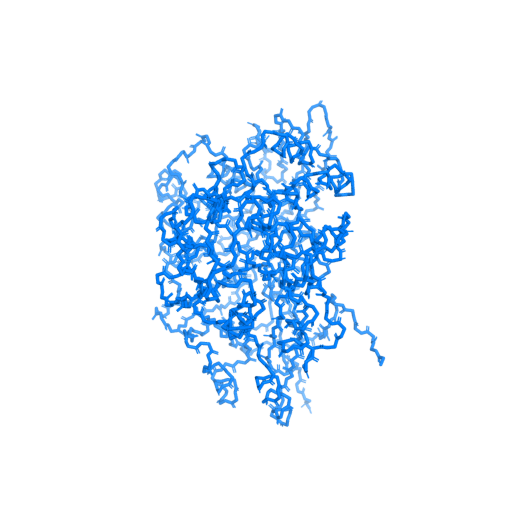R039424 Solute-binding protein family 5 [PTHR30290] (9-548)

CATH classification: 3.10.105.10

Secondary structure (DSSP, 8-state):
--S--TTTTT-----S--EEEEEESS--S---TTBTTT-SHHHHHHHTTTS--SEEE-TTS-EEE-TTTEEEEEEEEETTEEEEEEE-TT-B-TTSPBP-HHHHHHHHHHHSSSS-TT--BS--TTGGGEEEEEE-TTS-EEEEEESS--TTGGGTTSS---HHHHTTSSSHHHIIIIIHHHSPP---SSSEEEEEEETTTEEEEEE-TT--SSS----SEEEEEE-S-GGGHHHHHHTTS-SEE--SS--HHHHHHHHHTGGGTEEEE--EEEEEEEEEE--SSSGGGSHHHHHHHHHH-BHHHHHHHHTTTTSTTPPB---SS--TTSTT---HHHHTTTTB--HHHHHHHHHHTT-EEETTEEE-TTSPBPPPEEEE--SS-HHHHHHHHHHHHHHGGGT--EEEE-SGGGSGGG--TTT-SEEEEEEE--SSHHHHHHHHSSTT-TT--S----HHHHHHHHHHHT-SSHHHHHHHHHHHHHHHHHHTSEEEEEEEEP-EEEETTEES-----SSS-GGGGGGG-EEPPPP-

Nearest PDB structures (foldseek):
  6wm7-assembly1_A  TM=1.001E+00  e=0.000E+00  Chelativorans sp. BNC1
  8j5u-assembly1_A  TM=8.386E-01  e=8.733E-47  Mycobacterium tuberculosis H37Rv
  8j5r-assembly1_A  TM=9.129E-01  e=3.488E-43  Mycobacterium tuberculosis H37Rv
  8azb-assembly1_A  TM=7.854E-01  e=8.872E-29  Bacillus subtilis subsp. subtilis str. 168
  8ay0-assembly1_A  TM=7.476E-01  e=1.042E-27  Bacillus subtilis

Radius of gyration: 24.45 Å; Cα contacts (8 Å, |Δi|>4): 1232; chains: 1; bounding box: 75×65×52 Å

Solvent-accessible surface area: 21767 Å² total; per-residue (Å²): 210,102,75,83,115,59,43,60,31,24,67,33,116,8,10,161,19,30,75,0,14,6,3,6,46,130,54,5,111,15,10,0,4,14,5,52,150,0,55,33,47,12,5,15,13,1,3,16,1,1,7,5,6,0,8,20,7,26,8,70,31,70,32,121,41,34,84,32,0,1,123,36,22,107,76,67,46,103,92,73,17,20,0,20,1,106,5,68,146,91,0,28,1,19,74,31,58,65,0,21,0,78,3,0,36,16,5,19,66,2,5,0,135,119,73,8,104,123,11,114,17,54,19,9,79,6,8,46,54,0,86,54,10,108,62,54,172,96,7,20,34,0,45,0,29,2,69,95,74,10,19,3,28,60,24,0,0,20,28,0,2,0,12,36,30,0,131,148,80,46,104,52,19,82,1,1,32,54,32,5,3,87,97,63,9,84,16,0,0,3,12,0,37,17,97,58,36,78,94,26,104,35,0,7,0,31,45,3,119,98,42,24,17,155,110,23,23,35,2,83,60,0,43,0,60,15,19,97,59,39,110,101,1,16,72,6,0,73,107,45,86,0,34,0,1,50,4,70,7,5,39,69,106,35,26,100,94,1,49,43,13,95,166,71,20,5,63,64,21,44,27,53,10,3,19,6,3,2,0,0,0,0,12,111,34,37,34,0,59,49,71,15,0,4,62,0,0,0,1,2,0,50,5,37,35,0,22,45,123,15,0,62,75,52,13,92,152,20,44,66,0,0,0,3,7,0,5,38,110,24,52,27,60,41,71,19,10,27,83,58,12,7,9,75,27,56,39,126,102,0,70,23,34,5,75,153,39,34,14,146,84,60,86,61,30,4,36,39,78,103,42,145,82,26,71,53,0,71,0,8,8,14,73,57,35,62,20,2,61,74,0,0,161,40,0,38,42,30,0,54,64,0,10,6,130,23,72,59,76,75,18,107,115,10,43,21,99,125,27,115,54,56,58,4,1,0,0,0,17,59,9,20,6,20,18,20,9,1,20,17,2,18,32,4,2,45,107,152,33,165,59,11,28,4,8,6,102,45,81,88,2,37,82,5,6,40,114,0,16,40,8,107,40,64,119,78,4,5,74,51,0,21,87,0,0,64,51,0,0,58,66,0,0,1,0,0,3,4,9,4,8,10,2,0,4,10,45,96,47,1,30,15,0,13,2,0,16,16,58,15,5,1,2,32,12,4,13,48,0,0,50,44,139,174,174,156

Organism: Chelativorans sp. (strain BNC1) (NCBI:txid266779)

Foldseek 3Di:
DDPDDQQCPFFDAAAFADEAEEEDQDWAQWLACFFQVNVALRSLLVCLQFWAFQWFQTQVRDTHGDVLFFPDWDQPDVVPTKIKTFTDPLQAKLVRHHDFLLQVVLVLCLQQCPNCVLARGNHNLCSVQFPDWDGDPVRRMIMTTGPAFFAPPSVPRGGTDDNVVLVVQDPSNRSRVPVNIRDQDQMGRHQWHFPDDDTQFKTKIAGSPSHRGDFFDRYRIYMYTHDNPLVCVVVCCLVVVGFKYKAFQDAPVNVVVLVVCVVVQKDKDKDFFLKFKKKFFACPDAPSVDLLLLLLLQLLAALVVLCVVGPVVRHPPFDWQQFPQDAPPAALGDNLCVVSNGNNNDNVVSLVSQVVQQWDADPQFIAHNVGHTRDAFEEEEEPDHVSQVVSVVSSQVSCSNVRHHYDYYYDPCRDQQNQDSPDGGMYIYIDAHHSQSLSVCLQAQDPPHPNVRRDRDDVVLVVLSVVLRSDNHSNVSSVSNSVSRNVVVSSSRMGTRGGTMIMMMGRSQWGPFRFSRHSSTRSNPSRSIHGHDDDD